Protein AF-0000000072137286 (afdb_homodimer)

Organism: Lupinus angustifolius (NCBI:txid3871)

Structure (mmCIF, N/CA/C/O backbone):
data_AF-0000000072137286-model_v1
#
loop_
_entity.id
_entity.type
_entity.pdbx_description
1 polymer 'F-box domain-containing protein'
#
loop_
_atom_site.group_PDB
_atom_site.id
_atom_site.type_symbol
_atom_site.label_atom_id
_atom_site.label_alt_id
_atom_site.label_comp_id
_atom_site.label_asym_id
_atom_site.label_entity_id
_atom_site.label_seq_id
_atom_site.pdbx_PDB_ins_code
_atom_site.Cartn_x
_atom_site.Cartn_y
_atom_site.Cartn_z
_atom_site.occupancy
_atom_site.B_iso_or_equiv
_atom_site.auth_seq_id
_atom_site.auth_comp_id
_atom_site.auth_asym_id
_atom_site.auth_atom_id
_atom_site.pdbx_PDB_model_num
ATOM 1 N N . MET A 1 1 ? 8.883 4.301 69.375 1 26.55 1 MET A N 1
ATOM 2 C CA . MET A 1 1 ? 9.047 4.941 68.062 1 26.55 1 MET A CA 1
ATOM 3 C C . MET A 1 1 ? 8.148 4.285 67.062 1 26.55 1 MET A C 1
ATOM 5 O O . MET A 1 1 ? 8.234 3.078 66.812 1 26.55 1 MET A O 1
ATOM 9 N N . PRO A 1 2 ? 6.996 4.793 66.75 1 30.3 2 PRO A N 1
ATOM 10 C CA . PRO A 1 2 ? 5.883 4.062 66.125 1 30.3 2 PRO A CA 1
ATOM 11 C C . PRO A 1 2 ? 6.098 3.785 64.625 1 30.3 2 PRO A C 1
ATOM 13 O O . PRO A 1 2 ? 6.68 4.609 63.938 1 30.3 2 PRO A O 1
ATOM 16 N N . LEU A 1 3 ? 6.375 2.529 64.25 1 24.47 3 LEU A N 1
ATOM 17 C CA . LEU A 1 3 ? 6.703 1.99 62.938 1 24.47 3 LEU A CA 1
ATOM 18 C C . LEU A 1 3 ? 5.594 2.291 61.938 1 24.47 3 LEU A C 1
ATOM 20 O O . LEU A 1 3 ? 4.449 1.872 62.125 1 24.47 3 LEU A O 1
ATOM 24 N N . LYS A 1 4 ? 5.559 3.447 61.406 1 25.66 4 LYS A N 1
ATOM 25 C CA . LYS A 1 4 ? 4.508 3.865 60.469 1 25.66 4 LYS A CA 1
ATOM 26 C C . LYS A 1 4 ? 4.348 2.865 59.344 1 25.66 4 LYS A C 1
ATOM 28 O O . LYS A 1 4 ? 5.324 2.521 58.656 1 25.66 4 LYS A O 1
ATOM 33 N N . LYS A 1 5 ? 3.27 2.131 59.312 1 28.02 5 LYS A N 1
ATOM 34 C CA . LYS A 1 5 ? 2.775 1.08 58.406 1 28.02 5 LYS A CA 1
ATOM 35 C C . LYS A 1 5 ? 2.781 1.539 56.969 1 28.02 5 LYS A C 1
ATOM 37 O O . LYS A 1 5 ? 2.18 2.561 56.625 1 28.02 5 LYS A O 1
ATOM 42 N N . LYS A 1 6 ? 3.842 1.215 56.219 1 29.08 6 LYS A N 1
ATOM 43 C CA . LYS A 1 6 ? 4.113 1.429 54.781 1 29.08 6 LYS A CA 1
ATOM 44 C C . LYS A 1 6 ? 2.895 1.081 53.938 1 29.08 6 LYS A C 1
ATOM 46 O O . LYS A 1 6 ? 2.414 -0.054 53.969 1 29.08 6 LYS A O 1
ATOM 51 N N . SER A 1 7 ? 1.899 1.863 53.875 1 26.3 7 SER A N 1
ATOM 52 C CA . SER A 1 7 ? 0.672 1.566 53.125 1 26.3 7 SER A CA 1
ATOM 53 C C . SER A 1 7 ? 0.974 1.094 51.719 1 26.3 7 SER A C 1
ATOM 55 O O . SER A 1 7 ? 1.687 1.769 50.969 1 26.3 7 SER A O 1
ATOM 57 N N . LEU A 1 8 ? 1.025 -0.226 51.406 1 26.02 8 LEU A N 1
ATOM 58 C CA . LEU A 1 8 ? 1.13 -1.042 50.188 1 26.02 8 LEU A CA 1
ATOM 59 C C . LEU A 1 8 ? 0.159 -0.558 49.125 1 26.02 8 LEU A C 1
ATOM 61 O O . LEU A 1 8 ? -1.058 -0.692 49.281 1 26.02 8 LEU A O 1
ATOM 65 N N . VAL A 1 9 ? 0.322 0.598 48.625 1 27.72 9 VAL A N 1
ATOM 66 C CA . VAL A 1 9 ? -0.508 1.07 47.531 1 27.72 9 VAL A CA 1
ATOM 67 C C . VAL A 1 9 ? -0.682 -0.043 46.5 1 27.72 9 VAL A C 1
ATOM 69 O O . VAL A 1 9 ? 0.3 -0.631 46.031 1 27.72 9 VAL A O 1
ATOM 72 N N . SER A 1 10 ? -1.752 -0.844 46.562 1 29.12 10 SER A N 1
ATOM 73 C CA . SER A 1 10 ? -2.283 -1.944 45.781 1 29.12 10 SER A CA 1
ATOM 74 C C . SER A 1 10 ? -2.164 -1.653 44.281 1 29.12 10 SER A C 1
ATOM 76 O O . SER A 1 10 ? -2.654 -0.628 43.812 1 29.12 10 SER A O 1
ATOM 78 N N . TYR A 1 11 ? -1.092 -2.072 43.594 1 29.11 11 TYR A N 1
ATOM 79 C CA . TYR A 1 11 ? -0.792 -2.254 42.188 1 29.11 11 TYR A CA 1
ATOM 80 C C . TYR A 1 11 ? -1.996 -2.818 41.438 1 29.11 11 TYR A C 1
ATOM 82 O O . TYR A 1 11 ? -2.416 -3.949 41.688 1 29.11 11 TYR A O 1
ATOM 90 N N . ASN A 1 12 ? -3.135 -2.098 41.25 1 30.77 12 ASN A N 1
ATOM 91 C CA . ASN A 1 12 ? -4.41 -2.58 40.75 1 30.77 12 ASN A CA 1
ATOM 92 C C . ASN A 1 12 ? -4.211 -3.486 39.531 1 30.77 12 ASN A C 1
ATOM 94 O O . ASN A 1 12 ? -3.574 -3.092 38.531 1 30.77 12 ASN A O 1
ATOM 98 N N . GLU A 1 13 ? -4.27 -4.84 39.531 1 32.5 13 GLU A N 1
ATOM 99 C CA . GLU A 1 13 ? -4.367 -6.074 38.75 1 32.5 13 GLU A CA 1
ATOM 100 C C . GLU A 1 13 ? -5.246 -5.883 37.531 1 32.5 13 GLU A C 1
ATOM 102 O O . GLU A 1 13 ? -5.281 -6.742 36.656 1 32.5 13 GLU A O 1
ATOM 107 N N . GLU A 1 14 ? -6.273 -5.031 37.625 1 31.75 14 GLU A N 1
ATOM 108 C CA . GLU A 1 14 ? -7.27 -4.926 36.562 1 31.75 14 GLU A CA 1
ATOM 109 C C . GLU A 1 14 ? -6.637 -4.477 35.25 1 31.75 14 GLU A C 1
ATOM 111 O O . GLU A 1 14 ? -7.219 -4.656 34.188 1 31.75 14 GLU A O 1
ATOM 116 N N . ASP A 1 15 ? -5.645 -3.695 35.25 1 32.34 15 ASP A N 1
ATOM 117 C CA . ASP A 1 15 ? -4.984 -3.154 34.062 1 32.34 15 ASP A CA 1
ATOM 118 C C . ASP A 1 15 ? -4.309 -4.262 33.25 1 32.34 15 ASP A C 1
ATOM 120 O O . ASP A 1 15 ? -3.748 -4.004 32.188 1 32.34 15 ASP A O 1
ATOM 124 N N . GLU A 1 16 ? -3.963 -5.414 33.812 1 31.31 16 GLU A N 1
ATOM 125 C CA . GLU A 1 16 ? -3.273 -6.543 33.188 1 31.31 16 GLU A CA 1
ATOM 126 C C . GLU A 1 16 ? -4.195 -7.297 32.219 1 31.31 16 GLU A C 1
ATOM 128 O O . GLU A 1 16 ? -3.729 -8.055 31.375 1 31.31 16 GLU A O 1
ATOM 133 N N . ARG A 1 17 ? -5.441 -7.523 32.656 1 30.47 17 ARG A N 1
ATOM 134 C CA . ARG A 1 17 ? -6.289 -8.469 31.953 1 30.47 17 ARG A CA 1
ATOM 135 C C . ARG A 1 17 ? -6.512 -8.023 30.5 1 30.47 17 ARG A C 1
ATOM 137 O O . ARG A 1 17 ? -6.836 -8.836 29.641 1 30.47 17 ARG A O 1
ATOM 144 N N . ASN A 1 18 ? -6.961 -6.824 30.438 1 29.41 18 ASN A N 1
ATOM 145 C CA . ASN A 1 18 ? -7.434 -6.41 29.125 1 29.41 18 ASN A CA 1
ATOM 146 C C . ASN A 1 18 ? -6.289 -6.32 28.109 1 29.41 18 ASN A C 1
ATOM 148 O O . ASN A 1 18 ? -6.289 -5.449 27.25 1 29.41 18 ASN A O 1
ATOM 152 N N . LYS A 1 19 ? -5.184 -6.812 28.484 1 32.12 19 LYS A N 1
ATOM 153 C CA . LYS A 1 19 ? -4.156 -6.84 27.453 1 32.12 19 LYS A CA 1
ATOM 154 C C . LYS A 1 19 ? -4.605 -7.664 26.25 1 32.12 19 LYS A C 1
ATOM 156 O O . LYS A 1 19 ? -4.582 -8.898 26.297 1 32.12 19 LYS A O 1
ATOM 161 N N . PHE A 1 20 ? -5.609 -7.277 25.594 1 33 20 PHE A N 1
ATOM 162 C CA . PHE A 1 20 ? -5.945 -7.844 24.297 1 33 20 PHE A CA 1
ATOM 163 C C . PHE A 1 20 ? -4.688 -8.32 23.578 1 33 20 PHE A C 1
ATOM 165 O O . PHE A 1 20 ? -3.709 -7.586 23.469 1 33 20 PHE A O 1
ATOM 172 N N . PHE A 1 21 ? -4.262 -9.461 23.844 1 35.56 21 PHE A N 1
ATOM 173 C CA . PHE A 1 21 ? -3.221 -10.039 23 1 35.56 21 PHE A CA 1
ATOM 174 C C . PHE A 1 21 ? -3.32 -9.492 21.578 1 35.56 21 PHE A C 1
ATOM 176 O O . PHE A 1 21 ? -4.281 -9.789 20.859 1 35.56 21 PHE A O 1
ATOM 183 N N . CYS A 1 22 ? -2.982 -8.25 21.406 1 40.97 22 CYS A N 1
ATOM 184 C CA . CYS A 1 22 ? -2.887 -7.648 20.078 1 40.97 22 CYS A CA 1
ATOM 185 C C . CYS A 1 22 ? -2.209 -8.594 19.094 1 40.97 22 CYS A C 1
ATOM 187 O O . CYS A 1 22 ? -1.18 -9.195 19.406 1 40.97 22 CYS A O 1
ATOM 189 N N . LEU A 1 23 ? -2.914 -9.289 18.297 1 48.47 23 LEU A N 1
ATOM 190 C CA . LEU A 1 23 ? -2.322 -10.039 17.203 1 48.47 23 LEU A CA 1
ATOM 191 C C . LEU A 1 23 ? -0.909 -9.555 16.906 1 48.47 23 LEU A C 1
ATOM 193 O O . LEU A 1 23 ? -0.042 -10.336 16.516 1 48.47 23 LEU A O 1
ATOM 197 N N . LEU A 1 24 ? -0.725 -8.234 17.344 1 48.03 24 LEU A N 1
ATOM 198 C CA . LEU A 1 24 ? 0.549 -7.582 17.062 1 48.03 24 LEU A CA 1
ATOM 199 C C . LEU A 1 24 ? 1.639 -8.086 18 1 48.03 24 LEU A C 1
ATOM 201 O O . LEU A 1 24 ? 2.828 -7.906 17.734 1 48.03 24 LEU A O 1
ATOM 205 N N . ASP A 1 25 ? 1.156 -8.656 19.094 1 51.25 25 ASP A N 1
ATOM 206 C CA . ASP A 1 25 ? 2.137 -9.117 20.062 1 51.25 25 ASP A CA 1
ATOM 207 C C . ASP A 1 25 ? 2.539 -10.57 19.812 1 51.25 25 ASP A C 1
ATOM 209 O O . ASP A 1 25 ? 3.352 -11.133 20.531 1 51.25 25 ASP A O 1
ATOM 213 N N . LEU A 1 26 ? 1.871 -11.125 18.844 1 55.28 26 LEU A N 1
ATOM 214 C CA . LEU A 1 26 ? 2.254 -12.516 18.594 1 55.28 26 LEU A CA 1
ATOM 215 C C . LEU A 1 26 ? 3.615 -12.586 17.906 1 55.28 26 LEU A C 1
ATOM 217 O O . LEU A 1 26 ? 3.902 -11.797 17 1 55.28 26 LEU A O 1
ATOM 221 N N . PRO A 1 27 ? 4.461 -13.477 18.422 1 62.34 27 PRO A N 1
ATOM 222 C CA . PRO A 1 27 ? 5.73 -13.688 17.734 1 62.34 27 PRO A CA 1
ATOM 223 C C . PRO A 1 27 ? 5.543 -13.984 16.25 1 62.34 27 PRO A C 1
ATOM 225 O O . PRO A 1 27 ? 4.512 -14.531 15.844 1 62.34 27 PRO A O 1
ATOM 228 N N . ASP A 1 28 ? 6.449 -13.406 15.492 1 66.88 28 ASP A N 1
ATOM 229 C CA . ASP A 1 28 ? 6.445 -13.57 14.047 1 66.88 28 ASP A CA 1
ATOM 230 C C . ASP A 1 28 ? 6.219 -15.031 13.656 1 66.88 28 ASP A C 1
ATOM 232 O O . ASP A 1 28 ? 5.461 -15.328 12.734 1 66.88 28 ASP A O 1
ATOM 236 N N . LEU A 1 29 ? 6.711 -15.82 14.477 1 70 29 LEU A N 1
ATOM 237 C CA . LEU A 1 29 ? 6.621 -17.234 14.141 1 70 29 LEU A CA 1
ATOM 238 C C . LEU A 1 29 ? 5.195 -17.75 14.32 1 70 29 LEU A C 1
ATOM 240 O O . LEU A 1 29 ? 4.715 -18.547 13.523 1 70 29 LEU A O 1
ATOM 244 N N . ALA A 1 30 ? 4.594 -17.234 15.391 1 71.06 30 ALA A N 1
ATOM 245 C CA . ALA A 1 30 ? 3.217 -17.656 15.633 1 71.06 30 ALA A CA 1
ATOM 246 C C . ALA A 1 30 ? 2.281 -17.156 14.547 1 71.06 30 ALA A C 1
ATOM 248 O O . ALA A 1 30 ? 1.389 -17.875 14.094 1 71.06 30 ALA A O 1
ATOM 249 N N . LEU A 1 31 ? 2.555 -15.992 14.117 1 78.75 31 LEU A N 1
ATOM 250 C CA . LEU A 1 31 ? 1.74 -15.414 13.055 1 78.75 31 LEU A CA 1
ATOM 251 C C . LEU A 1 31 ? 1.907 -16.203 11.758 1 78.75 31 LEU A C 1
ATOM 253 O O . LEU A 1 31 ? 0.924 -16.5 11.07 1 78.75 31 LEU A O 1
ATOM 257 N N . ASP A 1 32 ? 3.123 -16.594 11.57 1 79.81 32 ASP A N 1
ATOM 258 C CA . ASP A 1 32 ? 3.385 -17.375 10.359 1 79.81 32 ASP A CA 1
ATOM 259 C C . ASP A 1 32 ? 2.664 -18.719 10.406 1 79.81 32 ASP A C 1
ATOM 261 O O . ASP A 1 32 ? 2.137 -19.172 9.398 1 79.81 32 ASP A O 1
ATOM 265 N N . CYS A 1 33 ? 2.623 -19.281 11.555 1 80.94 33 CYS A N 1
ATOM 266 C CA . CYS A 1 33 ? 1.951 -20.562 11.711 1 80.94 33 CYS A CA 1
ATOM 267 C C . CYS A 1 33 ? 0.455 -20.438 11.453 1 80.94 33 CYS A C 1
ATOM 269 O O . CYS A 1 33 ? -0.146 -21.297 10.812 1 80.94 33 CYS A O 1
ATOM 271 N N . ILE A 1 34 ? -0.094 -19.406 11.945 1 84.94 34 ILE A N 1
ATOM 272 C CA . ILE A 1 34 ? -1.518 -19.156 11.734 1 84.94 34 ILE A CA 1
ATOM 273 C C . ILE A 1 34 ? -1.791 -18.938 10.25 1 84.94 34 ILE A C 1
ATOM 275 O O . ILE A 1 34 ? -2.717 -19.531 9.688 1 84.94 34 ILE A O 1
ATOM 279 N N . LEU A 1 35 ? -1.021 -18.172 9.656 1 88.56 35 LEU A N 1
ATOM 280 C CA . LEU A 1 35 ? -1.229 -17.828 8.258 1 88.56 35 LEU A CA 1
ATOM 281 C C . LEU A 1 35 ? -1.028 -19.047 7.363 1 88.56 35 LEU A C 1
ATOM 283 O O . LEU A 1 35 ? -1.711 -19.203 6.348 1 88.56 35 LEU A O 1
ATOM 287 N N . GLU A 1 36 ? -0.136 -19.922 7.73 1 88.62 36 GLU A N 1
ATOM 288 C CA . GLU A 1 36 ? 0.163 -21.109 6.949 1 88.62 36 GLU A CA 1
ATOM 289 C C . GLU A 1 36 ? -1.041 -22.047 6.895 1 88.62 36 GLU A C 1
ATOM 291 O O . GLU A 1 36 ? -1.147 -22.875 5.984 1 88.62 36 GLU A O 1
ATOM 296 N N . ASN A 1 37 ? -1.896 -21.922 7.852 1 90.88 37 ASN A N 1
ATOM 297 C CA . ASN A 1 37 ? -3.041 -22.828 7.922 1 90.88 37 ASN A CA 1
ATOM 298 C C . ASN A 1 37 ? -4.262 -22.234 7.223 1 90.88 37 ASN A C 1
ATOM 300 O O . ASN A 1 37 ? -5.305 -22.891 7.133 1 90.88 37 ASN A O 1
ATOM 304 N N . LEU A 1 38 ? -4.137 -21.094 6.746 1 91.38 38 LEU A N 1
ATOM 305 C CA . LEU A 1 38 ? -5.262 -20.453 6.074 1 91.38 38 LEU A CA 1
ATOM 306 C C . LEU A 1 38 ? -5.34 -20.891 4.613 1 91.38 38 LEU A C 1
ATOM 308 O O . LEU A 1 38 ? -4.316 -21.156 3.988 1 91.38 38 LEU A O 1
ATOM 312 N N . SER A 1 39 ? -6.547 -21.016 4.152 1 92.31 39 SER A N 1
ATOM 313 C CA . SER A 1 39 ? -6.762 -21.281 2.732 1 92.31 39 SER A CA 1
ATOM 314 C C . SER A 1 39 ? -6.383 -20.062 1.889 1 92.31 39 SER A C 1
ATOM 316 O O . SER A 1 39 ? -6.141 -18.984 2.424 1 92.31 39 SER A O 1
ATOM 318 N N . ALA A 1 40 ? -6.281 -20.172 0.641 1 90.06 40 ALA A N 1
ATOM 319 C CA . ALA A 1 40 ? -5.969 -19.078 -0.268 1 90.06 40 ALA A CA 1
ATOM 320 C C . ALA A 1 40 ? -6.992 -17.953 -0.138 1 90.06 40 ALA A C 1
ATOM 322 O O . ALA A 1 40 ? -6.629 -16.781 -0.103 1 90.06 40 ALA A O 1
ATOM 323 N N . SER A 1 41 ? -8.211 -18.359 -0.039 1 87.69 41 SER A N 1
ATOM 324 C CA . SER A 1 41 ? -9.273 -17.359 0.096 1 87.69 41 SER A CA 1
ATOM 325 C C . SER A 1 41 ? -9.156 -16.609 1.412 1 87.69 41 SER A C 1
ATOM 327 O O . SER A 1 41 ? -9.391 -15.391 1.457 1 87.69 41 SER A O 1
ATOM 329 N N . GLU A 1 42 ? -8.82 -17.391 2.373 1 87.31 42 GLU A N 1
ATOM 330 C CA . GLU A 1 42 ? -8.672 -16.766 3.682 1 87.31 42 GLU A CA 1
ATOM 331 C C . GLU A 1 42 ? -7.48 -15.805 3.703 1 87.31 42 GLU A C 1
ATOM 333 O O . GLU A 1 42 ? -7.535 -14.75 4.332 1 87.31 42 GLU A O 1
ATOM 338 N N . LEU A 1 43 ? -6.426 -16.156 3.076 1 89.69 43 LEU A N 1
ATOM 339 C CA . LEU A 1 43 ? -5.266 -15.281 2.973 1 89.69 43 LEU A CA 1
ATOM 340 C C . LEU A 1 43 ? -5.625 -13.984 2.252 1 89.69 43 LEU A C 1
ATOM 342 O O . LEU A 1 43 ? -5.203 -12.898 2.664 1 89.69 43 LEU A O 1
ATOM 346 N N . CYS A 1 44 ? -6.434 -14.117 1.281 1 86.44 44 CYS A N 1
ATOM 347 C CA . CYS A 1 44 ? -6.895 -12.938 0.555 1 86.44 44 CYS A CA 1
ATOM 348 C C . CYS A 1 44 ? -7.754 -12.055 1.446 1 86.44 44 CYS A C 1
ATOM 350 O O . CYS A 1 44 ? -7.645 -10.828 1.396 1 86.44 44 CYS A O 1
ATOM 352 N N . SER A 1 45 ? -8.523 -12.68 2.248 1 84.69 45 SER A N 1
ATOM 353 C CA . SER A 1 45 ? -9.367 -11.93 3.172 1 84.69 45 SER A CA 1
ATOM 354 C C . SER A 1 45 ? -8.531 -11.156 4.184 1 84.69 45 SER A C 1
ATOM 356 O O . SER A 1 45 ? -8.812 -9.984 4.465 1 84.69 45 SER A O 1
ATOM 358 N N . VAL A 1 46 ? -7.562 -11.836 4.676 1 87.12 46 VAL A N 1
ATOM 359 C CA . VAL A 1 46 ? -6.672 -11.18 5.633 1 87.12 46 VAL A CA 1
ATOM 360 C C . VAL A 1 46 ? -6.016 -9.969 4.977 1 87.12 46 VAL A C 1
ATOM 362 O O . VAL A 1 46 ? -5.98 -8.883 5.559 1 87.12 46 VAL A O 1
ATOM 365 N N . ALA A 1 47 ? -5.547 -10.133 3.797 1 84.31 47 ALA A N 1
ATOM 366 C CA . ALA A 1 47 ? -4.891 -9.039 3.08 1 84.31 47 ALA A CA 1
ATOM 367 C C . ALA A 1 47 ? -5.848 -7.871 2.861 1 84.31 47 ALA A C 1
ATOM 369 O O . ALA A 1 47 ? -5.477 -6.711 3.059 1 84.31 47 ALA A O 1
ATOM 370 N N . THR A 1 48 ? -7.047 -8.172 2.576 1 83.44 48 THR A N 1
ATOM 371 C CA . THR A 1 48 ? -8.047 -7.148 2.281 1 83.44 48 THR A CA 1
ATOM 372 C C . THR A 1 48 ? -8.445 -6.398 3.549 1 83.44 48 THR A C 1
ATOM 374 O O . THR A 1 48 ? -8.531 -5.172 3.547 1 83.44 48 THR A O 1
ATOM 377 N N . VAL A 1 49 ? -8.688 -7.145 4.539 1 82.31 49 VAL A N 1
ATOM 378 C CA . VAL A 1 49 ? -9.086 -6.543 5.809 1 82.31 49 VAL A CA 1
ATOM 379 C C . VAL A 1 49 ? -7.957 -5.664 6.34 1 82.31 49 VAL A C 1
ATOM 381 O O . VAL A 1 49 ? -8.203 -4.551 6.809 1 82.31 49 VAL A O 1
ATOM 384 N N . CYS A 1 50 ? -6.77 -6.211 6.246 1 84.44 50 CYS A N 1
ATOM 385 C CA . CYS A 1 50 ? -5.625 -5.438 6.711 1 84.44 50 CYS A CA 1
ATOM 386 C C . CYS A 1 50 ? -5.465 -4.16 5.898 1 84.44 50 CYS A C 1
ATOM 388 O O . CYS A 1 50 ? -5.148 -3.104 6.453 1 84.44 50 CYS A O 1
ATOM 390 N N . LYS A 1 51 ? -5.688 -4.219 4.676 1 83.25 51 LYS A N 1
ATOM 391 C CA . LYS A 1 51 ? -5.633 -3.02 3.844 1 83.25 51 LYS A CA 1
ATOM 392 C C . LYS A 1 51 ? -6.691 -2.006 4.27 1 83.25 51 LYS A C 1
ATOM 394 O O . LYS A 1 51 ? -6.395 -0.82 4.43 1 83.25 51 LYS A O 1
ATOM 399 N N . SER A 1 52 ? -7.824 -2.457 4.457 1 83 52 SER A N 1
ATOM 400 C CA . SER A 1 52 ? -8.938 -1.59 4.832 1 83 52 SER A CA 1
ATOM 401 C C . SER A 1 52 ? -8.688 -0.914 6.176 1 83 52 SER A C 1
ATOM 403 O O . SER A 1 52 ? -8.875 0.297 6.309 1 83 52 SER A O 1
ATOM 405 N N . LEU A 1 53 ? -8.305 -1.708 7.074 1 85.62 53 LEU A N 1
ATOM 406 C CA . LEU A 1 53 ? -8.047 -1.177 8.406 1 85.62 53 LEU A CA 1
ATOM 407 C C . LEU A 1 53 ? -6.902 -0.171 8.383 1 85.62 53 LEU A C 1
ATOM 409 O O . LEU A 1 53 ? -6.961 0.857 9.062 1 85.62 53 LEU A O 1
ATOM 413 N N . ARG A 1 54 ? -5.918 -0.506 7.699 1 86.25 54 ARG A N 1
ATOM 414 C CA . ARG A 1 54 ? -4.801 0.419 7.555 1 86.25 54 ARG A CA 1
ATOM 415 C C . ARG A 1 54 ? -5.258 1.744 6.957 1 86.25 54 ARG A C 1
ATOM 417 O O . ARG A 1 54 ? -4.922 2.812 7.469 1 86.25 54 ARG A O 1
ATOM 424 N N . ASP A 1 55 ? -5.988 1.657 5.926 1 85.62 55 ASP A N 1
ATOM 425 C CA . ASP A 1 55 ? -6.469 2.861 5.254 1 85.62 55 ASP A CA 1
ATOM 426 C C . ASP A 1 55 ? -7.34 3.701 6.184 1 85.62 55 ASP A C 1
ATOM 428 O O . ASP A 1 55 ? -7.234 4.93 6.199 1 85.62 55 ASP A O 1
ATOM 432 N N . ARG A 1 56 ? -8.156 3.066 6.91 1 87.38 56 ARG A N 1
ATOM 433 C CA . ARG A 1 56 ? -9.031 3.771 7.848 1 87.38 56 ARG A CA 1
ATOM 434 C C . ARG A 1 56 ? -8.219 4.438 8.953 1 87.38 56 ARG A C 1
ATOM 436 O O . ARG A 1 56 ? -8.516 5.566 9.352 1 87.38 56 ARG A O 1
ATOM 443 N N . SER A 1 57 ? -7.262 3.73 9.398 1 89.94 57 SER A N 1
ATOM 444 C CA . SER A 1 57 ? -6.449 4.258 10.492 1 89.94 57 SER A CA 1
ATOM 445 C C . SER A 1 57 ? -5.633 5.465 10.039 1 89.94 57 SER A C 1
ATOM 447 O O . SER A 1 57 ? -5.16 6.25 10.867 1 89.94 57 SER A O 1
ATOM 449 N N . ARG A 1 58 ? -5.469 5.586 8.773 1 90 58 ARG A N 1
ATOM 450 C CA . ARG A 1 58 ? -4.68 6.68 8.219 1 90 58 ARG A CA 1
ATOM 451 C C . ARG A 1 58 ? -5.586 7.77 7.645 1 90 58 ARG A C 1
ATOM 453 O O . ARG A 1 58 ? -5.105 8.719 7.02 1 90 58 ARG A O 1
ATOM 460 N N . SER A 1 59 ? -6.828 7.668 7.805 1 89.94 59 SER A N 1
ATOM 461 C CA . SER A 1 59 ? -7.793 8.562 7.168 1 89.94 59 SER A CA 1
ATOM 462 C C . SER A 1 59 ? -7.68 9.977 7.719 1 89.94 59 SER A C 1
ATOM 464 O O . SER A 1 59 ? -7.426 10.172 8.914 1 89.94 59 SER A O 1
ATOM 466 N N . ASP A 1 60 ? -7.926 10.953 6.855 1 91.5 60 ASP A N 1
ATOM 467 C CA . ASP A 1 60 ? -7.91 12.359 7.262 1 91.5 60 ASP A CA 1
ATOM 468 C C . ASP A 1 60 ? -8.969 12.633 8.32 1 91.5 60 ASP A C 1
ATOM 470 O O . ASP A 1 60 ? -8.773 13.477 9.203 1 91.5 60 ASP A O 1
ATOM 474 N N . TYR A 1 61 ? -10.023 11.93 8.227 1 90.94 61 TYR A N 1
ATOM 475 C CA . TYR A 1 61 ? -11.102 12.109 9.188 1 90.94 61 TYR A CA 1
ATOM 476 C C . TYR A 1 61 ? -10.602 11.906 10.609 1 90.94 61 TYR A C 1
ATOM 478 O O . TYR A 1 61 ? -10.867 12.727 11.492 1 90.94 61 TYR A O 1
ATOM 486 N N . LEU A 1 62 ? -9.883 10.867 10.867 1 91.62 62 LEU A N 1
ATOM 487 C CA . LEU A 1 62 ? -9.391 10.547 12.203 1 91.62 62 LEU A CA 1
ATOM 488 C C . LEU A 1 62 ? -8.273 11.5 12.609 1 91.62 62 LEU A C 1
ATOM 490 O O . LEU A 1 62 ? -8.25 11.984 13.742 1 91.62 62 LEU A O 1
ATOM 494 N N . TRP A 1 63 ? -7.453 11.797 11.719 1 94.69 63 TRP A N 1
ATOM 495 C CA . TRP A 1 63 ? -6.246 12.547 12.062 1 94.69 63 TRP A CA 1
ATOM 496 C C . TRP A 1 63 ? -6.547 14.031 12.195 1 94.69 63 TRP A C 1
ATOM 498 O O . TRP A 1 63 ? -5.816 14.766 12.867 1 94.69 63 TRP A O 1
ATOM 508 N N . ARG A 1 64 ? -7.605 14.461 11.539 1 94.5 64 ARG A N 1
ATOM 509 C CA . ARG A 1 64 ? -8.031 15.844 11.727 1 94.5 64 ARG A CA 1
ATOM 510 C C . ARG A 1 64 ? -8.32 16.141 13.195 1 94.5 64 ARG A C 1
ATOM 512 O O . ARG A 1 64 ? -7.977 17.219 13.703 1 94.5 64 ARG A O 1
ATOM 519 N N . LYS A 1 65 ? -8.883 15.266 13.859 1 93.88 65 LYS A N 1
ATOM 520 C CA . LYS A 1 65 ? -9.195 15.43 15.281 1 93.88 65 LYS A CA 1
ATOM 521 C C . LYS A 1 65 ? -7.918 15.547 16.109 1 93.88 65 LYS A C 1
ATOM 523 O O . LYS A 1 65 ? -7.836 16.375 17.016 1 93.88 65 LYS A O 1
ATOM 528 N N . HIS A 1 66 ? -7.008 14.711 15.852 1 94.75 66 HIS A N 1
ATOM 529 C CA . HIS A 1 66 ? -5.734 14.758 16.562 1 94.75 66 HIS A CA 1
ATOM 530 C C . HIS A 1 66 ? -4.992 16.062 16.281 1 94.75 66 HIS A C 1
ATOM 532 O O . HIS A 1 66 ? -4.391 16.641 17.188 1 94.75 66 HIS A O 1
ATOM 538 N N . MET A 1 67 ? -5.078 16.469 15.016 1 95.69 67 MET A N 1
ATOM 539 C CA . MET A 1 67 ? -4.434 17.719 14.633 1 95.69 67 MET A CA 1
ATOM 540 C C . MET A 1 67 ? -5.051 18.906 15.375 1 95.69 67 MET A C 1
ATOM 542 O O . MET A 1 67 ? -4.332 19.766 15.883 1 95.69 67 MET A O 1
ATOM 546 N N . GLU A 1 68 ? -6.316 18.969 15.414 1 95.12 68 GLU A N 1
ATOM 547 C CA . GLU A 1 68 ? -7.027 20.047 16.078 1 95.12 68 GLU A CA 1
ATOM 548 C C . GLU A 1 68 ? -6.75 20.062 17.578 1 95.12 68 GLU A C 1
ATOM 550 O O . GLU A 1 68 ? -6.547 21.125 18.156 1 95.12 68 GLU A O 1
ATOM 555 N N . ARG A 1 69 ? -6.719 18.969 18.141 1 94.5 69 ARG A N 1
ATOM 556 C CA . ARG A 1 69 ? -6.535 18.859 19.594 1 94.5 69 ARG A CA 1
ATOM 557 C C . ARG A 1 69 ? -5.148 19.328 20 1 94.5 69 ARG A C 1
ATOM 559 O O . ARG A 1 69 ? -5.004 20.047 21 1 94.5 69 ARG A O 1
ATOM 566 N N . LYS A 1 70 ? -4.18 18.984 19.266 1 95.31 70 LYS A N 1
ATOM 567 C CA . LYS A 1 70 ? -2.816 19.25 19.719 1 95.31 70 LYS A CA 1
ATOM 568 C C . LYS A 1 70 ? -2.254 20.5 19.062 1 95.31 70 LYS A C 1
ATOM 570 O O . LYS A 1 70 ? -1.527 21.266 19.688 1 95.31 70 LYS A O 1
ATOM 575 N N . TRP A 1 71 ? -2.559 20.719 17.781 1 96.88 71 TRP A N 1
ATOM 576 C CA . TRP A 1 71 ? -1.751 21.656 17.016 1 96.88 71 TRP A CA 1
ATOM 577 C C . TRP A 1 71 ? -2.564 22.891 16.641 1 96.88 71 TRP A C 1
ATOM 579 O O . TRP A 1 71 ? -2.033 23.844 16.062 1 96.88 71 TRP A O 1
ATOM 589 N N . SER A 1 72 ? -3.844 23 16.969 1 94.25 72 SER A N 1
ATOM 590 C CA . SER A 1 72 ? -4.727 24.062 16.5 1 94.25 72 SER A CA 1
ATOM 591 C C . SER A 1 72 ? -4.262 25.438 16.984 1 94.25 72 SER A C 1
ATOM 593 O O . SER A 1 72 ? -4.496 26.438 16.328 1 94.25 72 SER A O 1
ATOM 595 N N . LYS A 1 73 ? -3.578 25.516 18.062 1 92.75 73 LYS A N 1
ATOM 596 C CA . LYS A 1 73 ? -3.164 26.781 18.641 1 92.75 73 LYS A CA 1
ATOM 597 C C . LYS A 1 73 ? -1.929 27.344 17.938 1 92.75 73 LYS A C 1
ATOM 599 O O . LYS A 1 73 ? -1.606 28.516 18.078 1 92.75 73 LYS A O 1
ATOM 604 N N . VAL A 1 74 ? -1.248 26.469 17.188 1 95.5 74 VAL A N 1
ATOM 605 C CA . VAL A 1 74 ? 0.052 26.891 16.672 1 95.5 74 VAL A CA 1
ATOM 606 C C . VAL A 1 74 ? 0.057 26.812 15.156 1 95.5 74 VAL A C 1
ATOM 608 O O . VAL A 1 74 ? 0.754 27.578 14.484 1 95.5 74 VAL A O 1
ATOM 611 N N . ILE A 1 75 ? -0.7 25.891 14.672 1 95.38 75 ILE A N 1
ATOM 612 C CA . ILE A 1 75 ? -0.707 25.703 13.227 1 95.38 75 ILE A CA 1
ATOM 613 C C . ILE A 1 75 ? -1.896 26.438 12.617 1 95.38 75 ILE A C 1
ATOM 615 O O . ILE A 1 75 ? -3.051 26.078 12.859 1 95.38 75 ILE A O 1
ATOM 619 N N . GLY A 1 76 ? -1.609 27.484 11.844 1 92.81 76 GLY A N 1
ATOM 620 C CA . GLY A 1 76 ? -2.625 28.234 11.125 1 92.81 76 GLY A CA 1
ATOM 621 C C . GLY A 1 76 ? -2.504 28.125 9.617 1 92.81 76 GLY A C 1
ATOM 622 O O . GLY A 1 76 ? -1.82 27.234 9.117 1 92.81 76 GLY A O 1
ATOM 623 N N . ASP A 1 77 ? -3.16 28.938 8.914 1 90.19 77 ASP A N 1
ATOM 624 C CA . ASP A 1 77 ? -3.229 28.906 7.457 1 90.19 77 ASP A CA 1
ATOM 625 C C . ASP A 1 77 ? -1.838 29.047 6.84 1 90.19 77 ASP A C 1
ATOM 627 O O . ASP A 1 77 ? -1.52 28.359 5.863 1 90.19 77 ASP A O 1
ATOM 631 N N . ALA A 1 78 ? -1.134 29.922 7.391 1 89.69 78 ALA A N 1
ATOM 632 C CA . ALA A 1 78 ? 0.211 30.141 6.859 1 89.69 78 ALA A CA 1
ATOM 633 C C . ALA A 1 78 ? 1.05 28.875 6.965 1 89.69 78 ALA A C 1
ATOM 635 O O . ALA A 1 78 ? 1.813 28.547 6.055 1 89.69 78 ALA A O 1
ATOM 636 N N . ALA A 1 79 ? 0.962 28.25 8.094 1 92.5 79 ALA A N 1
ATOM 637 C CA . ALA A 1 79 ? 1.696 27 8.281 1 92.5 79 ALA A CA 1
ATOM 638 C C . ALA A 1 79 ? 1.229 25.922 7.301 1 92.5 79 ALA A C 1
ATOM 640 O O . ALA A 1 79 ? 2.041 25.172 6.758 1 92.5 79 ALA A O 1
ATOM 641 N N . PHE A 1 80 ? -0.033 25.875 7.055 1 91.75 80 PHE A N 1
ATOM 642 C CA . PHE A 1 80 ? -0.578 24.906 6.109 1 91.75 80 PHE A CA 1
ATOM 643 C C . PHE A 1 80 ? -0.079 25.203 4.695 1 91.75 80 PHE A C 1
ATOM 645 O O . PHE A 1 80 ? 0.234 24.266 3.945 1 91.75 80 PHE A O 1
ATOM 652 N N . ARG A 1 81 ? -0.067 26.406 4.352 1 89.38 81 ARG A N 1
ATOM 653 C CA . ARG A 1 81 ? 0.451 26.781 3.035 1 89.38 81 ARG A CA 1
ATOM 654 C C . ARG A 1 81 ? 1.911 26.375 2.889 1 89.38 81 ARG A C 1
ATOM 656 O O . ARG A 1 81 ? 2.316 25.859 1.839 1 89.38 81 ARG A O 1
ATOM 663 N N . GLN A 1 82 ? 2.596 26.625 3.895 1 90.75 82 GLN A N 1
ATOM 664 C CA . GLN A 1 82 ? 3.998 26.234 3.865 1 90.75 82 GLN A CA 1
ATOM 665 C C . GLN A 1 82 ? 4.137 24.719 3.729 1 90.75 82 GLN A C 1
ATOM 667 O O . GLN A 1 82 ? 5.055 24.234 3.062 1 90.75 82 GLN A O 1
ATOM 672 N N . TRP A 1 83 ? 3.258 24.016 4.379 1 92 83 TRP A N 1
ATOM 673 C CA . TRP A 1 83 ? 3.26 22.562 4.273 1 92 83 TRP A CA 1
ATOM 674 C C . TRP A 1 83 ? 2.959 22.109 2.846 1 92 83 TRP A C 1
ATOM 676 O O . TRP A 1 83 ? 3.633 21.234 2.309 1 92 83 TRP A O 1
ATOM 686 N N . GLN A 1 84 ? 2.043 22.688 2.295 1 88.19 84 GLN A N 1
ATOM 687 C CA . GLN A 1 84 ? 1.692 22.359 0.918 1 88.19 84 GLN A CA 1
ATOM 688 C C . GLN A 1 84 ? 2.867 22.609 -0.024 1 88.19 84 GLN A C 1
ATOM 690 O O . GLN A 1 84 ? 3.125 21.812 -0.926 1 88.19 84 GLN A O 1
ATOM 695 N N . CYS A 1 85 ? 3.502 23.641 0.264 1 86.62 85 CYS A N 1
ATOM 696 C CA . CYS A 1 85 ? 4.684 23.938 -0.535 1 86.62 85 CYS A CA 1
ATOM 697 C C . CYS A 1 85 ? 5.777 22.906 -0.308 1 86.62 85 CYS A C 1
ATOM 699 O O . CYS A 1 85 ? 6.449 22.5 -1.252 1 86.62 85 CYS A O 1
ATOM 701 N N . HIS A 1 86 ? 5.922 22.594 0.867 1 84.56 86 HIS A N 1
ATOM 702 C CA . HIS A 1 86 ? 6.902 21.578 1.233 1 84.56 86 HIS A CA 1
ATOM 703 C C . HIS A 1 86 ? 6.621 20.266 0.521 1 84.56 86 HIS A C 1
ATOM 705 O O . HIS A 1 86 ? 7.539 19.625 -0.013 1 84.56 86 HIS A O 1
ATOM 711 N N . VAL A 1 87 ? 5.406 19.844 0.504 1 84.12 87 VAL A N 1
ATOM 712 C CA . VAL A 1 87 ? 4.977 18.594 -0.117 1 84.12 87 VAL A CA 1
ATOM 713 C C . VAL A 1 87 ? 5.195 18.672 -1.627 1 84.12 87 VAL A C 1
ATOM 715 O O . VAL A 1 87 ? 5.684 17.719 -2.236 1 84.12 87 VAL A O 1
ATOM 718 N N . ASP A 1 88 ? 4.883 19.75 -2.191 1 79.62 88 ASP A N 1
ATOM 719 C CA . ASP A 1 88 ? 5.055 19.953 -3.627 1 79.62 88 ASP A CA 1
ATOM 720 C C . ASP A 1 88 ? 6.527 19.875 -4.02 1 79.62 88 ASP A C 1
ATOM 722 O O . ASP A 1 88 ? 6.867 19.297 -5.055 1 79.62 88 ASP A O 1
ATOM 726 N N . SER A 1 89 ? 7.285 20.453 -3.219 1 78.81 89 SER A N 1
ATOM 727 C CA . SER A 1 89 ? 8.719 20.438 -3.496 1 78.81 89 SER A CA 1
ATOM 728 C C . SER A 1 89 ? 9.281 19.016 -3.402 1 78.81 89 SER A C 1
ATOM 730 O O . SER A 1 89 ? 10.109 18.625 -4.223 1 78.81 89 SER A O 1
ATOM 732 N N . ARG A 1 90 ? 8.828 18.359 -2.482 1 76.31 90 ARG A N 1
ATOM 733 C CA . ARG A 1 90 ? 9.289 16.984 -2.297 1 76.31 90 ARG A CA 1
ATOM 734 C C . ARG A 1 90 ? 8.82 16.094 -3.443 1 76.31 90 ARG A C 1
ATOM 736 O O . ARG A 1 90 ? 9.578 15.242 -3.916 1 76.31 90 ARG A O 1
ATOM 743 N N . ASN A 1 91 ? 7.648 16.266 -3.775 1 70.75 91 ASN A N 1
ATOM 744 C CA . ASN A 1 91 ? 7.105 15.508 -4.898 1 70.75 91 ASN A CA 1
ATOM 745 C C . ASN A 1 91 ? 7.863 15.797 -6.188 1 70.75 91 ASN A C 1
ATOM 747 O O . ASN A 1 91 ? 8.109 14.891 -6.984 1 70.75 91 ASN A O 1
ATOM 751 N N . ARG A 1 92 ? 8.172 16.969 -6.344 1 66.38 92 ARG A N 1
ATOM 752 C CA . ARG A 1 92 ? 8.945 17.344 -7.52 1 66.38 92 ARG A CA 1
ATOM 753 C C . ARG A 1 92 ? 10.336 16.719 -7.488 1 66.38 92 ARG A C 1
ATOM 755 O O . ARG A 1 92 ? 10.836 16.25 -8.516 1 66.38 92 ARG A O 1
ATOM 762 N N . GLU A 1 93 ? 10.828 16.703 -6.395 1 69.25 93 GLU A N 1
ATOM 763 C CA . GLU A 1 93 ? 12.141 16.094 -6.246 1 69.25 93 GLU A CA 1
ATOM 764 C C . GLU A 1 93 ? 12.078 14.586 -6.504 1 69.25 93 GLU A C 1
ATOM 766 O O . GLU A 1 93 ? 12.969 14.023 -7.152 1 69.25 93 GLU A O 1
ATOM 771 N N . ASN A 1 94 ? 11.062 14.023 -5.945 1 63.84 94 ASN A N 1
ATOM 772 C CA . ASN A 1 94 ? 10.875 12.594 -6.168 1 63.84 94 ASN A CA 1
ATOM 773 C C . ASN A 1 94 ? 10.641 12.281 -7.645 1 63.84 94 ASN A C 1
ATOM 775 O O . ASN A 1 94 ? 11.133 11.281 -8.156 1 63.84 94 ASN A O 1
ATOM 779 N N . MET A 1 95 ? 9.898 13.016 -8.219 1 55.25 95 MET A N 1
ATOM 780 C CA . MET A 1 95 ? 9.641 12.859 -9.648 1 55.25 95 MET A CA 1
ATOM 781 C C . MET A 1 95 ? 10.93 13.039 -10.453 1 55.25 95 MET A C 1
ATOM 783 O O . MET A 1 95 ? 11.188 12.289 -11.391 1 55.25 95 MET A O 1
ATOM 787 N N . LYS A 1 96 ? 11.656 13.953 -10.086 1 57.56 96 LYS A N 1
ATOM 788 C CA . LYS A 1 96 ? 12.945 14.156 -10.75 1 57.56 96 LYS A CA 1
ATOM 789 C C . LYS A 1 96 ? 13.859 12.953 -10.555 1 57.56 96 LYS A C 1
ATOM 791 O O . LYS A 1 96 ? 14.523 12.516 -11.5 1 57.56 96 LYS A O 1
ATOM 796 N N . LYS A 1 97 ? 13.766 12.5 -9.375 1 56.44 97 LYS A N 1
ATOM 797 C CA . LYS A 1 97 ? 14.578 11.32 -9.117 1 56.44 97 LYS A CA 1
ATOM 798 C C . LYS A 1 97 ? 14.094 10.125 -9.93 1 56.44 97 LYS A C 1
ATOM 800 O O . LYS A 1 97 ? 14.898 9.344 -10.438 1 56.44 97 LYS A O 1
ATOM 805 N N . PHE A 1 98 ? 12.852 10.016 -9.875 1 51.78 98 PHE A N 1
ATOM 806 C CA . PHE A 1 98 ? 12.25 8.953 -10.68 1 51.78 98 PHE A CA 1
ATOM 807 C C . PHE A 1 98 ? 12.633 9.109 -12.148 1 51.78 98 PHE A C 1
ATOM 809 O O . PHE A 1 98 ? 12.945 8.125 -12.82 1 51.78 98 PHE A O 1
ATOM 816 N N . PHE A 1 99 ? 12.617 10.266 -12.555 1 48.69 99 PHE A N 1
ATOM 817 C CA . PHE A 1 99 ? 12.992 10.523 -13.938 1 48.69 99 PHE A CA 1
ATOM 818 C C . PHE A 1 99 ? 14.492 10.367 -14.133 1 48.69 99 PHE A C 1
ATOM 820 O O . PHE A 1 99 ? 14.945 9.898 -15.18 1 48.69 99 PHE A O 1
ATOM 827 N N . ASN A 1 100 ? 15.141 10.781 -13.141 1 48.34 100 ASN A N 1
ATOM 828 C CA . ASN A 1 100 ? 16.578 10.648 -13.273 1 48.34 100 ASN A CA 1
ATOM 829 C C . ASN A 1 100 ? 17.047 9.234 -12.953 1 48.34 100 ASN A C 1
ATOM 831 O O . ASN A 1 100 ? 18.172 8.852 -13.281 1 48.34 100 ASN A O 1
ATOM 835 N N . GLN A 1 101 ? 16.469 8.633 -12.109 1 42.31 101 GLN A N 1
ATOM 836 C CA . GLN A 1 101 ? 16.875 7.27 -11.789 1 42.31 101 GLN A CA 1
ATOM 837 C C . GLN A 1 101 ? 16.672 6.34 -12.977 1 42.31 101 GLN A C 1
ATOM 839 O O . GLN A 1 101 ? 17.078 5.176 -12.938 1 42.31 101 GLN A O 1
ATOM 844 N N . ARG A 1 102 ? 15.969 6.504 -14.188 1 37.56 102 ARG A N 1
ATOM 845 C CA . ARG A 1 102 ? 16.281 5.656 -15.328 1 37.56 102 ARG A CA 1
ATOM 846 C C . ARG A 1 102 ? 17.781 5.547 -15.547 1 37.56 102 ARG A C 1
ATOM 848 O O . ARG A 1 102 ? 18.266 4.578 -16.141 1 37.56 102 ARG A O 1
ATOM 855 N N . ASN A 1 103 ? 18.688 6.445 -15.609 1 30.77 103 ASN A N 1
ATOM 856 C CA . ASN A 1 103 ? 20.125 6.191 -15.547 1 30.77 103 ASN A CA 1
ATOM 857 C C . ASN A 1 103 ? 20.578 5.82 -14.141 1 30.77 103 ASN A C 1
ATOM 859 O O . ASN A 1 103 ? 21.547 5.082 -13.961 1 30.77 103 ASN A O 1
ATOM 863 N N . LYS A 1 104 ? 20.812 6.754 -13.234 1 28.14 104 LYS A N 1
ATOM 864 C CA . LYS A 1 104 ? 21.484 6.445 -11.977 1 28.14 104 LYS A CA 1
ATOM 865 C C . LYS A 1 104 ? 20.531 5.773 -10.992 1 28.14 104 LYS A C 1
ATOM 867 O O . LYS A 1 104 ? 19.375 6.156 -10.883 1 28.14 104 LYS A O 1
ATOM 872 N N . LYS A 1 105 ? 21 4.633 -10.43 1 28.48 105 LYS A N 1
ATOM 873 C CA . LYS A 1 105 ? 20.5 3.658 -9.469 1 28.48 105 LYS A CA 1
ATOM 874 C C . LYS A 1 105 ? 19.859 4.352 -8.266 1 28.48 105 LYS A C 1
ATOM 876 O O . LYS A 1 105 ? 18.938 3.809 -7.652 1 28.48 105 LYS A O 1
ATOM 881 N N . GLY A 1 106 ? 20.469 5.359 -7.625 1 24.78 106 GLY A N 1
ATOM 882 C CA . GLY A 1 106 ? 20.609 5.348 -6.176 1 24.78 106 GLY A CA 1
ATOM 883 C C . GLY A 1 106 ? 19.438 6.008 -5.457 1 24.78 106 GLY A C 1
ATOM 884 O O . GLY A 1 106 ? 19.438 6.09 -4.227 1 24.78 106 GLY A O 1
ATOM 885 N N . VAL A 1 107 ? 18.75 6.949 -6.086 1 24.8 107 VAL A N 1
ATOM 886 C CA . VAL A 1 107 ? 18.469 8 -5.117 1 24.8 107 VAL A CA 1
ATOM 887 C C . VAL A 1 107 ? 17.484 7.488 -4.066 1 24.8 107 VAL A C 1
ATOM 889 O O . VAL A 1 107 ? 16.766 6.512 -4.305 1 24.8 107 VAL A O 1
ATOM 892 N N . PHE A 1 108 ? 17.312 8.414 -3.033 1 24.17 108 PHE A N 1
ATOM 893 C CA . PHE A 1 108 ? 16.828 8.531 -1.659 1 24.17 108 PHE A CA 1
ATOM 894 C C . PHE A 1 108 ? 15.32 8.367 -1.595 1 24.17 108 PHE A C 1
ATOM 896 O O . PHE A 1 108 ? 14.578 9.164 -2.174 1 24.17 108 PHE A O 1
ATOM 903 N N . ALA A 1 109 ? 14.719 7.23 -1.815 1 29.36 109 ALA A N 1
ATOM 904 C CA . ALA A 1 109 ? 13.477 6.801 -1.186 1 29.36 109 ALA A CA 1
ATOM 905 C C . ALA A 1 109 ? 13.289 7.465 0.175 1 29.36 109 ALA A C 1
ATOM 907 O O . ALA A 1 109 ? 14.023 7.176 1.121 1 29.36 109 ALA A O 1
ATOM 908 N N . PHE A 1 110 ? 12.906 8.695 0.256 1 24.05 110 PHE A N 1
ATOM 909 C CA . PHE A 1 110 ? 12.734 9.539 1.433 1 24.05 110 PHE A CA 1
ATOM 910 C C . PHE A 1 110 ? 12.109 8.75 2.578 1 24.05 110 PHE A C 1
ATOM 912 O O . PHE A 1 110 ? 11.547 7.672 2.361 1 24.05 110 PHE A O 1
ATOM 919 N N . LEU A 1 111 ? 11.648 9.461 3.816 1 27.3 111 LEU A N 1
ATOM 920 C CA . LEU A 1 111 ? 11.531 9.125 5.234 1 27.3 111 LEU A CA 1
ATOM 921 C C . LEU A 1 111 ? 10.359 8.188 5.477 1 27.3 111 LEU A C 1
ATOM 923 O O . LEU A 1 111 ? 10.453 7.266 6.293 1 27.3 111 LEU A O 1
ATOM 927 N N . TYR A 1 112 ? 8.945 8.094 5.543 1 26.61 112 TYR A N 1
ATOM 928 C CA . TYR A 1 112 ? 8.641 7.379 6.781 1 26.61 112 TYR A CA 1
ATOM 929 C C . TYR A 1 112 ? 9.055 5.918 6.684 1 26.61 112 TYR A C 1
ATOM 931 O O . TYR A 1 112 ? 8.242 5.059 6.324 1 26.61 112 TYR A O 1
ATOM 939 N N . GLY A 1 113 ? 9.57 5.43 6.043 1 29.47 113 GLY A N 1
ATOM 940 C CA . GLY A 1 113 ? 9.43 4.094 6.594 1 29.47 113 GLY A CA 1
ATOM 941 C C . GLY A 1 113 ? 9.523 4.062 8.109 1 29.47 113 GLY A C 1
ATOM 942 O O . GLY A 1 113 ? 9.07 3.107 8.742 1 29.47 113 GLY A O 1
ATOM 943 N N . PHE A 1 114 ? 10.508 4.828 9 1 30.81 114 PHE A N 1
ATOM 944 C CA . PHE A 1 114 ? 11.586 4.91 9.984 1 30.81 114 PHE A CA 1
ATOM 945 C C . PHE A 1 114 ? 11.195 5.82 11.141 1 30.81 114 PHE A C 1
ATOM 947 O O . PHE A 1 114 ? 11.828 5.793 12.195 1 30.81 114 PHE A O 1
ATOM 954 N N . ASP A 1 115 ? 10.734 6.875 11.477 1 29.03 115 ASP A N 1
ATOM 955 C CA . ASP A 1 115 ? 11.148 7.316 12.805 1 29.03 115 ASP A CA 1
ATOM 956 C C . ASP A 1 115 ? 10.812 6.27 13.859 1 29.03 115 ASP A C 1
ATOM 958 O O . ASP A 1 115 ? 9.82 5.547 13.734 1 29.03 115 ASP A O 1
ATOM 962 N N . PRO A 1 116 ? 11.328 6.422 15.375 1 32.22 116 PRO A N 1
ATOM 963 C CA . PRO A 1 116 ? 11.523 5.656 16.609 1 32.22 116 PRO A CA 1
ATOM 964 C C . PRO A 1 116 ? 10.227 5.07 17.156 1 32.22 116 PRO A C 1
ATOM 966 O O . PRO A 1 116 ? 10.25 4.074 17.891 1 32.22 116 PRO A O 1
ATOM 969 N N . PHE A 1 117 ? 9.25 5.461 17.812 1 30.56 117 PHE A N 1
ATOM 970 C CA . PHE A 1 117 ? 9.312 4.703 19.062 1 30.56 117 PHE A CA 1
ATOM 971 C C . PHE A 1 117 ? 9.766 3.271 18.812 1 30.56 117 PHE A C 1
ATOM 973 O O . PHE A 1 117 ? 9.641 2.77 17.688 1 30.56 117 PHE A O 1
ATOM 980 N N . ILE A 1 118 ? 10.711 2.438 19.844 1 29.83 118 ILE A N 1
ATOM 981 C CA . ILE A 1 118 ? 11.586 1.275 19.953 1 29.83 118 ILE A CA 1
ATOM 982 C C . ILE A 1 118 ? 11.039 0.135 19.094 1 29.83 118 ILE A C 1
ATOM 984 O O . ILE A 1 118 ? 11.781 -0.771 18.703 1 29.83 118 ILE A O 1
ATOM 988 N N . TRP A 1 119 ? 9.812 -0.169 19.109 1 30.16 119 TRP A N 1
ATOM 989 C CA . TRP A 1 119 ? 9.5 -1.593 19.125 1 30.16 119 TRP A CA 1
ATOM 990 C C . TRP A 1 119 ? 9.805 -2.232 17.781 1 30.16 119 TRP A C 1
ATOM 992 O O . TRP A 1 119 ? 10.32 -3.352 17.719 1 30.16 119 TRP A O 1
ATOM 1002 N N . MET A 1 120 ? 9.281 -1.835 16.609 1 27.89 120 MET A N 1
ATOM 1003 C CA . MET A 1 120 ? 9.25 -2.914 15.625 1 27.89 120 MET A CA 1
ATOM 1004 C C . MET A 1 120 ? 10.578 -3 14.875 1 27.89 120 MET A C 1
ATOM 1006 O O . MET A 1 120 ? 10.805 -2.26 13.922 1 27.89 120 MET A O 1
ATOM 1010 N N . LYS A 1 121 ? 11.82 -2.82 15.32 1 30.55 121 LYS A N 1
ATOM 1011 C CA . LYS A 1 121 ? 13.117 -3.191 14.773 1 30.55 121 LYS A CA 1
ATOM 1012 C C . LYS A 1 121 ? 13.102 -4.609 14.211 1 30.55 121 LYS A C 1
ATOM 1014 O O . LYS A 1 121 ? 14.148 -5.227 14.023 1 30.55 121 LYS A O 1
ATOM 1019 N N . SER A 1 122 ? 12.102 -5.418 14.25 1 27.84 122 SER A N 1
ATOM 1020 C CA . SER A 1 122 ? 12.523 -6.754 13.828 1 27.84 122 SER A CA 1
ATOM 1021 C C . SER A 1 122 ? 13.148 -6.719 12.438 1 27.84 122 SER A C 1
ATOM 1023 O O . SER A 1 122 ? 12.938 -5.77 11.68 1 27.84 122 SER A O 1
ATOM 1025 N N . LYS A 1 123 ? 13.656 -7.992 11.891 1 30.34 123 LYS A N 1
ATOM 1026 C CA . LYS A 1 123 ? 14.578 -8.516 10.883 1 30.34 123 LYS A CA 1
ATOM 1027 C C . LYS A 1 123 ? 14.281 -7.93 9.508 1 30.34 123 LYS A C 1
ATOM 1029 O O . LYS A 1 123 ? 13.117 -7.879 9.086 1 30.34 123 LYS A O 1
ATOM 1034 N N . SER A 1 124 ? 15.18 -7.156 8.836 1 29.89 124 SER A N 1
ATOM 1035 C CA . SER A 1 124 ? 15.586 -6.504 7.598 1 29.89 124 SER A CA 1
ATOM 1036 C C . SER A 1 124 ? 15.391 -7.43 6.398 1 29.89 124 SER A C 1
ATOM 1038 O O . SER A 1 124 ? 16.359 -7.844 5.766 1 29.89 124 SER A O 1
ATOM 1040 N N . GLN A 1 125 ? 14.672 -8.523 6.348 1 28.55 125 GLN A N 1
ATOM 1041 C CA . GLN A 1 125 ? 14.852 -9.133 5.031 1 28.55 125 GLN A CA 1
ATOM 1042 C C . GLN A 1 125 ? 14.438 -8.18 3.92 1 28.55 125 GLN A C 1
ATOM 1044 O O . GLN A 1 125 ? 13.5 -7.391 4.086 1 28.55 125 GLN A O 1
ATOM 1049 N N . LYS A 1 126 ? 15.281 -7.852 2.982 1 31.03 126 LYS A N 1
ATOM 1050 C CA . LYS A 1 126 ? 15.258 -7.098 1.732 1 31.03 126 LYS A CA 1
ATOM 1051 C C . LYS A 1 126 ? 13.898 -7.23 1.038 1 31.03 126 LYS A C 1
ATOM 1053 O O . LYS A 1 126 ? 13.727 -8.086 0.165 1 31.03 126 LYS A O 1
ATOM 1058 N N . VAL A 1 127 ? 12.812 -7.5 1.708 1 31.94 127 VAL A N 1
ATOM 1059 C CA . VAL A 1 127 ? 11.648 -7.586 0.829 1 31.94 127 VAL A CA 1
ATOM 1060 C C . VAL A 1 127 ? 11.469 -6.266 0.083 1 31.94 127 VAL A C 1
ATOM 1062 O O . VAL A 1 127 ? 11.578 -5.188 0.675 1 31.94 127 VAL A O 1
ATOM 1065 N 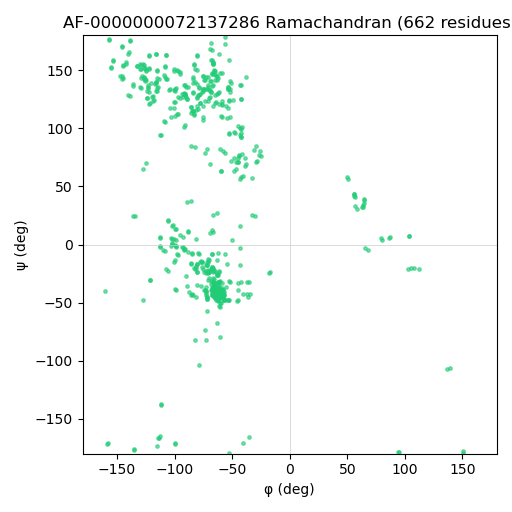N . ARG A 1 128 ? 11.688 -6.207 -1.107 1 32.75 128 ARG A N 1
ATOM 1066 C CA . ARG A 1 128 ? 11.312 -5.137 -2.023 1 32.75 128 ARG A CA 1
ATOM 1067 C C . ARG A 1 128 ? 10.086 -4.379 -1.507 1 32.75 128 ARG A C 1
ATOM 1069 O O . ARG A 1 128 ? 9.023 -4.969 -1.325 1 32.75 128 ARG A O 1
ATOM 1076 N N . GLU A 1 129 ? 10.133 -3.488 -0.621 1 34.34 129 GLU A N 1
ATOM 1077 C CA . GLU A 1 129 ? 9.242 -2.58 0.093 1 34.34 129 GLU A CA 1
ATOM 1078 C C . GLU A 1 129 ? 8.219 -1.953 -0.852 1 34.34 129 GLU A C 1
ATOM 1080 O O . GLU A 1 129 ? 8.57 -1.09 -1.662 1 34.34 129 GLU A O 1
ATOM 1085 N N . SER A 1 130 ? 7.43 -2.625 -1.523 1 36.88 130 SER A N 1
ATOM 1086 C CA . SER A 1 130 ? 6.328 -1.886 -2.125 1 36.88 130 SER A CA 1
ATOM 1087 C C . SER A 1 130 ? 5.695 -0.926 -1.123 1 36.88 130 SER A C 1
ATOM 1089 O O . SER A 1 130 ? 5.07 -1.357 -0.151 1 36.88 130 SER A O 1
ATOM 1091 N N . ARG A 1 131 ? 6.309 0.139 -0.81 1 40.34 131 ARG A N 1
ATOM 1092 C CA . ARG A 1 131 ? 6.02 1.231 0.115 1 40.34 131 ARG A CA 1
ATOM 1093 C C . ARG A 1 131 ? 4.613 1.781 -0.109 1 40.34 131 ARG A C 1
ATOM 1095 O O . ARG A 1 131 ? 4.312 2.316 -1.179 1 40.34 131 ARG A O 1
ATOM 1102 N N . SER A 1 132 ? 3.623 1.066 0.243 1 48.47 132 SER A N 1
ATOM 1103 C CA . SER A 1 132 ? 2.383 1.823 0.365 1 48.47 132 SER A CA 1
ATOM 1104 C C . SER A 1 132 ? 2.605 3.131 1.118 1 48.47 132 SER A C 1
ATOM 1106 O O . SER A 1 132 ? 2.719 3.135 2.346 1 48.47 132 SER A O 1
ATOM 1108 N N . SER A 1 133 ? 3.258 4.086 0.538 1 56.47 133 SER A N 1
ATOM 1109 C CA . SER A 1 133 ? 3.691 5.375 1.069 1 56.47 133 SER A CA 1
ATOM 1110 C C . SER A 1 133 ? 2.498 6.254 1.429 1 56.47 133 SER A C 1
ATOM 1112 O O . SER A 1 133 ? 1.423 6.121 0.84 1 56.47 133 SER A O 1
ATOM 1114 N N . ILE A 1 134 ? 2.443 6.645 2.709 1 65.62 134 ILE A N 1
ATOM 1115 C CA . ILE A 1 134 ? 1.502 7.684 3.115 1 65.62 134 ILE A CA 1
ATOM 1116 C C . ILE A 1 134 ? 1.501 8.812 2.082 1 65.62 134 ILE A C 1
ATOM 1118 O O . ILE A 1 134 ? 2.562 9.281 1.667 1 65.62 134 ILE A O 1
ATOM 1122 N N . PRO A 1 135 ? 0.239 9.047 1.633 1 69.88 135 PRO A N 1
ATOM 1123 C CA . PRO A 1 135 ? 0.231 10.219 0.755 1 69.88 135 PRO A CA 1
ATOM 1124 C C . PRO A 1 135 ? 0.847 11.445 1.412 1 69.88 135 PRO A C 1
ATOM 1126 O O . PRO A 1 135 ? 0.526 11.766 2.561 1 69.88 135 PRO A O 1
ATOM 1129 N N . ASP A 1 136 ? 1.631 12.07 0.739 1 69.44 136 ASP A N 1
ATOM 1130 C CA . ASP A 1 136 ? 2.377 13.211 1.258 1 69.44 136 ASP A CA 1
ATOM 1131 C C . ASP A 1 136 ? 1.435 14.328 1.69 1 69.44 136 ASP A C 1
ATOM 1133 O O . ASP A 1 136 ? 1.755 15.102 2.596 1 69.44 136 ASP A O 1
ATOM 1137 N N . ASP A 1 137 ? 0.295 14.328 1.168 1 74.38 137 ASP A N 1
ATOM 1138 C CA . ASP A 1 137 ? -0.59 15.453 1.442 1 74.38 137 ASP A CA 1
ATOM 1139 C C . ASP A 1 137 ? -1.651 15.086 2.475 1 74.38 137 ASP A C 1
ATOM 1141 O O . ASP A 1 137 ? -2.598 15.836 2.701 1 74.38 137 ASP A O 1
ATOM 1145 N N . SER A 1 138 ? -1.407 14.047 3.123 1 88.75 138 SER A N 1
ATOM 1146 C CA . SER A 1 138 ? -2.369 13.617 4.137 1 88.75 138 SER A CA 1
ATOM 1147 C C . SER A 1 138 ? -2.154 14.359 5.449 1 88.75 138 SER A C 1
ATOM 1149 O O . SER A 1 138 ? -1.069 14.891 5.703 1 88.75 138 SER A O 1
ATOM 1151 N N . ILE A 1 139 ? -3.207 14.477 6.254 1 93.69 139 ILE A N 1
ATOM 1152 C CA . ILE A 1 139 ? -3.123 15.109 7.562 1 93.69 139 ILE A CA 1
ATOM 1153 C C . ILE A 1 139 ? -2.203 14.297 8.469 1 93.69 139 ILE A C 1
ATOM 1155 O O . ILE A 1 139 ? -1.472 14.867 9.289 1 93.69 139 ILE A O 1
ATOM 1159 N N . MET A 1 140 ? -2.262 13 8.32 1 92.75 140 MET A N 1
ATOM 1160 C CA . MET A 1 140 ? -1.346 12.141 9.07 1 92.75 140 MET A CA 1
ATOM 1161 C C . MET A 1 140 ? 0.104 12.516 8.781 1 92.75 140 MET A C 1
ATOM 1163 O O . MET A 1 140 ? 0.92 12.602 9.703 1 92.75 140 MET A O 1
ATOM 1167 N N . ALA A 1 141 ? 0.397 12.742 7.574 1 89.62 141 ALA A N 1
ATOM 1168 C CA . ALA A 1 141 ? 1.76 13.102 7.188 1 89.62 141 ALA A CA 1
ATOM 1169 C C . ALA A 1 141 ? 2.195 14.398 7.859 1 89.62 141 ALA A C 1
ATOM 1171 O O . ALA A 1 141 ? 3.305 14.492 8.391 1 89.62 141 ALA A O 1
ATOM 1172 N N . LEU A 1 142 ? 1.317 15.336 7.805 1 93.12 142 LEU A N 1
ATOM 1173 C CA . LEU A 1 142 ? 1.607 16.609 8.453 1 93.12 142 LEU A CA 1
ATOM 1174 C C . LEU A 1 142 ? 1.837 16.422 9.945 1 93.12 142 LEU A C 1
ATOM 1176 O O . LEU A 1 142 ? 2.83 16.906 10.492 1 93.12 142 LEU A O 1
ATOM 1180 N N . TYR A 1 143 ? 0.925 15.727 10.617 1 94.5 143 TYR A N 1
ATOM 1181 C CA . TYR A 1 143 ? 1.018 15.469 12.047 1 94.5 143 TYR A CA 1
ATOM 1182 C C . TYR A 1 143 ? 2.352 14.828 12.406 1 94.5 143 TYR A C 1
ATOM 1184 O O . TYR A 1 143 ? 3.025 15.258 13.344 1 94.5 143 TYR A O 1
ATOM 1192 N N . LEU A 1 144 ? 2.699 13.828 11.648 1 91.81 144 LEU A N 1
ATOM 1193 C CA . LEU A 1 144 ? 3.926 13.094 11.93 1 91.81 144 LEU A CA 1
ATOM 1194 C C . LEU A 1 144 ? 5.152 13.961 11.672 1 91.81 144 LEU A C 1
ATOM 1196 O O . LEU A 1 144 ? 6.141 13.875 12.406 1 91.81 144 LEU A O 1
ATOM 1200 N N . CYS A 1 145 ? 5.094 14.734 10.648 1 91.62 145 CYS A N 1
ATOM 1201 C CA . CYS A 1 145 ? 6.203 15.633 10.352 1 91.62 145 CYS A CA 1
ATOM 1202 C C . CYS A 1 145 ? 6.375 16.672 11.445 1 91.62 145 CYS A C 1
ATOM 1204 O O . CYS A 1 145 ? 7.504 17.031 11.805 1 91.62 145 CYS A O 1
ATOM 1206 N N . LEU A 1 146 ? 5.277 17.141 11.93 1 94.75 146 LEU A N 1
ATOM 1207 C CA . LEU A 1 146 ? 5.324 18.078 13.047 1 94.75 146 LEU A CA 1
ATOM 1208 C C . LEU A 1 146 ? 5.926 17.422 14.289 1 94.75 146 LEU A C 1
ATOM 1210 O O . LEU A 1 146 ? 6.801 18 14.938 1 94.75 146 LEU A O 1
ATOM 1214 N N . GLU A 1 147 ? 5.5 16.203 14.547 1 93.94 147 GLU A N 1
ATOM 1215 C CA . GLU A 1 147 ? 5.945 15.469 15.727 1 93.94 147 GLU A CA 1
ATOM 1216 C C . GLU A 1 147 ? 7.434 15.156 15.656 1 93.94 147 GLU A C 1
ATOM 1218 O O . GLU A 1 147 ? 8.109 15.086 16.688 1 93.94 147 GLU A O 1
ATOM 1223 N N . SER A 1 148 ? 7.934 15.008 14.5 1 90.44 148 SER A N 1
ATOM 1224 C CA . SER A 1 148 ? 9.328 14.633 14.328 1 90.44 148 SER A CA 1
ATOM 1225 C C . SER A 1 148 ? 10.25 15.844 14.438 1 90.44 148 SER A C 1
ATOM 1227 O O . SER A 1 148 ? 11.469 15.695 14.594 1 90.44 148 SER A O 1
ATOM 1229 N N . GLY A 1 149 ? 9.711 17.016 14.242 1 93.75 149 GLY A N 1
ATOM 1230 C CA . GLY A 1 149 ? 10.516 18.234 14.312 1 93.75 149 GLY A CA 1
ATOM 1231 C C . GLY A 1 149 ? 11.18 18.578 12.992 1 93.75 149 GLY A C 1
ATOM 1232 O O . GLY A 1 149 ? 11.945 19.547 12.922 1 93.75 149 GLY A O 1
ATOM 1233 N N . LYS A 1 150 ? 10.828 17.812 11.992 1 86.62 150 LYS A N 1
ATOM 1234 C CA . LYS A 1 150 ? 11.469 18 10.703 1 86.62 150 LYS A CA 1
ATOM 1235 C C . LYS A 1 150 ? 10.82 19.156 9.938 1 86.62 150 LYS A C 1
ATOM 1237 O O . LYS A 1 150 ? 11.414 19.719 9.016 1 86.62 150 LYS A O 1
ATOM 1242 N N . PHE A 1 151 ? 9.711 19.484 10.328 1 91.5 151 PHE A N 1
ATOM 1243 C CA . PHE A 1 151 ? 8.977 20.547 9.648 1 91.5 151 PHE A CA 1
ATOM 1244 C C . PHE A 1 151 ? 9.016 21.844 10.445 1 91.5 151 PHE A C 1
ATOM 1246 O O . PHE A 1 151 ? 8.586 21.875 11.594 1 91.5 151 PHE A O 1
ATOM 1253 N N . TRP A 1 152 ? 9.633 22.844 9.805 1 94.06 152 TRP A N 1
ATOM 1254 C CA . TRP A 1 152 ? 9.609 24.203 10.344 1 94.06 152 TRP A CA 1
ATOM 1255 C C . TRP A 1 152 ? 8.422 24.984 9.805 1 94.06 152 TRP A C 1
ATOM 1257 O O . TRP A 1 152 ? 8.156 24.984 8.602 1 94.06 152 TRP A O 1
ATOM 1267 N N . PHE A 1 153 ? 7.707 25.562 10.664 1 95.19 153 PHE A N 1
ATOM 1268 C CA . PHE A 1 153 ? 6.5 26.266 10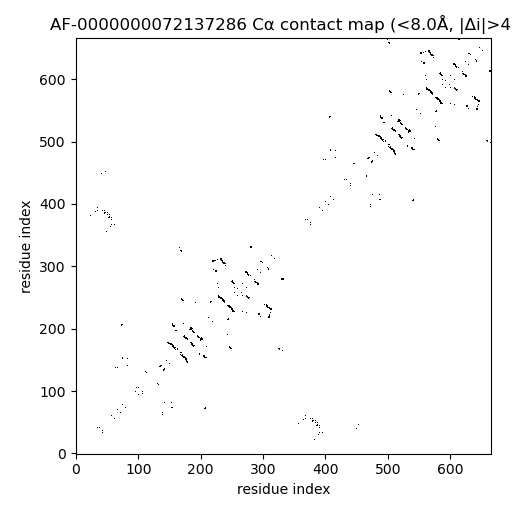.234 1 95.19 153 PHE A CA 1
ATOM 1269 C C . PHE A 1 153 ? 6.422 27.641 10.867 1 95.19 153 PHE A C 1
ATOM 1271 O O . PHE A 1 153 ? 7.016 27.891 11.922 1 95.19 153 PHE A O 1
ATOM 1278 N N . PRO A 1 154 ? 5.746 28.562 10.219 1 94.81 154 PRO A N 1
ATOM 1279 C CA . PRO A 1 154 ? 5.613 29.922 10.758 1 94.81 154 PRO A CA 1
ATOM 1280 C C . PRO A 1 154 ? 4.559 30.016 11.859 1 94.81 154 PRO A C 1
ATOM 1282 O O . PRO A 1 154 ? 3.49 29.406 11.75 1 94.81 154 PRO A O 1
ATOM 1285 N N . ALA A 1 155 ? 4.855 30.656 12.859 1 96.19 155 ALA A N 1
ATOM 1286 C CA . ALA A 1 155 ? 3.973 31.031 13.961 1 96.19 155 ALA A CA 1
ATOM 1287 C C . ALA A 1 155 ? 4.543 32.219 14.727 1 96.19 155 ALA A C 1
ATOM 1289 O O . ALA A 1 155 ? 5.402 32.938 14.219 1 96.19 155 ALA A O 1
ATOM 1290 N N . GLN A 1 156 ? 3.951 32.562 15.852 1 96.38 156 GLN A N 1
ATOM 1291 C CA . GLN A 1 156 ? 4.453 33.656 16.641 1 96.38 156 GLN A CA 1
ATOM 1292 C C . GLN A 1 156 ? 4.812 33.219 18.062 1 96.38 156 GLN A C 1
ATOM 1294 O O . GLN A 1 156 ? 4.262 32.25 18.562 1 96.38 156 GLN A O 1
ATOM 1299 N N . VAL A 1 157 ? 5.758 33.906 18.641 1 96.25 157 VAL A N 1
ATOM 1300 C CA . VAL A 1 157 ? 6.266 33.562 19.969 1 96.25 157 VAL A CA 1
ATOM 1301 C C . VAL A 1 157 ? 6.125 34.781 20.891 1 96.25 157 VAL A C 1
ATOM 1303 O O . VAL A 1 157 ? 6.594 35.875 20.578 1 96.25 157 VAL A O 1
ATOM 1306 N N . TYR A 1 158 ? 5.477 34.562 22.031 1 96.12 158 TYR A N 1
ATOM 1307 C CA . TYR A 1 158 ? 5.422 35.562 23.062 1 96.12 158 TYR A CA 1
ATOM 1308 C C . TYR A 1 158 ? 6.75 35.656 23.812 1 96.12 158 TYR A C 1
ATOM 1310 O O . TYR A 1 158 ? 7.438 34.656 23.984 1 96.12 158 TYR A O 1
ATOM 1318 N N . ASN A 1 159 ? 7.066 36.875 24.188 1 93.25 159 ASN A N 1
ATOM 1319 C CA . ASN A 1 159 ? 8.242 37.125 25.016 1 93.25 159 ASN A CA 1
ATOM 1320 C C . ASN A 1 159 ? 9.484 36.438 24.438 1 93.25 159 ASN A C 1
ATOM 1322 O O . ASN A 1 159 ? 10.141 35.656 25.109 1 93.25 159 ASN A O 1
ATOM 1326 N N . ARG A 1 160 ? 9.75 36.812 23.219 1 90.12 160 ARG A N 1
ATOM 1327 C CA . ARG A 1 160 ? 10.961 36.312 22.578 1 90.12 160 ARG A CA 1
ATOM 1328 C C . ARG A 1 160 ? 12.141 36.344 23.547 1 90.12 160 ARG A C 1
ATOM 1330 O O . ARG A 1 160 ? 12.289 37.281 24.312 1 90.12 160 ARG A O 1
ATOM 1337 N N . GLU A 1 161 ? 12.977 35.219 23.547 1 83.69 161 GLU A N 1
ATOM 1338 C CA . GLU A 1 161 ? 14.156 35.062 24.391 1 83.69 161 GLU A CA 1
ATOM 1339 C C . GLU A 1 161 ? 13.805 35.219 25.875 1 83.69 161 GLU A C 1
ATOM 1341 O O . GLU A 1 161 ? 14.562 35.812 26.656 1 83.69 161 GLU A O 1
ATOM 1346 N N . ASN A 1 162 ? 12.656 34.812 26.172 1 80.69 162 ASN A N 1
ATOM 1347 C CA . ASN A 1 162 ? 12.117 34.812 27.531 1 80.69 162 ASN A CA 1
ATOM 1348 C C . ASN A 1 162 ? 11.992 36.25 28.078 1 80.69 162 ASN A C 1
ATOM 1350 O O . ASN A 1 162 ? 12.195 36.469 29.266 1 80.69 162 ASN A O 1
ATOM 1354 N N . GLY A 1 163 ? 11.734 37.156 27.188 1 75.88 163 GLY A N 1
ATOM 1355 C CA . GLY A 1 163 ? 11.492 38.531 27.578 1 75.88 163 GLY A CA 1
ATOM 1356 C C . GLY A 1 163 ? 12.766 39.312 27.859 1 75.88 163 GLY A C 1
ATOM 1357 O O . GLY A 1 163 ? 12.719 40.438 28.312 1 75.88 163 GLY A O 1
ATOM 1358 N N . HIS A 1 164 ? 13.852 38.656 27.625 1 76 164 HIS A N 1
ATOM 1359 C CA . HIS A 1 164 ? 15.117 39.344 27.891 1 76 164 HIS A CA 1
ATOM 1360 C C . HIS A 1 164 ? 15.289 40.562 26.984 1 76 164 HIS A C 1
ATOM 1362 O O . HIS A 1 164 ? 14.773 40.594 25.875 1 76 164 HIS A O 1
ATOM 1368 N N . ALA A 1 165 ? 15.875 41.5 27.578 1 66.25 165 ALA A N 1
ATOM 1369 C CA . ALA A 1 165 ? 16.359 42.688 26.859 1 66.25 165 ALA A CA 1
ATOM 1370 C C . ALA A 1 165 ? 15.203 43.469 26.25 1 66.25 165 ALA A C 1
ATOM 1372 O O . ALA A 1 165 ? 15.289 43.938 25.109 1 66.25 165 ALA A O 1
ATOM 1373 N N . GLY A 1 166 ? 14.109 43.469 26.906 1 77.25 166 GLY A N 1
ATOM 1374 C CA . GLY A 1 166 ? 13.102 44.375 26.375 1 77.25 166 GLY A CA 1
ATOM 1375 C C . GLY A 1 166 ? 12 43.688 25.609 1 77.25 166 GLY A C 1
ATOM 1376 O O . GLY A 1 166 ? 11.133 44.344 25.016 1 77.25 166 GLY A O 1
ATOM 1377 N N . PHE A 1 167 ? 12 42.406 25.641 1 87.19 167 PHE A N 1
ATOM 1378 C CA . PHE A 1 167 ? 11.023 41.688 24.828 1 87.19 167 PHE A CA 1
ATOM 1379 C C . PHE A 1 167 ? 9.828 41.25 25.672 1 87.19 167 PHE A C 1
ATOM 1381 O O . PHE A 1 167 ? 9 40.438 25.219 1 87.19 167 PHE A O 1
ATOM 1388 N N . MET A 1 168 ? 9.797 41.812 26.797 1 89.38 168 MET A N 1
ATOM 1389 C CA . MET A 1 168 ? 8.672 41.469 27.672 1 89.38 168 MET A CA 1
ATOM 1390 C C . MET A 1 168 ? 7.363 42 27.078 1 89.38 168 MET A C 1
ATOM 1392 O O . MET A 1 168 ? 7.301 43.125 26.594 1 89.38 168 MET A O 1
ATOM 1396 N N . LEU A 1 169 ? 6.406 41.125 27.156 1 94.19 169 LEU A N 1
ATOM 1397 C CA . LEU A 1 169 ? 5.059 41.406 26.672 1 94.19 169 LEU A CA 1
ATOM 1398 C C . LEU A 1 169 ? 5.082 41.812 25.203 1 94.19 169 LEU A C 1
ATOM 1400 O O . LEU A 1 169 ? 4.473 42.812 24.828 1 94.19 169 LEU A O 1
ATOM 1404 N N . SER A 1 170 ? 5.855 41.156 24.469 1 94.19 170 SER A N 1
ATOM 1405 C CA . SER A 1 170 ? 5.945 41.281 23.016 1 94.19 170 SER A CA 1
ATOM 1406 C C . SER A 1 170 ? 5.672 39.938 22.328 1 94.19 170 SER A C 1
ATOM 1408 O O . SER A 1 170 ? 5.625 38.906 22.984 1 94.19 170 SER A O 1
ATOM 1410 N N . CYS A 1 171 ? 5.387 39.969 21.094 1 95.56 171 CYS A N 1
ATOM 1411 C CA . CYS A 1 171 ? 5.152 38.781 20.297 1 95.56 171 CYS A CA 1
ATOM 1412 C C . CYS A 1 171 ? 5.777 38.938 18.906 1 95.56 171 CYS A C 1
ATOM 1414 O O . CYS A 1 171 ? 5.566 39.938 18.234 1 95.56 171 CYS A O 1
ATOM 1416 N N . TYR A 1 172 ? 6.57 37.969 18.5 1 93.75 172 TYR A N 1
ATOM 1417 C CA . TYR A 1 172 ? 7.301 38.062 17.234 1 93.75 172 TYR A CA 1
ATOM 1418 C C . TYR A 1 172 ? 7.004 36.875 16.344 1 93.75 172 TYR A C 1
ATOM 1420 O O . TYR A 1 172 ? 6.773 35.75 16.828 1 93.75 172 TYR A O 1
ATOM 1428 N N . ASP A 1 173 ? 7.062 37.094 15.07 1 93.38 173 ASP A N 1
ATOM 1429 C CA . ASP A 1 173 ? 7.016 36.031 14.086 1 93.38 173 ASP A CA 1
ATOM 1430 C C . ASP A 1 173 ? 8.289 35.188 14.125 1 93.38 173 ASP A C 1
ATOM 1432 O O . ASP A 1 173 ? 9.391 35.719 14.297 1 93.38 173 ASP A O 1
ATOM 1436 N N . ALA A 1 174 ? 8.125 33.906 13.977 1 93.69 174 ALA A N 1
ATOM 1437 C CA . ALA A 1 174 ? 9.273 33 13.984 1 93.69 174 ALA A CA 1
ATOM 1438 C C . ALA A 1 174 ? 8.977 31.734 13.18 1 93.69 174 ALA A C 1
ATOM 1440 O O . ALA A 1 174 ? 7.82 31.438 12.883 1 93.69 174 ALA A O 1
ATOM 1441 N N . GLN A 1 175 ? 10.078 31.094 12.766 1 94.69 175 GLN A N 1
ATOM 1442 C CA . GLN A 1 175 ? 10.016 29.703 12.297 1 94.69 175 GLN A CA 1
ATOM 1443 C C . GLN A 1 175 ? 10.203 28.734 13.453 1 94.69 175 GLN A C 1
ATOM 1445 O O . GLN A 1 175 ? 11.219 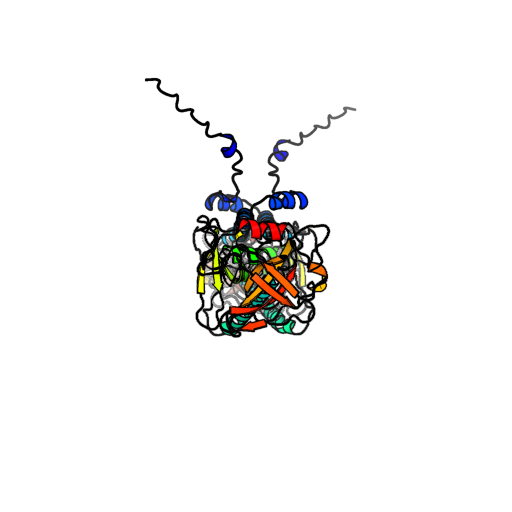28.781 14.148 1 94.69 175 GLN A O 1
ATOM 1450 N N . LEU A 1 176 ? 9.227 27.875 13.547 1 96.56 176 LEU A N 1
ATOM 1451 C CA . LEU A 1 176 ? 9.234 27 14.719 1 96.56 176 LEU A CA 1
ATOM 1452 C C . LEU A 1 176 ? 9.422 25.547 14.312 1 96.56 176 LEU A C 1
ATOM 1454 O O . LEU A 1 176 ? 9 25.141 13.227 1 96.56 176 LEU A O 1
ATOM 1458 N N . SER A 1 177 ? 10.031 24.797 15.172 1 96.75 177 SER A N 1
ATOM 1459 C CA . SER A 1 177 ? 10.148 23.344 15.086 1 96.75 177 SER A CA 1
ATOM 1460 C C . SER A 1 177 ? 9.883 22.688 16.438 1 96.75 177 SER A C 1
ATOM 1462 O O . SER A 1 177 ? 10.336 23.172 17.469 1 96.75 177 SER A O 1
ATOM 1464 N N . TYR A 1 178 ? 9.18 21.641 16.406 1 97.5 178 TYR A N 1
ATOM 1465 C CA . TYR A 1 178 ? 8.773 20.953 17.625 1 97.5 178 TYR A CA 1
ATOM 1466 C C . TYR A 1 178 ? 9.805 19.891 18.031 1 97.5 178 TYR A C 1
ATOM 1468 O O . TYR A 1 178 ? 10.344 19.188 17.172 1 97.5 178 TYR A O 1
ATOM 1476 N N . ASP A 1 179 ? 10.094 19.891 19.281 1 95.44 179 ASP A N 1
ATOM 1477 C CA . ASP A 1 179 ? 10.891 18.828 19.891 1 95.44 179 ASP A CA 1
ATOM 1478 C C . ASP A 1 179 ? 10.023 17.922 2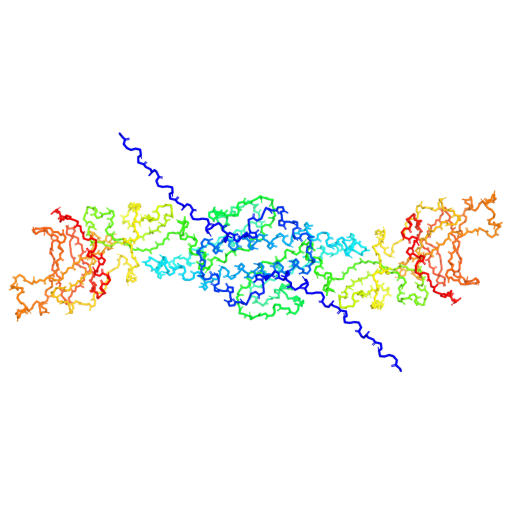0.781 1 95.44 179 ASP A C 1
ATOM 1480 O O . ASP A 1 179 ? 9.68 18.312 21.891 1 95.44 179 ASP A O 1
ATOM 1484 N N . SER A 1 180 ? 9.75 16.797 20.312 1 92.31 180 SER A N 1
ATOM 1485 C CA . SER A 1 180 ? 8.844 15.891 21.016 1 92.31 180 SER A CA 1
ATOM 1486 C C . SER A 1 180 ? 9.484 15.352 22.281 1 92.31 180 SER A C 1
ATOM 1488 O O . SER A 1 180 ? 8.773 14.938 23.203 1 92.31 180 SER A O 1
ATOM 1490 N N . ARG A 1 181 ? 10.781 15.305 22.453 1 89.69 181 ARG A N 1
ATOM 1491 C CA . ARG A 1 181 ? 11.469 14.797 23.641 1 89.69 181 ARG A CA 1
ATOM 1492 C C . ARG A 1 181 ? 11.227 15.695 24.844 1 89.69 181 ARG A C 1
ATOM 1494 O O . ARG A 1 181 ? 11.016 15.203 25.953 1 89.69 181 ARG A O 1
ATOM 1501 N N . THR A 1 182 ? 11.203 16.938 24.609 1 95.06 182 THR A N 1
ATOM 1502 C CA . THR A 1 182 ? 11.047 17.906 25.688 1 95.06 182 THR A CA 1
ATOM 1503 C C . THR A 1 182 ? 9.664 18.547 25.656 1 95.06 182 THR A C 1
ATOM 1505 O O . THR A 1 182 ? 9.289 19.281 26.562 1 95.06 182 THR A O 1
ATOM 1508 N N . ASP A 1 183 ? 8.922 18.234 24.641 1 96.62 183 ASP A N 1
ATOM 1509 C CA . ASP A 1 183 ? 7.617 18.844 24.422 1 96.62 183 ASP A CA 1
ATOM 1510 C C . ASP A 1 183 ? 7.727 20.375 24.375 1 96.62 183 ASP A C 1
ATOM 1512 O O . ASP A 1 183 ? 6.965 21.078 25.047 1 96.62 183 ASP A O 1
ATOM 1516 N N . THR A 1 184 ? 8.742 20.844 23.672 1 97.81 184 THR A N 1
ATOM 1517 C CA . THR A 1 184 ? 8.977 22.281 23.5 1 97.81 184 THR A CA 1
ATOM 1518 C C . THR A 1 184 ? 9.32 22.594 22.047 1 97.81 184 THR A C 1
ATOM 1520 O O . THR A 1 184 ? 9.344 21.703 21.203 1 97.81 184 THR A O 1
ATOM 1523 N N . PHE A 1 185 ? 9.609 23.875 21.875 1 97.69 185 PHE A N 1
ATOM 1524 C CA . PHE A 1 185 ? 9.867 24.312 20.516 1 97.69 185 PHE A CA 1
ATOM 1525 C C . PHE A 1 185 ? 11.195 25.031 20.406 1 97.69 185 PHE A C 1
ATOM 1527 O O . PHE A 1 185 ? 11.719 25.531 21.422 1 97.69 185 PHE A O 1
ATOM 1534 N N . GLN A 1 186 ? 11.711 24.984 19.219 1 96.62 186 GLN A N 1
ATOM 1535 C CA . GLN A 1 186 ? 12.797 25.859 18.812 1 96.62 186 GLN A CA 1
ATOM 1536 C C . GLN A 1 186 ? 12.297 26.938 17.844 1 96.62 186 GLN A C 1
ATOM 1538 O O . GLN A 1 186 ? 11.422 26.672 17.016 1 96.62 186 GLN A O 1
ATOM 1543 N N . ALA A 1 187 ? 12.852 28.094 18.016 1 95.38 187 ALA A N 1
ATOM 1544 C CA . ALA A 1 187 ? 12.438 29.203 17.156 1 95.38 187 ALA A CA 1
ATOM 1545 C C . ALA A 1 187 ? 13.641 29.859 16.484 1 95.38 187 ALA A C 1
ATOM 1547 O O . ALA A 1 187 ? 14.727 29.922 17.062 1 95.38 187 ALA A O 1
ATOM 1548 N N . ARG A 1 188 ? 13.391 30.266 15.266 1 92.56 188 ARG A N 1
ATOM 1549 C CA . ARG A 1 188 ? 14.328 31.109 14.523 1 92.56 188 ARG A CA 1
ATOM 1550 C C . ARG A 1 188 ? 13.672 32.406 14.102 1 92.56 188 ARG A C 1
ATOM 1552 O O . ARG A 1 188 ? 12.625 32.406 13.445 1 92.56 188 ARG A O 1
ATOM 1559 N N . TYR A 1 189 ? 14.281 33.469 14.562 1 89.44 189 TYR A N 1
ATOM 1560 C CA . TYR A 1 189 ? 13.734 34.781 14.258 1 89.44 189 TYR A CA 1
ATOM 1561 C C . TYR A 1 189 ? 14.5 35.438 13.117 1 89.44 189 TYR A C 1
ATOM 1563 O O . TYR A 1 189 ? 15.711 35.281 12.992 1 89.44 189 TYR A O 1
ATOM 1571 N N . SER A 1 190 ? 13.914 35.844 11.977 1 73.5 190 SER A N 1
ATOM 1572 C CA . SER A 1 190 ? 14.594 36.469 10.828 1 73.5 190 SER A CA 1
ATOM 1573 C C . SER A 1 190 ? 15.031 37.875 11.141 1 73.5 190 SER A C 1
ATOM 1575 O O . SER A 1 190 ? 14.195 38.781 11.234 1 73.5 190 SER A O 1
ATOM 1577 N N . PRO A 1 191 ? 16.25 38.062 11.844 1 59.66 191 PRO A N 1
ATOM 1578 C CA . PRO A 1 191 ? 16.641 39.469 11.883 1 59.66 191 PRO A CA 1
ATOM 1579 C C . PRO A 1 191 ? 17.141 40 10.531 1 59.66 191 PRO A C 1
ATOM 1581 O O . PRO A 1 191 ? 17.438 39.188 9.641 1 59.66 191 PRO A O 1
ATOM 1584 N N . HIS A 1 192 ? 16.891 41.281 10.086 1 53.53 192 HIS A N 1
ATOM 1585 C CA . HIS A 1 192 ? 17.859 41.844 9.164 1 53.53 192 HIS A CA 1
ATOM 1586 C C . HIS A 1 192 ? 19.281 41.5 9.578 1 53.53 192 HIS A C 1
ATOM 1588 O O . HIS A 1 192 ? 19.844 42.094 10.477 1 53.53 192 HIS A O 1
ATOM 1594 N N . GLY A 1 193 ? 19.797 40.188 9.305 1 53 193 GLY A N 1
ATOM 1595 C CA . GLY A 1 193 ? 21.172 39.75 9.484 1 53 193 GLY A CA 1
ATOM 1596 C C . GLY A 1 193 ? 21.281 38.375 10.125 1 53 193 GLY A C 1
ATOM 1597 O O . GLY A 1 193 ? 20.875 37.375 9.539 1 53 193 GLY A O 1
ATOM 1598 N N . ARG A 1 194 ? 21.703 38.406 11.422 1 58.5 194 ARG A N 1
ATOM 1599 C CA . ARG A 1 194 ? 22.016 37.156 12.117 1 58.5 194 ARG A CA 1
ATOM 1600 C C . ARG A 1 194 ? 20.766 36.531 12.727 1 58.5 194 ARG A C 1
ATOM 1602 O O . ARG A 1 194 ? 20.016 37.219 13.422 1 58.5 194 ARG A O 1
ATOM 1609 N N . TRP A 1 195 ? 20.422 35.406 12.328 1 67.12 195 TRP A N 1
ATOM 1610 C CA . TRP A 1 195 ? 19.312 34.656 12.906 1 67.12 195 TRP A CA 1
ATOM 1611 C C . TRP A 1 195 ? 19.531 34.406 14.391 1 67.12 195 TRP A C 1
ATOM 1613 O O . TRP A 1 195 ? 20.641 34.062 14.805 1 67.12 195 TRP A O 1
ATOM 1623 N N . THR A 1 196 ? 18.625 34.875 15.125 1 83.44 196 THR A N 1
ATOM 1624 C CA . THR A 1 196 ? 18.625 34.5 16.531 1 83.44 196 THR A CA 1
ATOM 1625 C C . THR A 1 196 ? 17.734 33.281 16.781 1 83.44 196 THR A C 1
ATOM 1627 O O . THR A 1 196 ? 16.656 33.156 16.203 1 83.44 196 THR A O 1
ATOM 1630 N N . SER A 1 197 ? 18.375 32.344 17.469 1 89.25 197 SER A N 1
ATOM 1631 C CA . SER A 1 197 ? 17.625 31.109 17.766 1 89.25 197 SER A CA 1
ATOM 1632 C C . SER A 1 197 ? 17.281 31.016 19.25 1 89.25 197 SER A C 1
ATOM 1634 O O . SER A 1 197 ? 17.969 31.578 20.094 1 89.25 197 SER A O 1
ATOM 1636 N N . GLU A 1 198 ? 16.203 30.484 19.547 1 93.44 198 GLU A N 1
ATOM 1637 C CA . GLU A 1 198 ? 15.703 30.219 20.891 1 93.44 198 GLU A CA 1
ATOM 1638 C C . GLU A 1 198 ? 15.227 28.781 21.016 1 93.44 198 GLU A C 1
ATOM 1640 O O . GLU A 1 198 ? 14.586 28.25 20.109 1 93.44 198 GLU A O 1
ATOM 1645 N N . GLU A 1 199 ? 15.617 28.156 22.125 1 94.25 199 GLU A N 1
ATOM 1646 C CA . GLU A 1 199 ? 15.219 26.766 22.359 1 94.25 199 GLU A CA 1
ATOM 1647 C C . GLU A 1 199 ? 14.328 26.656 23.594 1 94.25 199 GLU A C 1
ATOM 1649 O O . GLU A 1 199 ? 14.164 27.625 24.344 1 94.25 199 GLU A O 1
ATOM 1654 N N . ASN A 1 200 ? 13.672 25.562 23.719 1 95.94 200 ASN A N 1
ATOM 1655 C CA . ASN A 1 200 ? 12.891 25.188 24.891 1 95.94 200 ASN A CA 1
ATOM 1656 C C . ASN A 1 200 ? 11.711 26.125 25.094 1 95.94 200 ASN A C 1
ATOM 1658 O O . ASN A 1 200 ? 11.453 26.562 26.219 1 95.94 200 AS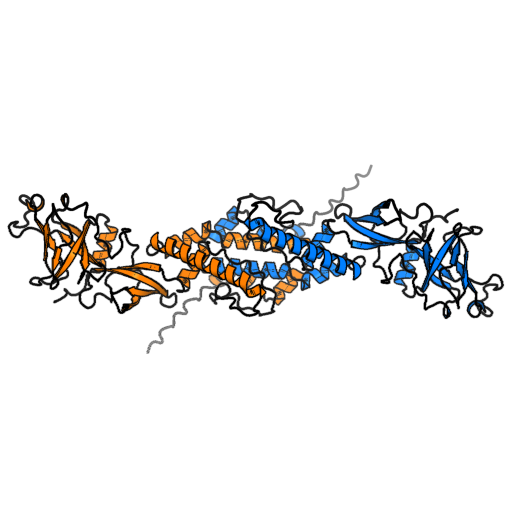N A O 1
ATOM 1662 N N . ILE A 1 201 ? 11.125 26.5 24.031 1 96.75 201 ILE A N 1
ATOM 1663 C CA . ILE A 1 201 ? 9.945 27.344 24.109 1 96.75 201 ILE A CA 1
ATOM 1664 C C . ILE A 1 201 ? 8.711 26.5 24.422 1 96.75 201 ILE A C 1
ATOM 1666 O O . ILE A 1 201 ? 8.43 25.531 23.719 1 96.75 201 ILE A O 1
ATOM 1670 N N . LYS A 1 202 ? 8.008 26.906 25.453 1 96.25 202 LYS A N 1
ATOM 1671 C CA . LYS A 1 202 ? 6.816 26.156 25.844 1 96.25 202 LYS A CA 1
ATOM 1672 C C . LYS A 1 202 ? 5.621 26.516 24.984 1 96.25 202 LYS A C 1
ATOM 1674 O O . LYS A 1 202 ? 5.605 27.578 24.344 1 96.25 202 LYS A O 1
ATOM 1679 N N . TRP A 1 203 ? 4.559 25.641 25 1 96.5 203 TRP A N 1
ATOM 1680 C CA . TRP A 1 203 ? 3.355 25.781 24.188 1 96.5 203 TRP A CA 1
ATOM 1681 C C . TRP A 1 203 ? 2.635 27.078 24.516 1 96.5 203 TRP A C 1
ATOM 1683 O O . TRP A 1 203 ? 2.057 27.719 23.625 1 96.5 203 TRP A O 1
ATOM 1693 N N . GLU A 1 204 ? 2.693 27.562 25.734 1 93.75 204 GLU A N 1
ATOM 1694 C CA . GLU A 1 204 ? 1.92 28.703 26.219 1 93.75 204 GLU A CA 1
ATOM 1695 C C . GLU A 1 204 ? 2.439 30.016 25.609 1 93.75 204 GLU A C 1
ATOM 1697 O O . GLU A 1 204 ? 1.743 31.031 25.625 1 93.75 204 GLU A O 1
ATOM 1702 N N . ARG A 1 205 ? 3.584 29.984 25.047 1 96.06 205 ARG A N 1
ATOM 1703 C CA . ARG A 1 205 ? 4.172 31.203 24.5 1 96.06 205 ARG A CA 1
ATOM 1704 C C . ARG A 1 205 ? 3.965 31.297 23 1 96.06 205 ARG A C 1
ATOM 1706 O O . ARG A 1 205 ? 4.496 32.188 22.344 1 96.06 205 ARG A O 1
ATOM 1713 N N . LEU A 1 206 ? 3.264 30.344 22.531 1 96.94 206 LEU A N 1
ATOM 1714 C CA . LEU A 1 206 ? 3.08 30.312 21.094 1 96.94 206 LEU A CA 1
ATOM 1715 C C . LEU A 1 206 ? 1.65 30.688 20.719 1 96.94 206 LEU A C 1
ATOM 1717 O O . LEU A 1 206 ? 0.723 30.484 21.5 1 96.94 206 LEU A O 1
ATOM 1721 N N . ARG A 1 207 ? 1.488 31.234 19.5 1 96.06 207 ARG A N 1
ATOM 1722 C CA . ARG A 1 207 ? 0.15 31.484 18.969 1 96.06 207 ARG A CA 1
ATOM 1723 C C . ARG A 1 207 ? 0.158 31.516 17.438 1 96.06 207 ARG A C 1
ATOM 1725 O O . ARG A 1 207 ? 1.197 31.766 16.828 1 96.06 207 ARG A O 1
ATOM 1732 N N . VAL A 1 208 ? -0.991 31.172 16.906 1 95.62 208 VAL A N 1
ATOM 1733 C CA . VAL A 1 208 ? -1.23 31.422 15.492 1 95.62 208 VAL A CA 1
ATOM 1734 C C . VAL A 1 208 ? -1.321 32.938 15.242 1 95.62 208 VAL A C 1
ATOM 1736 O O . VAL A 1 208 ? -1.987 33.656 15.992 1 95.62 208 VAL A O 1
ATOM 1739 N N . PRO A 1 209 ? -0.612 33.375 14.281 1 93.19 209 PRO A N 1
ATOM 1740 C CA . PRO A 1 209 ? -0.78 34.781 13.977 1 93.19 209 PRO A CA 1
ATOM 1741 C C . PRO A 1 209 ? -2.24 35.188 13.766 1 93.19 209 PRO A C 1
ATOM 1743 O O . PRO A 1 209 ? -2.926 34.594 12.93 1 93.19 209 PRO A O 1
ATOM 1746 N N . PRO A 1 210 ? -2.631 36.094 14.5 1 90.06 210 PRO A N 1
ATOM 1747 C CA . PRO A 1 210 ? -4.039 36.469 14.367 1 90.06 210 PRO A CA 1
ATOM 1748 C C . PRO A 1 210 ? -4.336 37.188 13.047 1 90.06 210 PRO A C 1
ATOM 1750 O O . PRO A 1 210 ? -5.484 37.219 12.602 1 90.06 210 PRO A O 1
ATOM 1753 N N . ILE A 1 211 ? -3.328 37.781 12.492 1 87.81 211 ILE A N 1
ATOM 1754 C CA . ILE A 1 211 ? -3.504 38.5 11.234 1 87.81 211 ILE A CA 1
ATOM 1755 C C . ILE A 1 211 ? -2.492 38 10.211 1 87.81 211 ILE A C 1
ATOM 1757 O O . ILE A 1 211 ? -1.391 37.594 10.57 1 87.81 211 ILE A O 1
ATOM 1761 N N . GLY A 1 212 ? -2.867 38.094 8.992 1 84.06 212 GLY A N 1
ATOM 1762 C CA . GLY A 1 212 ? -2.031 37.594 7.918 1 84.06 212 GLY A CA 1
ATOM 1763 C C . GLY A 1 212 ? -1.032 38.594 7.398 1 84.06 212 GLY A C 1
ATOM 1764 O O . GLY A 1 212 ? -0.369 38.375 6.387 1 84.06 212 GLY A O 1
ATOM 1765 N N . THR A 1 213 ? -0.862 39.688 8.086 1 82.94 213 THR A N 1
ATOM 1766 C CA . THR A 1 213 ? 0.049 40.719 7.625 1 82.94 213 THR A CA 1
ATOM 1767 C C . THR A 1 213 ? 1.5 40.312 7.863 1 82.94 213 THR A C 1
ATOM 1769 O O . THR A 1 213 ? 1.854 39.875 8.953 1 82.94 213 THR A O 1
ATOM 1772 N N . SER A 1 214 ? 2.295 40.5 6.875 1 87.5 214 SER A N 1
ATOM 1773 C CA . SER A 1 214 ? 3.725 40.25 6.992 1 87.5 214 SER A CA 1
ATOM 1774 C C . SER A 1 214 ? 4.367 41.094 8.078 1 87.5 214 SER A C 1
ATOM 1776 O O . SER A 1 214 ? 3.988 42.25 8.258 1 87.5 214 SER A O 1
ATOM 1778 N N . PRO A 1 215 ? 5.359 40.531 8.68 1 89.56 215 PRO A N 1
ATOM 1779 C CA . PRO A 1 215 ? 6.027 41.281 9.734 1 89.56 215 PRO A CA 1
ATOM 1780 C C . PRO A 1 215 ? 6.781 42.5 9.203 1 89.56 215 PRO A C 1
ATOM 1782 O O . PRO A 1 215 ? 7.207 43.344 9.984 1 89.56 215 PRO A O 1
ATOM 1785 N N . HIS A 1 216 ? 6.867 42.625 7.965 1 89.06 216 HIS A N 1
ATOM 1786 C CA . HIS A 1 216 ? 7.602 43.719 7.387 1 89.06 216 HIS A CA 1
ATOM 1787 C C . HIS A 1 216 ? 6.648 44.812 6.859 1 89.06 216 HIS A C 1
ATOM 1789 O O . HIS A 1 216 ? 7.09 45.844 6.359 1 89.06 216 HIS A O 1
ATOM 1795 N N . VAL A 1 217 ? 5.41 44.531 7.016 1 91 217 VAL A N 1
ATOM 1796 C CA . VAL A 1 217 ? 4.406 45.438 6.469 1 91 217 VAL A CA 1
ATOM 1797 C C . VAL A 1 217 ? 3.605 46.094 7.605 1 91 217 VAL A C 1
ATOM 1799 O O . VAL A 1 217 ? 3.279 45.406 8.586 1 91 217 VAL A O 1
ATOM 1802 N N . LEU A 1 218 ? 3.293 47.312 7.402 1 92.75 218 LEU A N 1
ATOM 1803 C CA . LEU A 1 218 ? 2.49 48.062 8.375 1 92.75 218 LEU A CA 1
ATOM 1804 C C . LEU A 1 218 ? 1.056 47.531 8.398 1 92.75 218 LEU A C 1
ATOM 1806 O O . LEU A 1 218 ? 0.424 47.406 7.348 1 92.75 218 LEU A O 1
ATOM 1810 N N . HIS A 1 219 ? 0.633 47.219 9.562 1 92.12 219 HIS A N 1
ATOM 1811 C CA . HIS A 1 219 ? -0.762 46.844 9.742 1 92.12 219 HIS A CA 1
ATOM 1812 C C . HIS A 1 219 ? -1.68 48.062 9.719 1 92.12 219 HIS A C 1
ATOM 1814 O O . HIS A 1 219 ? -1.436 49.031 10.422 1 92.12 219 HIS A O 1
ATOM 1820 N N . ILE A 1 220 ? -2.691 47.938 8.953 1 87.81 220 ILE A N 1
ATOM 1821 C CA . ILE A 1 220 ? -3.66 49.031 8.898 1 87.81 220 ILE A CA 1
ATOM 1822 C C . ILE A 1 220 ? -4.559 48.969 10.133 1 87.81 220 ILE A C 1
ATOM 1824 O O . ILE A 1 220 ? -5.281 48 10.344 1 87.81 220 ILE A O 1
ATOM 1828 N N . SER A 1 221 ? -4.523 50.062 10.859 1 88.38 221 SER A N 1
ATOM 1829 C CA . SER A 1 221 ? -5.289 50.156 12.102 1 88.38 221 SER A CA 1
ATOM 1830 C C . SER A 1 221 ? -6.73 50.562 11.836 1 88.38 221 SER A C 1
ATOM 1832 O O . SER A 1 221 ? -6.992 51.75 11.539 1 88.38 221 SER A O 1
ATOM 1834 N N . TYR A 1 222 ? -7.672 49.781 12.078 1 83.44 222 TYR A N 1
ATOM 1835 C CA . TYR A 1 222 ? -9.07 50.125 11.82 1 83.44 222 TYR A CA 1
ATOM 1836 C C . TYR A 1 222 ? -9.781 50.5 13.109 1 83.44 222 TYR A C 1
ATOM 1838 O O . TYR A 1 222 ? -10.914 51 13.07 1 83.44 222 TYR A O 1
ATOM 1846 N N . CYS A 1 223 ? -9.164 50.5 14.18 1 85.25 223 CYS A N 1
ATOM 1847 C CA . CYS A 1 223 ? -9.867 50.594 15.453 1 85.25 223 CYS A CA 1
ATOM 1848 C C . CYS A 1 223 ? -9.547 51.938 16.141 1 85.25 223 CYS A C 1
ATOM 1850 O O . CYS A 1 223 ? -9.961 52.156 17.266 1 85.25 223 CYS A O 1
ATOM 1852 N N . LEU A 1 224 ? -8.852 52.812 15.539 1 88.62 224 LEU A N 1
ATOM 1853 C CA . LEU A 1 224 ? -8.289 53.969 16.234 1 88.62 224 LEU A CA 1
ATOM 1854 C C . LEU A 1 224 ? -9.391 54.875 16.75 1 88.62 224 LEU A C 1
ATOM 1856 O O . LEU A 1 224 ? -9.289 55.438 17.844 1 88.62 224 LEU A O 1
ATOM 1860 N N . GLU A 1 225 ? -10.398 55 16.047 1 86.38 225 GLU A N 1
ATOM 1861 C CA . GLU A 1 225 ? -11.492 55.875 16.406 1 86.38 225 GLU A CA 1
ATOM 1862 C C . GLU A 1 225 ? -12.281 55.344 17.594 1 86.38 225 GLU A C 1
ATOM 1864 O O . GLU A 1 225 ? -12.859 56.094 18.359 1 86.38 225 GLU A O 1
ATOM 1869 N N . ASP A 1 226 ? -12.227 54.156 17.766 1 88.31 226 ASP A N 1
ATOM 1870 C CA . ASP A 1 226 ? -13.062 53.5 18.781 1 88.31 226 ASP A CA 1
ATOM 1871 C C . ASP A 1 226 ? -12.281 53.25 20.062 1 88.31 226 ASP A C 1
ATOM 1873 O O . ASP A 1 226 ? -12.828 52.75 21.031 1 88.31 226 ASP A O 1
ATOM 1877 N N . LEU A 1 227 ? -11.07 53.594 20.062 1 92.44 227 LEU A N 1
ATOM 1878 C CA . LEU A 1 227 ? -10.25 53.312 21.219 1 92.44 227 LEU A CA 1
ATOM 1879 C C . LEU A 1 227 ? -10.664 54.156 22.422 1 92.44 227 LEU A C 1
ATOM 1881 O O . LEU A 1 227 ? -10.891 55.375 22.266 1 92.44 227 LEU A O 1
ATOM 1885 N N . ARG A 1 228 ? -10.805 53.531 23.562 1 91.06 228 ARG A N 1
ATOM 1886 C CA . ARG A 1 228 ? -11.148 54.188 24.812 1 91.06 228 ARG A CA 1
ATOM 1887 C C . ARG A 1 228 ? -10.195 53.781 25.938 1 91.06 228 ARG A C 1
ATOM 1889 O O . ARG A 1 228 ? -9.633 52.688 25.891 1 91.06 228 ARG A O 1
ATOM 1896 N N . PRO A 1 229 ? -10.055 54.719 26.859 1 92.44 229 PRO A N 1
ATOM 1897 C CA . PRO A 1 229 ? -9.211 54.312 27.984 1 92.44 229 PRO A CA 1
ATOM 1898 C C . PRO A 1 229 ? -9.664 52.969 28.609 1 92.44 229 PRO A C 1
ATOM 1900 O O . PRO A 1 229 ? -10.859 52.781 28.828 1 92.44 229 PRO A O 1
ATOM 1903 N N . GLY A 1 230 ? -8.664 52.094 28.844 1 92.5 230 GLY A N 1
ATOM 1904 C CA . GLY A 1 230 ? -8.984 50.781 29.391 1 92.5 230 GLY A CA 1
ATOM 1905 C C . GLY A 1 230 ? -8.953 49.656 28.359 1 92.5 230 GLY A C 1
ATOM 1906 O O . GLY A 1 230 ? -8.852 48.5 28.703 1 92.5 230 GLY A O 1
ATOM 1907 N N . ASP A 1 231 ? -9.078 50.094 27.125 1 95.25 231 ASP A N 1
ATOM 1908 C CA . ASP A 1 231 ? -9.016 49.125 26.062 1 95.25 231 ASP A CA 1
ATOM 1909 C C . ASP A 1 231 ? -7.645 48.438 26 1 95.25 231 ASP A C 1
ATOM 1911 O O . ASP A 1 231 ? -6.621 49.125 26.188 1 95.25 231 ASP A O 1
ATOM 1915 N N . HIS A 1 232 ? -7.613 47.188 25.734 1 96.38 232 HIS A N 1
ATOM 1916 C CA . HIS A 1 232 ? -6.379 46.438 25.516 1 96.38 232 HIS A CA 1
ATOM 1917 C C . HIS A 1 232 ? -5.992 46.406 24.047 1 96.38 232 HIS A C 1
ATOM 1919 O O . HIS A 1 232 ? -6.855 46.281 23.172 1 96.38 232 HIS A O 1
ATOM 1925 N N . ILE A 1 233 ? -4.73 46.594 23.781 1 96.25 233 ILE A N 1
ATOM 1926 C CA . ILE A 1 233 ? -4.309 46.688 22.391 1 96.25 233 ILE A CA 1
ATOM 1927 C C . ILE A 1 233 ? -2.984 45.938 22.203 1 96.25 233 ILE A C 1
ATOM 1929 O O . ILE A 1 233 ? -2.332 45.594 23.188 1 96.25 233 ILE A O 1
ATOM 1933 N N . GLU A 1 234 ? -2.631 45.688 20.969 1 96.25 234 GLU A N 1
ATOM 1934 C CA . GLU A 1 234 ? -1.281 45.344 20.5 1 96.25 234 GLU A CA 1
ATOM 1935 C C . GLU A 1 234 ? -0.816 46.312 19.438 1 96.25 234 GLU A C 1
ATOM 1937 O O . GLU A 1 234 ? -1.603 46.75 18.578 1 96.25 234 GLU A O 1
ATOM 1942 N N . ILE A 1 235 ? 0.385 46.719 19.531 1 95.25 235 ILE A N 1
ATOM 1943 C CA . ILE A 1 235 ? 0.909 47.688 18.562 1 95.25 235 ILE A CA 1
ATOM 1944 C C . ILE A 1 235 ? 2.186 47.156 17.922 1 95.25 235 ILE A C 1
ATOM 1946 O O . ILE A 1 235 ? 2.992 46.5 18.609 1 95.25 235 ILE A O 1
ATOM 1950 N N . GLN A 1 236 ? 2.334 47.375 16.703 1 95.38 236 GLN A N 1
ATOM 1951 C CA . GLN A 1 236 ? 3.57 47.031 16.016 1 95.38 236 GLN A CA 1
ATOM 1952 C C . GLN A 1 236 ? 4.711 47.969 16.438 1 95.38 236 GLN A C 1
ATOM 1954 O O . GLN A 1 236 ? 4.516 49.156 16.609 1 95.38 236 GLN A O 1
ATOM 1959 N N . TRP A 1 237 ? 5.816 47.375 16.672 1 93.62 237 TRP A N 1
ATOM 1960 C CA . TRP A 1 237 ? 7.004 48.188 16.969 1 93.62 237 TRP A CA 1
ATOM 1961 C C . TRP A 1 237 ? 8.258 47.531 16.391 1 93.62 237 TRP A C 1
ATOM 1963 O O . TRP A 1 237 ? 8.375 46.312 16.375 1 93.62 237 TRP A O 1
ATOM 1973 N N . ARG A 1 238 ? 9.18 48.375 15.898 1 90.94 238 ARG A N 1
ATOM 1974 C CA . ARG A 1 238 ? 10.477 47.906 15.43 1 90.94 238 ARG A CA 1
ATOM 1975 C C . ARG A 1 238 ? 11.57 48.906 15.734 1 90.94 238 ARG A C 1
ATOM 1977 O O . ARG A 1 238 ? 11.305 50.125 15.828 1 90.94 238 ARG A O 1
ATOM 1984 N N . ARG A 1 239 ? 12.703 48.375 15.836 1 86.62 239 ARG A N 1
ATOM 1985 C CA . ARG A 1 239 ? 13.844 49.219 16.188 1 86.62 239 ARG A CA 1
ATOM 1986 C C . ARG A 1 239 ? 14.25 50.125 15.023 1 86.62 239 ARG A C 1
ATOM 1988 O O . ARG A 1 239 ? 14.562 51.312 15.211 1 86.62 239 ARG A O 1
ATOM 1995 N N . ASN A 1 240 ? 14.289 49.5 13.938 1 86.56 240 ASN A N 1
ATOM 1996 C CA . ASN A 1 240 ? 14.586 50.25 12.711 1 86.56 240 ASN A CA 1
ATOM 1997 C C . ASN A 1 240 ? 13.828 49.688 11.516 1 86.56 240 ASN A C 1
ATOM 1999 O O . ASN A 1 240 ? 13.227 48.594 11.609 1 86.56 240 ASN A O 1
ATOM 2003 N N . LYS A 1 241 ? 13.883 50.375 10.453 1 84.06 241 LYS A N 1
ATOM 2004 C CA . LYS A 1 241 ? 13.039 50.062 9.305 1 84.06 241 LYS A CA 1
ATOM 2005 C C . LYS A 1 241 ? 13.492 48.75 8.633 1 84.06 241 LYS A C 1
ATOM 2007 O O . LYS A 1 241 ? 12.742 48.156 7.863 1 84.06 241 LYS A O 1
ATOM 2012 N N . GLU A 1 242 ? 14.672 48.281 8.984 1 83.19 242 GLU A N 1
ATOM 2013 C CA . GLU A 1 242 ? 15.188 47.062 8.398 1 83.19 242 GLU A CA 1
ATOM 2014 C C . GLU A 1 242 ? 14.695 45.812 9.156 1 83.19 242 GLU A C 1
ATOM 2016 O O . GLU A 1 242 ? 14.719 44.719 8.625 1 83.19 242 GLU A O 1
ATOM 2021 N N . PHE A 1 243 ? 14.211 46.062 10.328 1 86.31 243 PHE A N 1
ATOM 2022 C CA . PHE A 1 243 ? 13.781 44.969 11.188 1 86.31 243 PHE A CA 1
ATOM 2023 C C . PHE A 1 243 ? 12.281 44.719 11.055 1 86.31 243 PHE A C 1
ATOM 2025 O O . PHE A 1 243 ? 11.523 45.656 10.75 1 86.31 243 PHE A O 1
ATOM 2032 N N . PRO A 1 244 ? 11.914 43.531 11.18 1 90.5 244 PRO A N 1
ATOM 2033 C CA . PRO A 1 244 ? 10.477 43.25 11.18 1 90.5 244 PRO A CA 1
ATOM 2034 C C . PRO A 1 244 ? 9.766 43.812 12.414 1 90.5 244 PRO A C 1
ATOM 2036 O O . PRO A 1 244 ? 10.406 44.062 13.438 1 90.5 244 PRO A O 1
ATOM 2039 N N . TYR A 1 245 ? 8.492 43.969 12.25 1 92.31 245 TYR A N 1
ATOM 2040 C CA . TYR A 1 245 ? 7.676 44.406 13.383 1 92.31 245 TYR A CA 1
ATOM 2041 C C . TYR A 1 245 ? 7.484 43.25 14.375 1 92.31 245 TYR A C 1
ATOM 2043 O O . TYR A 1 245 ? 7.332 42.094 13.969 1 92.31 245 TYR A O 1
ATOM 2051 N N . GLY A 1 246 ? 7.523 43.594 15.594 1 93.69 246 GLY A N 1
ATOM 2052 C CA . GLY A 1 246 ? 6.891 42.812 16.641 1 93.69 246 GLY A CA 1
ATOM 2053 C C . GLY A 1 246 ? 5.633 43.469 17.203 1 93.69 246 GLY A C 1
ATOM 2054 O O . GLY A 1 246 ? 5.34 44.625 16.906 1 93.69 246 GLY A O 1
ATOM 2055 N N . TRP A 1 247 ? 4.863 42.656 17.875 1 95.62 247 TRP A N 1
ATOM 2056 C CA . TRP A 1 247 ? 3.682 43.188 18.547 1 95.62 247 TRP A CA 1
ATOM 2057 C C . TRP A 1 247 ? 3.934 43.406 20.031 1 95.62 247 TRP A C 1
ATOM 2059 O O . TRP A 1 247 ? 4.492 42.531 20.688 1 95.62 247 TRP A O 1
ATOM 2069 N N . TRP A 1 248 ? 3.574 44.531 20.531 1 95.25 248 TRP A N 1
ATOM 2070 C CA . TRP A 1 248 ? 3.695 44.812 21.969 1 95.25 248 TRP A CA 1
ATOM 2071 C C . TRP A 1 248 ? 2.326 45.031 22.594 1 95.25 248 TRP A C 1
ATOM 2073 O O . TRP A 1 248 ? 1.471 45.719 22 1 95.25 248 TRP A O 1
ATOM 2083 N N . TYR A 1 249 ? 2.141 44.531 23.75 1 96.19 249 TYR A N 1
ATOM 2084 C CA . TYR A 1 249 ? 0.895 44.688 24.5 1 96.19 249 TYR A CA 1
ATOM 2085 C C . TYR A 1 249 ? 0.87 46 25.266 1 96.19 249 TYR A C 1
ATOM 2087 O O . TYR A 1 249 ? 1.884 46.406 25.828 1 96.19 249 TYR A O 1
ATOM 2095 N N . GLY A 1 250 ? -0.289 46.625 25.25 1 95.75 250 GLY A N 1
ATOM 2096 C CA . GLY A 1 250 ? -0.523 47.844 26 1 95.75 250 GLY A CA 1
ATOM 2097 C C . GLY A 1 250 ? -1.991 48.094 26.297 1 95.75 250 GLY A C 1
ATOM 2098 O O . GLY A 1 250 ? -2.844 47.25 25.953 1 95.75 250 GLY A O 1
ATOM 2099 N N . VAL A 1 251 ? -2.164 49.125 27.031 1 95.88 251 VAL A N 1
ATOM 2100 C CA . VAL A 1 251 ? -3.516 49.562 27.359 1 95.88 251 VAL A CA 1
ATOM 2101 C C . VAL A 1 251 ? -3.68 51.031 27.031 1 95.88 251 VAL A C 1
ATOM 2103 O O . VAL A 1 251 ? -2.732 51.812 27.172 1 95.88 251 VAL A O 1
ATOM 2106 N N . VAL A 1 252 ? -4.852 51.344 26.594 1 95 252 VAL A N 1
ATOM 2107 C CA . VAL A 1 252 ? -5.133 52.75 26.344 1 95 252 VAL A CA 1
ATOM 2108 C C . VAL A 1 252 ? -5.297 53.5 27.656 1 95 252 VAL A C 1
ATOM 2110 O O . VAL A 1 252 ? -6.078 53.094 28.531 1 95 252 VAL A O 1
ATOM 2113 N N . GLY A 1 253 ? -4.523 54.5 27.828 1 92.44 253 GLY A N 1
ATOM 2114 C CA . GLY A 1 253 ? -4.559 55.281 29.047 1 92.44 253 GLY A CA 1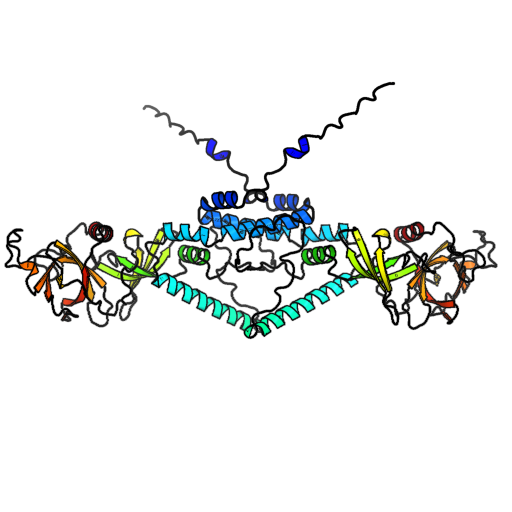
ATOM 2115 C C . GLY A 1 253 ? -5.344 56.562 28.906 1 92.44 253 GLY A C 1
ATOM 2116 O O . GLY A 1 253 ? -6.074 56.75 27.938 1 92.44 253 GLY A O 1
ATOM 2117 N N . HIS A 1 254 ? -5.23 57.375 29.953 1 90 254 HIS A N 1
ATOM 2118 C CA . HIS A 1 254 ? -5.887 58.656 29.984 1 90 254 HIS A CA 1
ATOM 2119 C C . HIS A 1 254 ? -4.906 59.781 29.656 1 90 254 HIS A C 1
ATOM 2121 O O . HIS A 1 254 ? -3.709 59.656 29.938 1 90 254 HIS A O 1
ATOM 2127 N N . LEU A 1 255 ? -5.5 60.812 29.078 1 86.75 255 LEU A N 1
ATOM 2128 C CA . LEU A 1 255 ? -4.691 62.031 28.859 1 86.75 255 LEU A CA 1
ATOM 2129 C C . LEU A 1 255 ? -4.289 62.656 30.188 1 86.75 255 LEU A C 1
ATOM 2131 O O . LEU A 1 255 ? -4.961 62.438 31.203 1 86.75 255 LEU A O 1
ATOM 2135 N N . GLU A 1 256 ? -3.131 63.312 30.188 1 78.19 256 GLU A N 1
ATOM 2136 C CA . GLU A 1 256 ? -2.631 63.938 31.406 1 78.19 256 GLU A CA 1
ATOM 2137 C C . GLU A 1 256 ? -3.684 64.875 32.031 1 78.19 256 GLU A C 1
ATOM 2139 O O . GLU A 1 256 ? -3.775 64.938 33.25 1 78.19 256 GLU A O 1
ATOM 2144 N N . SER A 1 257 ? -4.469 65.438 31.156 1 75.81 257 SER A N 1
ATOM 2145 C CA . SER A 1 257 ? -5.473 66.375 31.594 1 75.81 257 SER A CA 1
ATOM 2146 C C . SER A 1 257 ? -6.684 65.688 32.188 1 75.81 257 SER A C 1
ATOM 2148 O O . SER A 1 257 ? -7.48 66.312 32.906 1 75.81 257 SER A O 1
ATOM 2150 N N . CYS A 1 258 ? -6.723 64.438 31.906 1 80.25 258 CYS A N 1
ATOM 2151 C CA . CYS A 1 258 ? -7.895 63.656 32.344 1 80.25 258 CYS A CA 1
ATOM 2152 C C . CYS A 1 258 ? -7.664 63.062 33.719 1 80.25 258 CYS A C 1
ATOM 2154 O O . CYS A 1 258 ? -6.617 62.438 33.969 1 80.25 258 CYS A O 1
ATOM 2156 N N . GLN A 1 259 ? -8.188 63.531 34.844 1 68.69 259 GLN A N 1
ATOM 2157 C CA . GLN A 1 259 ? -8.039 63 36.188 1 68.69 259 GLN A CA 1
ATOM 2158 C C . GLN A 1 259 ? -8.727 61.625 36.312 1 68.69 259 GLN A C 1
ATOM 2160 O O . GLN A 1 259 ? -8.953 61.125 37.406 1 68.69 259 GLN A O 1
ATOM 2165 N N . GLY A 1 260 ? -8.883 60.875 35.25 1 63.06 260 GLY A N 1
ATOM 2166 C CA . GLY A 1 260 ? -9.305 59.469 35.25 1 63.06 260 GLY A CA 1
ATOM 2167 C C . GLY A 1 260 ? -10.734 59.281 35.688 1 63.06 260 GLY A C 1
ATOM 2168 O O . GLY A 1 260 ? -11.172 58.156 35.969 1 63.06 260 GLY A O 1
ATOM 2169 N N . HIS A 1 261 ? -11.469 60.344 36.125 1 61.16 261 HIS A N 1
ATOM 2170 C CA . HIS A 1 261 ? -12.773 60.156 36.719 1 61.16 261 HIS A CA 1
ATOM 2171 C C . HIS A 1 261 ? -13.836 59.844 35.656 1 61.16 261 HIS A C 1
ATOM 2173 O O . HIS A 1 261 ? -13.773 60.375 34.562 1 61.16 261 HIS A O 1
ATOM 2179 N N . GLY A 1 262 ? -14.438 58.75 35.719 1 58.31 262 GLY A N 1
ATOM 2180 C CA . GLY A 1 262 ? -15.43 58.125 34.844 1 58.31 262 GLY A CA 1
ATOM 2181 C C . GLY A 1 262 ? -16.406 59.125 34.25 1 58.31 262 GLY A C 1
ATOM 2182 O O . GLY A 1 262 ? -16.719 59.031 33.062 1 58.31 262 GLY A O 1
ATOM 2183 N N . ASN A 1 263 ? -16.891 60.062 35 1 60.47 263 ASN A N 1
ATOM 2184 C CA . ASN A 1 263 ? -18.016 60.906 34.562 1 60.47 263 ASN A CA 1
ATOM 2185 C C . ASN A 1 263 ? -17.531 62.094 33.719 1 60.47 263 ASN A C 1
ATOM 2187 O O . ASN A 1 263 ? -18.328 62.719 33.031 1 60.47 263 ASN A O 1
ATOM 2191 N N . HIS A 1 264 ? -16.234 62.281 33.625 1 67.62 264 HIS A N 1
ATOM 2192 C CA . HIS A 1 264 ? -15.781 63.438 32.906 1 67.62 264 HIS A CA 1
ATOM 2193 C C . HIS A 1 264 ? -14.617 63.094 31.969 1 67.62 264 HIS A C 1
ATOM 2195 O O . HIS A 1 264 ? -13.844 63.969 31.594 1 67.62 264 HIS A O 1
ATOM 2201 N N . CYS A 1 265 ? -14.516 61.875 31.578 1 77.81 265 CYS A N 1
ATOM 2202 C CA . CYS A 1 265 ? -13.414 61.5 30.703 1 77.81 265 CYS A CA 1
ATOM 2203 C C . CYS A 1 265 ? -13.727 61.812 29.25 1 77.81 265 CYS A C 1
ATOM 2205 O O . CYS A 1 265 ? -14.688 61.281 28.688 1 77.81 265 CYS A O 1
ATOM 2207 N N . HIS A 1 266 ? -13.008 62.812 28.641 1 80 266 HIS A N 1
ATOM 2208 C CA . HIS A 1 266 ? -13.164 63.156 27.234 1 80 266 HIS A CA 1
ATOM 2209 C C . HIS A 1 266 ? -11.992 62.656 26.406 1 80 266 HIS A C 1
ATOM 2211 O O . HIS A 1 266 ? -11.727 63.156 25.328 1 80 266 HIS A O 1
ATOM 2217 N N . CYS A 1 267 ? -11.32 61.656 26.984 1 86.31 267 CYS A N 1
ATOM 2218 C CA . CYS A 1 267 ? -10.141 61.156 26.297 1 86.31 267 CYS A CA 1
ATOM 2219 C C . CYS A 1 267 ? -10.516 60.562 24.938 1 86.31 267 CYS A C 1
ATOM 2221 O O . CYS A 1 267 ? -9.734 60.594 24 1 86.31 267 CYS A O 1
ATOM 2223 N N . HIS A 1 268 ? -11.797 60.094 24.844 1 83.31 268 HIS A N 1
ATOM 2224 C CA . HIS A 1 268 ? -12.219 59.406 23.609 1 83.31 268 HIS A CA 1
ATOM 2225 C C . HIS A 1 268 ? -12.469 60.438 22.5 1 83.31 268 HIS A C 1
ATOM 2227 O O . HIS A 1 268 ? -12.5 60.062 21.328 1 83.31 268 HIS A O 1
ATOM 2233 N N . ASN A 1 269 ? -12.555 61.625 22.953 1 83.12 269 ASN A N 1
ATOM 2234 C CA . ASN A 1 269 ? -12.859 62.656 21.953 1 83.12 269 ASN A CA 1
ATOM 2235 C C . ASN A 1 269 ? -11.594 63.375 21.469 1 83.12 269 ASN A C 1
ATOM 2237 O O . ASN A 1 269 ? -11.633 64.125 20.531 1 83.12 269 ASN A O 1
ATOM 2241 N N . ASP A 1 270 ? -10.539 63.094 22.094 1 86.44 270 ASP A N 1
ATOM 2242 C CA . ASP A 1 270 ? -9.281 63.719 21.734 1 86.44 270 ASP A CA 1
ATOM 2243 C C . ASP A 1 270 ? -8.641 63.062 20.531 1 86.44 270 ASP A C 1
ATOM 2245 O O . ASP A 1 270 ? -8.797 61.844 20.328 1 86.44 270 ASP A O 1
ATOM 2249 N N . ASP A 1 271 ? -7.906 63.812 19.781 1 88.44 271 ASP A N 1
ATOM 2250 C CA . ASP A 1 271 ? -7.211 63.281 18.609 1 88.44 271 ASP A CA 1
ATOM 2251 C C . ASP A 1 271 ? -6.008 62.438 19.031 1 88.44 271 ASP A C 1
ATOM 2253 O O . ASP A 1 271 ? -5.543 61.594 18.266 1 88.44 271 ASP A O 1
ATOM 2257 N N . MET A 1 272 ? -5.57 62.719 20.156 1 88.94 272 MET A N 1
ATOM 2258 C CA . MET A 1 272 ? -4.402 61.969 20.641 1 88.94 272 MET A CA 1
ATOM 2259 C C . MET A 1 272 ? -4.816 60.844 21.594 1 88.94 272 MET A C 1
ATOM 2261 O O . MET A 1 272 ? -5.691 61.062 22.438 1 88.94 272 MET A O 1
ATOM 2265 N N . VAL A 1 273 ? -4.238 59.75 21.344 1 91.25 273 VAL A N 1
ATOM 2266 C CA . VAL A 1 273 ? -4.484 58.625 22.219 1 91.25 273 VAL A CA 1
ATOM 2267 C C . VAL A 1 273 ? -3.207 58.25 22.953 1 91.25 273 VAL A C 1
ATOM 2269 O O . VAL A 1 273 ? -2.133 58.156 22.359 1 91.25 273 VAL A O 1
ATOM 2272 N N . ILE A 1 274 ? -3.365 58 24.266 1 92.25 274 ILE A N 1
ATOM 2273 C CA . ILE A 1 274 ? -2.219 57.594 25.062 1 92.25 274 ILE A CA 1
ATOM 2274 C C . ILE A 1 274 ? -2.193 56.094 25.203 1 92.25 274 ILE A C 1
ATOM 2276 O O . ILE A 1 274 ? -3.195 55.469 25.578 1 92.25 274 ILE A O 1
ATOM 2280 N N . LEU A 1 275 ? -1.097 55.562 24.859 1 94.31 275 LEU A N 1
ATOM 2281 C CA . LEU A 1 275 ? -0.868 54.125 25.062 1 94.31 275 LEU A CA 1
ATOM 2282 C C . LEU A 1 275 ? 0.055 53.906 26.266 1 94.31 275 LEU A C 1
ATOM 2284 O O . LEU A 1 275 ? 1.092 54.562 26.375 1 94.31 275 LEU A O 1
ATOM 2288 N N . GLU A 1 276 ? -0.361 52.969 27.078 1 94.38 276 GLU A N 1
ATOM 2289 C CA . GLU A 1 276 ? 0.413 52.688 28.281 1 94.38 276 GLU A CA 1
ATOM 2290 C C . GLU A 1 276 ? 0.979 51.281 28.266 1 94.38 276 GLU A C 1
ATOM 2292 O O . GLU A 1 276 ? 0.27 50.312 27.938 1 94.38 276 GLU A O 1
ATOM 2297 N N . PHE A 1 277 ? 2.232 51.25 28.578 1 93.12 277 PHE A N 1
ATOM 2298 C CA . PHE A 1 277 ? 2.938 49.969 28.734 1 93.12 277 PHE A CA 1
ATOM 2299 C C . PHE A 1 277 ? 3.336 49.75 30.188 1 93.12 277 PHE A C 1
ATOM 2301 O O . PHE A 1 277 ? 4.461 50.062 30.594 1 93.12 277 PHE A O 1
ATOM 2308 N N . ASN A 1 278 ? 2.492 49.062 30.875 1 88.38 278 ASN A N 1
ATOM 2309 C CA . ASN A 1 278 ? 2.551 49 32.312 1 88.38 278 ASN A CA 1
ATOM 2310 C C . ASN A 1 278 ? 3.637 48.031 32.812 1 88.38 278 ASN A C 1
ATOM 2312 O O . ASN A 1 278 ? 3.922 47.969 34 1 88.38 278 ASN A O 1
ATOM 2316 N N . GLN A 1 279 ? 4.184 47.344 31.922 1 86.38 279 GLN A N 1
ATOM 2317 C CA . GLN A 1 279 ? 5.297 46.469 32.281 1 86.38 279 GLN A CA 1
ATOM 2318 C C . GLN A 1 279 ? 6.551 47.281 32.594 1 86.38 279 GLN A C 1
ATOM 2320 O O . GLN A 1 279 ? 7.496 46.781 33.219 1 86.38 279 GLN A O 1
ATOM 2325 N N . TYR A 1 280 ? 6.555 48.469 32.188 1 87.62 280 TYR A N 1
ATOM 2326 C CA . TYR A 1 280 ? 7.695 49.344 32.438 1 87.62 280 TYR A CA 1
ATOM 2327 C C . TYR A 1 280 ? 7.438 50.219 33.656 1 87.62 280 TYR A C 1
ATOM 2329 O O . TYR A 1 280 ? 6.293 50.594 33.938 1 87.62 280 TYR A O 1
ATOM 2337 N N . THR A 1 281 ? 8.484 50.562 34.344 1 86.38 281 THR A N 1
ATOM 2338 C CA . THR A 1 281 ? 8.367 51.438 35.531 1 86.38 281 THR A CA 1
ATOM 2339 C C . THR A 1 281 ? 7.914 52.844 35.125 1 86.38 281 THR A C 1
ATOM 2341 O O . THR A 1 281 ? 8.195 53.281 34.031 1 86.38 281 THR A O 1
ATOM 2344 N N . PRO A 1 282 ? 7.301 53.406 36.25 1 83.62 282 PRO A N 1
ATOM 2345 C CA . PRO A 1 282 ? 6.953 54.812 36 1 83.62 282 PRO A CA 1
ATOM 2346 C C . PRO A 1 282 ? 8.18 55.688 35.75 1 83.62 282 PRO A C 1
ATOM 2348 O O . PRO A 1 282 ? 9.195 55.531 36.438 1 83.62 282 PRO A O 1
ATOM 2351 N N . GLY A 1 283 ? 8.289 56.438 34.812 1 83.06 283 GLY A N 1
ATOM 2352 C CA . GLY A 1 283 ? 9.438 57.281 34.469 1 83.06 283 GLY A CA 1
ATOM 2353 C C . GLY A 1 283 ? 10.195 56.781 33.25 1 83.06 283 GLY A C 1
ATOM 2354 O O . GLY A 1 283 ? 11 57.531 32.688 1 83.06 283 GLY A O 1
ATOM 2355 N N . SER A 1 284 ? 9.992 55.594 33 1 85.69 284 SER A N 1
ATOM 2356 C CA . SER A 1 284 ? 10.633 55.062 31.797 1 85.69 284 SER A CA 1
ATOM 2357 C C . SER A 1 284 ? 10.109 55.719 30.531 1 85.69 284 SER A C 1
ATOM 2359 O O . SER A 1 284 ? 8.93 56.062 30.438 1 85.69 284 SER A O 1
ATOM 2361 N N . ARG A 1 285 ? 10.969 55.875 29.641 1 84.75 285 ARG A N 1
ATOM 2362 C CA . ARG A 1 285 ? 10.57 56.469 28.375 1 84.75 285 ARG A CA 1
ATOM 2363 C C . ARG A 1 285 ? 9.625 55.562 27.594 1 84.75 285 ARG A C 1
ATOM 2365 O O . ARG A 1 285 ? 8.898 56 26.719 1 84.75 285 ARG A O 1
ATOM 2372 N N . TRP A 1 286 ? 9.641 54.281 27.922 1 87.25 286 TRP A N 1
ATOM 2373 C CA . TRP A 1 286 ? 8.859 53.312 27.188 1 87.25 286 TRP A CA 1
ATOM 2374 C C . TRP A 1 286 ? 7.484 53.125 27.828 1 87.25 286 TRP A C 1
ATOM 2376 O O . TRP A 1 286 ? 6.641 52.406 27.297 1 87.25 286 TRP A O 1
ATOM 2386 N N . ARG A 1 287 ? 7.199 53.719 28.891 1 90.31 287 ARG A N 1
ATOM 2387 C CA . ARG A 1 287 ? 5.992 53.5 29.672 1 90.31 287 ARG A CA 1
ATOM 2388 C C . ARG A 1 287 ? 4.762 54.031 28.953 1 90.31 287 ARG A C 1
ATOM 2390 O O . ARG A 1 287 ? 3.668 53.469 29.094 1 90.31 287 ARG A O 1
ATOM 2397 N N . GLN A 1 288 ? 5.035 55.062 28.156 1 91.69 288 GLN A N 1
ATOM 2398 C CA . GLN A 1 288 ? 3.887 55.688 27.5 1 91.69 288 GLN A CA 1
ATOM 2399 C C . GLN A 1 288 ? 4.262 56.219 26.125 1 91.69 288 GLN A C 1
ATOM 2401 O O . GLN A 1 288 ? 5.41 56.594 25.891 1 91.69 288 GLN A O 1
ATOM 2406 N N . THR A 1 289 ? 3.363 56.125 25.281 1 90.44 289 THR A N 1
ATOM 2407 C CA . THR A 1 289 ? 3.494 56.75 23.984 1 90.44 289 THR A CA 1
ATOM 2408 C C . THR A 1 289 ? 2.152 57.312 23.531 1 90.44 289 THR A C 1
ATOM 2410 O O . THR A 1 289 ? 1.108 57 24.094 1 90.44 289 THR A O 1
ATOM 2413 N N . MET A 1 290 ? 2.287 58.312 22.656 1 89.62 290 MET A N 1
ATOM 2414 C CA . MET A 1 290 ? 1.078 58.938 22.125 1 89.62 290 MET A CA 1
ATOM 2415 C C . MET A 1 290 ? 0.964 58.719 20.625 1 89.62 290 MET A C 1
ATOM 2417 O O . MET A 1 290 ? 1.96 58.812 19.891 1 89.62 290 MET A O 1
ATOM 2421 N N . ILE A 1 291 ? -0.266 58.438 20.234 1 88.75 291 ILE A N 1
ATOM 2422 C CA . ILE A 1 291 ? -0.506 58.25 18.797 1 88.75 291 ILE A CA 1
ATOM 2423 C C . ILE A 1 291 ? -1.7 59.125 18.375 1 88.75 291 ILE A C 1
ATOM 2425 O O . ILE A 1 291 ? -2.561 59.438 19.203 1 88.75 291 ILE A O 1
ATOM 2429 N N . ASN A 1 292 ? -1.639 59.438 17.078 1 88.12 292 ASN A N 1
ATOM 2430 C CA . ASN A 1 292 ? -2.742 60.219 16.531 1 88.12 292 ASN A CA 1
ATOM 2431 C C . ASN A 1 292 ? -3.834 59.312 15.961 1 88.12 292 ASN A C 1
ATOM 2433 O O . ASN A 1 292 ? -3.553 58.438 15.141 1 88.12 292 ASN A O 1
ATOM 2437 N N . ARG A 1 293 ? -5.117 59.531 16.328 1 84.69 293 ARG A N 1
ATOM 2438 C CA . ARG A 1 293 ? -6.262 58.719 15.922 1 84.69 293 ARG A CA 1
ATOM 2439 C C . ARG A 1 293 ? -6.523 58.875 14.43 1 84.69 293 ARG A C 1
ATOM 2441 O O . ARG A 1 293 ? -6.984 57.906 13.789 1 84.69 293 ARG A O 1
ATOM 2448 N N . LYS A 1 294 ? -6.359 59.969 13.891 1 76.81 294 LYS A N 1
ATOM 2449 C CA . LYS A 1 294 ? -6.766 60.25 12.516 1 76.81 294 LYS A CA 1
ATOM 2450 C C . LYS A 1 294 ? -5.68 59.812 11.523 1 76.81 294 LYS A C 1
ATOM 2452 O O . LYS A 1 294 ? -5.98 59.312 10.445 1 76.81 294 LYS A O 1
ATOM 2457 N N . HIS A 1 295 ? -4.523 60.094 11.867 1 73.81 295 HIS A N 1
ATOM 2458 C CA . HIS A 1 295 ? -3.432 59.875 10.922 1 73.81 295 HIS A CA 1
ATOM 2459 C C . HIS A 1 295 ? -2.35 59 11.516 1 73.81 295 HIS A C 1
ATOM 2461 O O . HIS A 1 295 ? -1.294 59.469 11.93 1 73.81 295 HIS A O 1
ATOM 2467 N N . HIS A 1 296 ? -2.816 57.719 11.641 1 75.75 296 HIS A N 1
ATOM 2468 C CA . HIS A 1 296 ? -1.731 56.938 12.219 1 75.75 296 HIS A CA 1
ATOM 2469 C C . HIS A 1 296 ? -1.049 56.094 11.164 1 75.75 296 HIS A C 1
ATOM 2471 O O . HIS A 1 296 ? -1.682 55.219 10.57 1 75.75 296 HIS A O 1
ATOM 2477 N N . ARG A 1 297 ? 0.123 56.469 10.852 1 82.31 297 ARG A N 1
ATOM 2478 C CA . ARG A 1 297 ? 1.093 55.688 10.086 1 82.31 297 ARG A CA 1
ATOM 2479 C C . ARG A 1 297 ? 2.303 55.344 10.938 1 82.31 297 ARG A C 1
ATOM 2481 O O . ARG A 1 297 ? 2.23 55.375 12.172 1 82.31 297 ARG A O 1
ATOM 2488 N N . GLU A 1 298 ? 3.25 54.781 10.344 1 87 298 GLU A N 1
ATOM 2489 C CA . GLU A 1 298 ? 4.449 54.469 11.117 1 87 298 GLU A CA 1
ATOM 2490 C C . GLU A 1 298 ? 5.094 55.75 11.664 1 87 298 GLU A C 1
ATOM 2492 O O . GLU A 1 298 ? 5.336 56.688 10.914 1 87 298 GLU A O 1
ATOM 2497 N N . GLN A 1 299 ? 5.184 55.781 12.977 1 83.56 299 GLN A N 1
ATOM 2498 C CA . GLN A 1 299 ? 5.789 56.969 13.617 1 83.56 299 GLN A CA 1
ATOM 2499 C C . GLN A 1 299 ? 6.938 56.531 14.539 1 83.56 299 GLN A C 1
ATOM 2501 O O . GLN A 1 299 ? 6.898 55.469 15.141 1 83.56 299 GLN A O 1
ATOM 2506 N N . GLY A 1 300 ? 7.961 57.375 14.523 1 84.12 300 GLY A N 1
ATOM 2507 C CA . GLY A 1 300 ? 9.078 57.094 15.406 1 84.12 300 GLY A CA 1
ATOM 2508 C C . GLY A 1 300 ? 10.406 57.594 14.875 1 84.12 300 GLY A C 1
ATOM 2509 O O . GLY A 1 300 ? 10.438 58.406 13.938 1 84.12 300 GLY A O 1
ATOM 2510 N N . ASN A 1 301 ? 11.328 57.312 15.656 1 84.56 301 ASN A N 1
ATOM 2511 C CA . ASN A 1 301 ? 12.688 57.688 15.273 1 84.56 301 ASN A CA 1
ATOM 2512 C C . ASN A 1 301 ? 13.688 56.594 15.602 1 84.56 301 ASN A C 1
ATOM 2514 O O . ASN A 1 301 ? 13.32 55.562 16.172 1 84.56 301 ASN A O 1
ATOM 2518 N N . GLN A 1 302 ? 14.883 56.781 15.234 1 83.56 302 GLN A N 1
ATOM 2519 C CA . GLN A 1 302 ? 15.922 55.781 15.359 1 83.56 302 GLN A CA 1
ATOM 2520 C C . GLN A 1 302 ? 16.266 55.5 16.828 1 83.56 302 GLN A C 1
ATOM 2522 O O . GLN A 1 302 ? 16.766 54.438 17.156 1 83.56 302 GLN A O 1
ATOM 2527 N N . ILE A 1 303 ? 15.961 56.438 17.656 1 80.88 303 ILE A N 1
ATOM 2528 C CA . ILE A 1 303 ? 16.312 56.281 19.062 1 80.88 303 ILE A CA 1
ATOM 2529 C C . ILE A 1 303 ? 15.219 55.5 19.797 1 80.88 303 ILE A C 1
ATOM 2531 O O . ILE A 1 303 ? 15.516 54.562 20.516 1 80.88 303 ILE A O 1
ATOM 2535 N N . ASP A 1 304 ? 14 55.781 19.562 1 82.5 304 ASP A N 1
ATOM 2536 C CA . ASP A 1 304 ? 12.883 55.188 20.312 1 82.5 304 ASP A CA 1
ATOM 2537 C C . ASP A 1 304 ? 12.25 54.031 19.531 1 82.5 304 ASP A C 1
ATOM 2539 O O . ASP A 1 304 ? 11.523 53.219 20.109 1 82.5 304 ASP A O 1
ATOM 2543 N N . GLY A 1 305 ? 12.609 53.969 18.266 1 90.19 305 GLY A N 1
ATOM 2544 C CA . GLY A 1 305 ? 11.992 52.938 17.438 1 90.19 305 GLY A CA 1
ATOM 2545 C C . GLY A 1 305 ? 10.766 53.438 16.688 1 90.19 305 GLY A C 1
ATOM 2546 O O . GLY A 1 305 ? 10.461 54.625 16.719 1 90.19 305 GLY A O 1
ATOM 2547 N N . PHE A 1 306 ? 10.188 52.562 15.984 1 92.5 306 PHE A N 1
ATOM 2548 C CA . PHE A 1 306 ? 9.07 52.938 15.133 1 92.5 306 PHE A CA 1
ATOM 2549 C C . PHE A 1 306 ? 7.797 52.219 15.547 1 92.5 306 PHE A C 1
ATOM 2551 O O . PHE A 1 306 ? 7.785 51 15.648 1 92.5 306 PHE A O 1
ATOM 2558 N N . TYR A 1 307 ? 6.773 53 15.828 1 92.75 307 TYR A N 1
ATOM 2559 C CA . TYR A 1 307 ? 5.457 52.469 16.156 1 92.75 307 TYR A CA 1
ATOM 2560 C C . TYR A 1 307 ? 4.594 52.312 14.914 1 92.75 307 TYR A C 1
ATOM 2562 O O . TYR A 1 307 ? 4.527 53.25 14.094 1 92.75 307 TYR A O 1
ATOM 2570 N N . GLY A 1 308 ? 4.055 51.094 14.797 1 93.38 308 GLY A N 1
ATOM 2571 C CA . GLY A 1 308 ? 3.26 50.844 13.609 1 93.38 308 GLY A CA 1
ATOM 2572 C C . GLY A 1 308 ? 1.784 50.656 13.906 1 93.38 308 GLY A C 1
ATOM 2573 O O . GLY A 1 308 ? 1.191 51.438 14.641 1 93.38 308 GLY A O 1
ATOM 2574 N N . GLY A 1 309 ? 1.203 49.688 13.227 1 93.06 309 GLY A N 1
ATOM 2575 C CA . GLY A 1 309 ? -0.231 49.469 13.328 1 93.06 309 GLY A CA 1
ATOM 2576 C C . GLY A 1 309 ? -0.668 49 14.711 1 93.06 309 GLY A C 1
ATOM 2577 O O . GLY A 1 309 ? 0.125 48.438 15.461 1 93.06 309 GLY A O 1
ATOM 2578 N N . ILE A 1 310 ? -1.954 49.25 14.984 1 94.38 310 ILE A N 1
ATOM 2579 C CA . ILE A 1 310 ? -2.541 48.938 16.281 1 94.38 310 ILE A CA 1
ATOM 2580 C C . ILE A 1 310 ? -3.748 48 16.062 1 94.38 310 ILE A C 1
ATOM 2582 O O . ILE A 1 310 ? -4.543 48.219 15.148 1 94.38 310 ILE A O 1
ATOM 2586 N N . ARG A 1 311 ? -3.809 47 16.859 1 94.44 311 ARG A N 1
ATOM 2587 C CA . ARG A 1 311 ? -4.957 46.094 16.891 1 94.44 311 ARG A CA 1
ATOM 2588 C C . ARG A 1 311 ? -5.625 46.125 18.266 1 94.44 311 ARG A C 1
ATOM 2590 O O . ARG A 1 311 ? -4.953 45.938 19.281 1 94.44 311 ARG A O 1
ATOM 2597 N N . LYS A 1 312 ? -6.887 46.344 18.234 1 95.38 312 LYS A N 1
ATOM 2598 C CA . LYS A 1 312 ? -7.648 46.25 19.469 1 95.38 312 LYS A CA 1
ATOM 2599 C C . LYS A 1 312 ? -7.949 44.812 19.844 1 95.38 312 LYS A C 1
ATOM 2601 O O . LYS A 1 312 ? -8.352 44 18.984 1 95.38 312 LYS A O 1
ATOM 2606 N N . LEU A 1 313 ? -7.633 44.469 21.062 1 95.81 313 LEU A N 1
ATOM 2607 C CA . LEU A 1 313 ? -7.895 43.125 21.531 1 95.81 313 LEU A CA 1
ATOM 2608 C C . LEU A 1 313 ? -9.32 42.969 22.047 1 95.81 313 LEU A C 1
ATOM 2610 O O . LEU A 1 313 ? -9.703 43.656 23.016 1 95.81 313 LEU A O 1
ATOM 2614 N N . GLU A 1 314 ? -10.094 42.188 21.406 1 90.19 314 GLU A N 1
ATOM 2615 C CA . GLU A 1 314 ? -11.492 42.031 21.781 1 90.19 314 GLU A CA 1
ATOM 2616 C C . GLU A 1 314 ? -11.734 40.688 22.469 1 90.19 314 GLU A C 1
ATOM 2618 O O . GLU A 1 314 ? -12.656 40.531 23.266 1 90.19 314 GLU A O 1
ATOM 2623 N N . SER A 1 315 ? -10.891 39.812 22.219 1 91.75 315 SER A N 1
ATOM 2624 C CA . SER A 1 315 ? -11.086 38.469 22.766 1 91.75 315 SER A CA 1
ATOM 2625 C C . SER A 1 315 ? -10.555 38.375 24.188 1 91.75 315 SER A C 1
ATOM 2627 O O . SER A 1 315 ? -9.414 38.75 24.453 1 91.75 315 SER A O 1
ATOM 2629 N N . LYS A 1 316 ? -11.336 37.844 25.078 1 93.25 316 LYS A N 1
ATOM 2630 C CA . LYS A 1 316 ? -10.922 37.625 26.453 1 93.25 316 LYS A CA 1
ATOM 2631 C C . LYS A 1 316 ? -9.75 36.656 26.547 1 93.25 316 LYS A C 1
ATOM 2633 O O . LYS A 1 316 ? -8.883 36.781 27.422 1 93.25 316 LYS A O 1
ATOM 2638 N N . GLU A 1 317 ? -9.797 35.781 25.641 1 91.81 317 GLU A N 1
ATOM 2639 C CA . GLU A 1 317 ? -8.734 34.781 25.625 1 91.81 317 GLU A CA 1
ATOM 2640 C C . GLU A 1 317 ? -7.383 35.438 25.312 1 91.81 317 GLU A C 1
ATOM 2642 O O . GLU A 1 317 ? -6.383 35.125 25.969 1 91.81 317 GLU A O 1
ATOM 2647 N N . GLU A 1 318 ? -7.387 36.281 24.359 1 93.69 318 GLU A N 1
ATOM 2648 C CA . GLU A 1 318 ? -6.141 36.938 24 1 93.69 318 GLU A CA 1
ATOM 2649 C C . GLU A 1 318 ? -5.652 37.844 25.125 1 93.69 318 GLU A C 1
ATOM 2651 O O . GLU A 1 318 ? -4.457 37.875 25.438 1 93.69 318 GLU A O 1
ATOM 2656 N N . ILE A 1 319 ? -6.559 38.531 25.703 1 95.44 319 ILE A N 1
ATOM 2657 C CA . ILE A 1 319 ? -6.207 39.406 26.797 1 95.44 319 ILE A CA 1
ATOM 2658 C C . ILE A 1 319 ? -5.66 38.594 27.969 1 95.44 319 ILE A C 1
ATOM 2660 O O . ILE A 1 319 ? -4.641 38.969 28.562 1 95.44 319 ILE A O 1
ATOM 2664 N N . SER A 1 320 ? -6.352 37.562 28.234 1 94.5 320 SER A N 1
ATOM 2665 C CA . SER A 1 320 ? -5.914 36.688 29.328 1 94.5 320 SER A CA 1
ATOM 2666 C C . SER A 1 320 ? -4.516 36.156 29.078 1 94.5 320 SER A C 1
ATOM 2668 O O . SER A 1 320 ? -3.723 36 30 1 94.5 320 SER A O 1
ATOM 2670 N N . MET A 1 321 ? -4.258 35.875 27.906 1 93.75 321 MET A N 1
ATOM 2671 C CA . MET A 1 321 ? -2.939 35.344 27.562 1 93.75 321 MET A CA 1
ATOM 2672 C C . MET A 1 321 ? -1.855 36.375 27.875 1 93.75 321 MET A C 1
ATOM 2674 O O . MET A 1 321 ? -0.823 36.031 28.453 1 93.75 321 MET A O 1
ATOM 2678 N N . TRP A 1 322 ? -2.07 37.562 27.484 1 94.62 322 TRP A N 1
ATOM 2679 C CA . TRP A 1 322 ? -1.113 38.625 27.766 1 94.62 322 TRP A CA 1
ATOM 2680 C C . TRP A 1 322 ? -0.939 38.844 29.266 1 94.62 322 TRP A C 1
ATOM 2682 O O . TRP A 1 322 ? 0.181 39.031 29.75 1 94.62 322 TRP A O 1
ATOM 2692 N N . LYS A 1 323 ? -1.995 38.75 29.953 1 91.25 323 LYS A N 1
ATOM 2693 C CA . LYS A 1 323 ? -1.949 38.969 31.391 1 91.25 323 LYS A CA 1
ATOM 2694 C C . LYS A 1 323 ? -1.166 37.844 32.062 1 91.25 323 LYS A C 1
ATOM 2696 O O . LYS A 1 323 ? -0.459 38.062 33.062 1 91.25 323 LYS A O 1
ATOM 2701 N N . ASN A 1 324 ? -1.265 36.688 31.547 1 91.81 324 ASN A N 1
ATOM 2702 C CA . ASN A 1 324 ? -0.57 35.562 32.125 1 91.81 324 ASN A CA 1
ATOM 2703 C C . ASN A 1 324 ? 0.936 35.625 31.875 1 91.81 324 ASN A C 1
ATOM 2705 O O . ASN A 1 324 ? 1.715 35 32.594 1 91.81 324 ASN A O 1
ATOM 2709 N N . LEU A 1 325 ? 1.322 36.438 30.906 1 90.81 325 LEU A N 1
ATOM 2710 C CA . LEU A 1 325 ? 2.734 36.531 30.562 1 90.81 325 LEU A CA 1
ATOM 2711 C C . LEU A 1 325 ? 3.379 37.719 31.297 1 90.81 325 LEU A C 1
ATOM 2713 O O . LEU A 1 325 ? 4.562 38 31.094 1 90.81 325 LEU A O 1
ATOM 2717 N N . TRP A 1 326 ? 2.602 38.25 32.156 1 85.56 326 TRP A N 1
ATOM 2718 C CA . TRP A 1 326 ? 3.086 39.406 32.906 1 85.56 326 TRP A CA 1
ATOM 2719 C C . TRP A 1 326 ? 4.297 39.031 33.75 1 85.56 326 TRP A C 1
ATOM 2721 O O . TRP A 1 326 ? 4.309 37.969 34.406 1 85.56 326 TRP A O 1
ATOM 2731 N N . PRO A 1 327 ? 5.324 39.875 33.594 1 77.81 327 PRO A N 1
ATOM 2732 C CA . PRO A 1 327 ? 6.52 39.562 34.375 1 77.81 327 PRO A CA 1
ATOM 2733 C C . PRO A 1 327 ? 6.293 39.688 35.875 1 77.81 327 PRO A C 1
ATOM 2735 O O . PRO A 1 327 ? 5.395 40.406 36.312 1 77.81 327 PRO A O 1
ATOM 2738 N N . THR A 1 328 ? 7.012 38.875 36.594 1 68.81 328 THR A N 1
ATOM 2739 C CA . THR A 1 328 ? 6.949 38.938 38.031 1 68.81 328 THR A CA 1
ATOM 2740 C C . THR A 1 328 ? 7.539 40.25 38.562 1 68.81 328 THR A C 1
ATOM 2742 O O . THR A 1 328 ? 7.109 40.781 39.562 1 68.81 328 THR A O 1
ATOM 2745 N N . LYS A 1 329 ? 8.516 40.719 37.812 1 66.38 329 LYS A N 1
ATOM 2746 C CA . LYS A 1 329 ? 9.109 42 38.219 1 66.38 329 LYS A CA 1
ATOM 2747 C C . LYS A 1 329 ? 9.039 43 37.094 1 66.38 329 LYS A C 1
ATOM 2749 O O . LYS A 1 329 ? 9.18 42.625 35.906 1 66.38 329 LYS A O 1
ATOM 2754 N N . VAL A 1 330 ? 8.57 44.188 37.531 1 63.81 330 VAL A N 1
ATOM 2755 C CA . VAL A 1 330 ? 8.523 45.312 36.594 1 63.81 330 VAL A CA 1
ATOM 2756 C C . VAL A 1 330 ? 9.906 45.5 35.969 1 63.81 330 VAL A C 1
ATOM 2758 O O . VAL A 1 330 ? 10.922 45.406 36.656 1 63.81 330 VAL A O 1
ATOM 2761 N N . VAL A 1 331 ? 9.953 45.719 34.625 1 66.69 331 VAL A N 1
ATOM 2762 C CA . VAL A 1 331 ? 11.211 45.812 33.906 1 66.69 331 VAL A CA 1
ATOM 2763 C C . VAL A 1 331 ? 11.781 47.219 34.062 1 66.69 331 VAL A C 1
ATOM 2765 O O . VAL A 1 331 ? 11.078 48.219 33.844 1 66.69 331 VAL A O 1
ATOM 2768 N N . GLU A 1 332 ? 12.945 47.344 34.719 1 61.12 332 GLU A N 1
ATOM 2769 C CA . GLU A 1 332 ? 13.633 48.594 34.906 1 61.12 332 GLU A CA 1
ATOM 2770 C C . GLU A 1 332 ? 14.477 48.969 33.688 1 61.12 332 GLU A C 1
ATOM 2772 O O . GLU A 1 332 ? 15.289 48.156 33.219 1 61.12 332 GLU A O 1
ATOM 2777 N N . TYR A 1 333 ? 13.914 49.562 32.719 1 57.69 333 TYR A N 1
ATOM 2778 C CA . TYR A 1 333 ? 14.867 50.062 31.719 1 57.69 333 TYR A CA 1
ATOM 2779 C C . TYR A 1 333 ? 15.141 51.531 31.906 1 57.69 333 TYR A C 1
ATOM 2781 O O . TYR A 1 333 ? 14.273 52.281 32.375 1 57.69 333 TYR A O 1
ATOM 2789 N N . MET B 1 1 ? -50.125 -46.781 10.438 1 25.73 1 MET B N 1
ATOM 2790 C CA . MET B 1 1 ? -49.219 -46.062 9.562 1 25.73 1 MET B CA 1
ATOM 2791 C C . MET B 1 1 ? -48.125 -45.344 10.383 1 25.73 1 MET B C 1
ATOM 2793 O O . MET B 1 1 ? -48.438 -44.469 11.188 1 25.73 1 MET B O 1
ATOM 2797 N N . PRO B 1 2 ? -47.062 -45.938 10.727 1 29.36 2 PRO B N 1
ATOM 2798 C CA . PRO B 1 2 ? -46.219 -45.562 11.852 1 29.36 2 PRO B CA 1
ATOM 2799 C C . PRO B 1 2 ? -45.375 -44.312 11.578 1 29.36 2 PRO B C 1
ATOM 2801 O O . PRO B 1 2 ? -44.969 -44.094 10.438 1 29.36 2 PRO B O 1
ATOM 2804 N N . LEU B 1 3 ? -45.719 -43.219 12.234 1 24.33 3 LEU B N 1
ATOM 2805 C CA . LEU B 1 3 ? -45.156 -41.875 12.133 1 24.33 3 LEU B CA 1
ATOM 2806 C C . LEU B 1 3 ? -43.656 -41.875 12.398 1 24.33 3 LEU B C 1
ATOM 2808 O O . LEU B 1 3 ? -43.219 -42.25 13.492 1 24.33 3 LEU B O 1
ATOM 2812 N N . LYS B 1 4 ? -42.875 -42.25 11.445 1 25.55 4 LYS B N 1
ATOM 2813 C CA . LYS B 1 4 ? -41.438 -42.375 11.617 1 25.55 4 LYS B CA 1
ATOM 2814 C C . LYS B 1 4 ? -40.844 -41.062 12.156 1 25.55 4 LYS B C 1
ATOM 2816 O O . LYS B 1 4 ? -41.062 -40 11.602 1 25.55 4 LYS B O 1
ATOM 2821 N N . LYS B 1 5 ? -40.438 -41.062 13.383 1 28.14 5 LYS B N 1
ATOM 2822 C CA . LYS B 1 5 ? -39.844 -40.062 14.234 1 28.14 5 LYS B CA 1
ATOM 2823 C C . LYS B 1 5 ? -38.625 -39.438 13.547 1 28.14 5 LYS B C 1
ATOM 2825 O O . LYS B 1 5 ? -37.688 -40.125 13.148 1 28.14 5 LYS B O 1
ATOM 2830 N N . LYS B 1 6 ? -38.844 -38.281 12.859 1 28.5 6 LYS B N 1
ATOM 2831 C CA . LYS B 1 6 ? -37.906 -37.375 12.164 1 28.5 6 LYS B CA 1
ATOM 2832 C C . LYS B 1 6 ? -36.656 -37.125 13.008 1 28.5 6 LYS B C 1
ATOM 2834 O O . LYS B 1 6 ? -36.75 -36.625 14.133 1 28.5 6 LYS B O 1
ATOM 2839 N N . SER B 1 7 ? -35.75 -38 13.078 1 25.83 7 SER B N 1
ATOM 2840 C CA . SER B 1 7 ? -34.531 -37.875 13.891 1 25.83 7 SER B CA 1
ATOM 2841 C C . SER B 1 7 ? -33.875 -36.531 13.688 1 25.83 7 SER B C 1
ATOM 2843 O O . SER B 1 7 ? -33.594 -36.125 12.555 1 25.83 7 SER B O 1
ATOM 2845 N N . LEU B 1 8 ? -34.094 -35.469 14.547 1 25.39 8 LEU B N 1
ATOM 2846 C CA . LEU B 1 8 ? -33.594 -34.125 14.766 1 25.39 8 LEU B CA 1
ATOM 2847 C C . LEU B 1 8 ? -32.062 -34.125 14.781 1 25.39 8 LEU B C 1
ATOM 2849 O O . LEU B 1 8 ? -31.438 -34.656 15.711 1 25.39 8 LEU B O 1
ATOM 2853 N N . VAL B 1 9 ? -31.453 -34.469 13.695 1 27.83 9 VAL B N 1
ATOM 2854 C CA . VAL B 1 9 ? -30 -34.375 13.633 1 27.83 9 VAL B CA 1
ATOM 2855 C C . VAL B 1 9 ? -29.547 -33.062 14.281 1 27.83 9 VAL B C 1
ATOM 2857 O O . VAL B 1 9 ? -30.031 -32 13.938 1 27.83 9 VAL B O 1
ATOM 2860 N N . SER B 1 10 ? -29.172 -33.094 15.547 1 28.89 10 SER B N 1
ATOM 2861 C CA . SER B 1 10 ? -28.625 -32.094 16.469 1 28.89 10 SER B CA 1
ATOM 2862 C C . SER B 1 10 ? -27.578 -31.234 15.781 1 28.89 10 SER B C 1
ATOM 2864 O O . SER B 1 10 ? -26.594 -31.75 15.234 1 28.89 10 SER B O 1
ATOM 2866 N N . TYR B 1 11 ? -27.953 -30.062 15.188 1 28.95 11 TYR B N 1
ATOM 2867 C CA . TYR B 1 11 ? -27.219 -28.891 14.742 1 28.95 11 TYR B CA 1
ATOM 2868 C C . TYR B 1 11 ? -26.094 -28.547 15.711 1 28.95 11 TYR B C 1
ATOM 2870 O O . TYR B 1 11 ? -26.344 -28.156 16.859 1 28.95 11 TYR B O 1
ATOM 2878 N N . ASN B 1 12 ? -25.016 -29.359 15.812 1 30.28 12 ASN B N 1
ATOM 2879 C CA . ASN B 1 12 ? -23.953 -29.219 16.797 1 30.28 12 ASN B CA 1
ATOM 2880 C C . ASN B 1 12 ? -23.531 -27.766 16.969 1 30.28 12 ASN B C 1
ATOM 2882 O O . ASN B 1 12 ? -23.172 -27.094 15.992 1 30.28 12 ASN B O 1
ATOM 2886 N N . GLU B 1 13 ? -23.922 -26.953 17.984 1 31.95 13 GLU B N 1
ATOM 2887 C CA . GLU B 1 13 ? -23.734 -25.688 18.688 1 31.95 13 GLU B CA 1
ATOM 2888 C C . GLU B 1 13 ? -22.25 -25.312 18.75 1 31.95 13 GLU B C 1
ATOM 2890 O O . GLU B 1 13 ? -21.906 -24.188 19.109 1 31.95 13 GLU B O 1
ATOM 2895 N N . GLU B 1 14 ? -21.359 -26.312 18.828 1 31.38 14 GLU B N 1
ATOM 2896 C CA . GLU B 1 14 ? -19.953 -26.031 19.094 1 31.38 14 GLU B CA 1
ATOM 2897 C C . GLU B 1 14 ? -19.344 -25.172 17.984 1 31.38 14 GLU B C 1
ATOM 2899 O O . GLU B 1 14 ? -18.297 -24.547 18.172 1 31.38 14 GLU B O 1
ATOM 2904 N N . ASP B 1 15 ? -19.75 -25.297 16.797 1 31.89 15 ASP B N 1
ATOM 2905 C CA . ASP B 1 15 ? -19.203 -24.594 15.641 1 31.89 15 ASP B CA 1
ATOM 2906 C C . ASP B 1 15 ? -19.484 -23.094 15.734 1 31.89 15 ASP B C 1
ATOM 2908 O O . ASP B 1 15 ? -19.109 -22.328 14.844 1 31.89 15 ASP B O 1
ATOM 2912 N N . GLU B 1 16 ? -20.453 -22.625 16.5 1 31.05 16 GLU B N 1
ATOM 2913 C CA . GLU B 1 16 ? -20.891 -21.234 16.656 1 31.05 16 GLU B CA 1
ATOM 2914 C C . GLU B 1 16 ? -19.875 -20.422 17.469 1 31.05 16 GLU B C 1
ATOM 2916 O O . GLU B 1 16 ? -19.922 -19.188 17.484 1 31.05 16 GLU B O 1
ATOM 2921 N N . ARG B 1 17 ? -19.344 -21.047 18.547 1 30.17 17 ARG B N 1
ATOM 2922 C CA . ARG B 1 17 ? -18.609 -20.25 19.516 1 30.17 17 ARG B CA 1
ATOM 2923 C C . ARG B 1 17 ? -17.391 -19.594 18.875 1 30.17 17 ARG B C 1
ATOM 2925 O O . ARG B 1 17 ? -16.859 -18.609 19.406 1 30.17 17 ARG B O 1
ATOM 2932 N N . ASN B 1 18 ? -16.641 -20.453 18.266 1 29.14 18 ASN B N 1
ATOM 2933 C CA . ASN B 1 18 ? -15.336 -19.938 17.859 1 29.14 18 ASN B CA 1
ATOM 2934 C C . ASN B 1 18 ? -15.469 -18.875 16.766 1 29.14 18 ASN B C 1
ATOM 2936 O O . ASN B 1 18 ? -14.641 -18.812 15.859 1 29.14 18 ASN B O 1
ATOM 2940 N N . LYS B 1 19 ? -16.641 -18.438 16.562 1 31.58 19 LYS B N 1
ATOM 2941 C CA . LYS B 1 19 ? -16.734 -17.312 15.625 1 31.58 19 LYS B CA 1
ATOM 2942 C C . LYS B 1 19 ? -15.93 -16.125 16.125 1 31.58 19 LYS B C 1
ATOM 2944 O O . LYS B 1 19 ? -16.375 -15.391 17 1 31.58 19 LYS B O 1
ATOM 2949 N N . PHE B 1 20 ? -14.68 -16.25 16.25 1 32.56 20 PHE B N 1
ATOM 2950 C CA . PHE B 1 20 ? -13.812 -15.102 16.453 1 32.56 20 PHE B CA 1
ATOM 2951 C C . PHE B 1 20 ? -14.391 -13.867 15.758 1 32.56 20 PHE B C 1
ATOM 2953 O O . PHE B 1 20 ? -14.711 -13.922 14.57 1 32.56 20 PHE B O 1
ATOM 2960 N N . PHE B 1 21 ? -15.289 -13.227 16.344 1 34.91 21 PHE B N 1
ATOM 2961 C CA . PHE B 1 21 ? -15.68 -11.922 15.82 1 34.91 21 PHE B CA 1
ATOM 2962 C C . PHE B 1 21 ? -14.508 -11.258 15.102 1 34.91 21 PHE B C 1
ATOM 2964 O O . PHE B 1 21 ? -13.531 -10.867 15.734 1 34.91 21 PHE B O 1
ATOM 2971 N N . CYS B 1 22 ? -14.156 -11.773 13.938 1 40.09 22 CYS B N 1
ATOM 2972 C CA . CYS B 1 22 ? -13.164 -11.148 13.07 1 40.09 22 CYS B CA 1
ATOM 2973 C C . CYS B 1 22 ? -13.352 -9.641 13.023 1 40.09 22 CYS B C 1
ATOM 2975 O O . CYS B 1 22 ? -14.477 -9.148 12.898 1 40.09 22 CYS B O 1
ATOM 2977 N N . LEU B 1 23 ? -12.602 -8.883 13.719 1 47.78 23 LEU B N 1
ATOM 2978 C CA . LEU B 1 23 ? -12.586 -7.438 13.57 1 47.78 23 LEU B CA 1
ATOM 2979 C C . LEU B 1 23 ? -13.203 -7.023 12.234 1 47.78 23 LEU B C 1
ATOM 2981 O O . LEU B 1 23 ? -13.836 -5.969 12.141 1 47.78 23 LEU B O 1
ATOM 2985 N N . LEU B 1 24 ? -13.125 -8.039 11.289 1 46.75 24 LEU B N 1
ATOM 2986 C CA . LEU B 1 24 ? -13.609 -7.773 9.938 1 46.75 24 LEU B CA 1
ATOM 2987 C C . LEU B 1 24 ? -15.133 -7.773 9.898 1 46.75 24 LEU B C 1
ATOM 2989 O O . LEU B 1 24 ? -15.742 -7.277 8.945 1 46.75 24 LEU B O 1
ATOM 2993 N N . ASP B 1 25 ? -15.68 -8.43 10.914 1 50.31 25 ASP B N 1
ATOM 2994 C CA . ASP B 1 25 ? -17.141 -8.516 10.914 1 50.31 25 ASP B CA 1
ATOM 2995 C C . ASP B 1 25 ? -17.75 -7.309 11.617 1 50.31 25 ASP B C 1
ATOM 2997 O O . ASP B 1 25 ? -18.984 -7.199 11.711 1 50.31 25 ASP B O 1
ATOM 3001 N N . LEU B 1 26 ? -16.891 -6.516 12.18 1 53.81 26 LEU B N 1
ATOM 3002 C CA . LEU B 1 26 ? -17.484 -5.363 12.852 1 53.81 26 LEU B CA 1
ATOM 3003 C C . LEU B 1 26 ? -18.016 -4.352 11.836 1 53.81 26 LEU B C 1
ATOM 3005 O O . LEU B 1 26 ? -17.359 -4.078 10.828 1 53.81 26 LEU B O 1
ATOM 3009 N N . PRO B 1 27 ? -19.219 -3.891 12.07 1 60.94 27 PRO B N 1
ATOM 3010 C CA . PRO B 1 27 ? -19.719 -2.811 11.211 1 60.94 27 PRO B CA 1
ATOM 3011 C C . PRO B 1 27 ? -18.734 -1.642 11.117 1 60.94 27 PRO B C 1
ATOM 3013 O O . PRO B 1 27 ? -17.969 -1.401 12.047 1 60.94 27 PRO B O 1
ATOM 3016 N N . ASP B 1 28 ? -18.641 -1.164 9.898 1 65.88 28 ASP B N 1
ATOM 3017 C CA . ASP B 1 28 ? -17.766 -0.032 9.609 1 65.88 28 ASP B CA 1
ATOM 3018 C C . ASP B 1 28 ? -17.875 1.034 10.695 1 65.88 28 ASP B C 1
ATOM 3020 O O . ASP B 1 28 ? -16.859 1.592 11.125 1 65.88 28 ASP B O 1
ATOM 3024 N N . LEU B 1 29 ? -18.984 1.089 11.188 1 69.06 29 LEU B N 1
ATOM 3025 C CA . LEU B 1 29 ? -19.203 2.145 12.172 1 69.06 29 LEU B CA 1
ATOM 3026 C C . LEU B 1 29 ? -18.531 1.805 13.5 1 69.06 29 LEU B C 1
ATOM 3028 O O . LEU B 1 29 ? -17.953 2.682 14.148 1 69.06 29 LEU B O 1
ATOM 3032 N N . ALA B 1 30 ? -18.625 0.52 13.82 1 69.94 30 ALA B N 1
ATOM 3033 C CA . ALA B 1 30 ? -18 0.103 15.062 1 69.94 30 ALA B CA 1
ATOM 3034 C C . ALA B 1 30 ? -16.484 0.238 14.984 1 69.94 30 ALA B C 1
ATOM 3036 O O . ALA B 1 30 ? -15.836 0.673 15.945 1 69.94 30 ALA B O 1
ATOM 3037 N N . LEU B 1 31 ? -15.992 -0.055 13.844 1 78.5 31 LEU B N 1
ATOM 3038 C CA . LEU B 1 31 ? -14.547 0.064 13.648 1 78.5 31 LEU B CA 1
ATOM 3039 C C . LEU B 1 31 ? -14.109 1.521 13.734 1 78.5 31 LEU B C 1
ATOM 3041 O O . LEU B 1 31 ? -13.094 1.829 14.375 1 78.5 31 LEU B O 1
ATOM 3045 N N . ASP B 1 32 ? -14.945 2.318 13.188 1 79.19 32 ASP B N 1
ATOM 3046 C CA . ASP B 1 32 ? -14.617 3.74 13.234 1 79.19 32 ASP B CA 1
ATOM 3047 C C . ASP B 1 32 ? -14.633 4.254 14.672 1 79.19 32 ASP B C 1
ATOM 3049 O O . ASP B 1 32 ? -13.789 5.07 15.055 1 79.19 32 ASP B O 1
ATOM 3053 N N . CYS B 1 33 ? -15.531 3.756 15.445 1 80.44 33 CYS B N 1
ATOM 3054 C CA . CYS B 1 33 ? -15.625 4.176 16.844 1 80.44 33 CYS B CA 1
ATOM 3055 C C . CYS B 1 33 ? -14.383 3.744 17.609 1 80.44 33 CYS B C 1
ATOM 3057 O O . CYS B 1 33 ? -13.867 4.504 18.438 1 80.44 33 CYS B O 1
ATOM 3059 N N . ILE B 1 34 ? -13.969 2.574 17.359 1 84.69 34 ILE B N 1
ATOM 3060 C CA . ILE B 1 34 ? -12.773 2.068 18.031 1 84.69 34 ILE B CA 1
ATOM 3061 C C . ILE B 1 34 ? -11.562 2.898 17.625 1 84.69 34 ILE B C 1
ATOM 3063 O O . ILE B 1 34 ? -10.773 3.32 18.469 1 84.69 34 ILE B O 1
ATOM 3067 N N . LEU B 1 35 ? -11.445 3.137 16.406 1 88.56 35 LEU B N 1
ATOM 3068 C CA . LEU B 1 35 ? -10.289 3.859 15.891 1 88.56 35 LEU B CA 1
ATOM 3069 C C . LEU B 1 35 ? -10.289 5.301 16.375 1 88.56 35 LEU B C 1
ATOM 3071 O O . LEU B 1 35 ? -9.219 5.879 16.625 1 88.56 35 LEU B O 1
ATOM 3075 N N . GLU B 1 36 ? -11.438 5.871 16.562 1 88.62 36 GLU B N 1
ATOM 3076 C CA . GLU B 1 36 ? -11.562 7.254 17 1 88.62 36 GLU B CA 1
ATOM 3077 C C . GLU B 1 36 ? -11.031 7.43 18.422 1 88.62 36 GLU B C 1
ATOM 3079 O O . GLU B 1 36 ? -10.664 8.539 18.828 1 88.62 36 GLU B O 1
ATOM 3084 N N . ASN B 1 37 ? -11.016 6.363 19.156 1 90.62 37 ASN B N 1
ATOM 3085 C CA . ASN B 1 37 ? -10.594 6.449 20.547 1 90.62 37 ASN B CA 1
ATOM 3086 C C . ASN B 1 37 ? -9.102 6.164 20.703 1 90.62 37 ASN B C 1
ATOM 3088 O O . ASN B 1 37 ? -8.555 6.25 21.797 1 90.62 37 ASN B O 1
ATOM 3092 N N . LEU B 1 38 ? -8.477 5.863 19.656 1 90.75 38 LEU B N 1
ATOM 3093 C CA . LEU B 1 38 ? -7.051 5.562 19.703 1 90.75 38 LEU B CA 1
ATOM 3094 C C . LEU B 1 38 ? -6.223 6.84 19.641 1 90.75 38 LEU B C 1
ATOM 3096 O O . LEU B 1 38 ? -6.633 7.82 19.016 1 90.75 38 LEU B O 1
ATOM 3100 N N . SER B 1 39 ? -5.148 6.82 20.391 1 92 39 SER B N 1
ATOM 3101 C CA . SER B 1 39 ? -4.188 7.918 20.297 1 92 39 SER B CA 1
ATOM 3102 C C . SER B 1 39 ? -3.49 7.93 18.938 1 92 39 SER B C 1
ATOM 3104 O O . SER B 1 39 ? -3.615 6.984 18.156 1 92 39 SER B O 1
ATOM 3106 N N . ALA B 1 40 ? -2.807 8.93 18.594 1 89.75 40 ALA B N 1
ATOM 3107 C CA . ALA B 1 40 ? -2.059 9.039 17.344 1 89.75 40 ALA B CA 1
ATOM 3108 C C . ALA B 1 40 ? -1.039 7.906 17.219 1 89.75 40 ALA B C 1
ATOM 3110 O O . ALA B 1 40 ? -0.896 7.305 16.156 1 89.75 40 ALA B O 1
ATOM 3111 N N . SER B 1 41 ? -0.394 7.648 18.312 1 86.88 41 SER B N 1
ATOM 3112 C CA . SER B 1 41 ? 0.602 6.582 18.312 1 86.88 41 SER B CA 1
ATOM 3113 C C . SER B 1 41 ? -0.044 5.223 18.062 1 86.88 41 SER B C 1
ATOM 3115 O O . SER B 1 41 ? 0.513 4.383 17.359 1 86.88 41 SER B O 1
ATOM 3117 N N . GLU B 1 42 ? -1.159 5.113 18.703 1 86.81 42 GLU B N 1
ATOM 3118 C CA . GLU B 1 42 ? -1.87 3.85 18.516 1 86.81 42 GLU B CA 1
ATOM 3119 C C . GLU B 1 42 ? -2.369 3.691 17.094 1 86.81 42 GLU B C 1
ATOM 3121 O O . GLU B 1 42 ? -2.359 2.586 16.547 1 86.81 42 GLU B O 1
ATOM 3126 N N . LEU B 1 43 ? -2.83 4.719 16.484 1 89.25 43 LEU B N 1
ATOM 3127 C CA . LEU B 1 43 ? -3.256 4.676 15.094 1 89.25 43 LEU B CA 1
ATOM 3128 C C . LEU B 1 43 ? -2.096 4.293 14.18 1 89.25 43 LEU B C 1
ATOM 3130 O O . LEU B 1 43 ? -2.266 3.498 13.258 1 89.25 43 LEU B O 1
ATOM 3134 N N . CYS B 1 44 ? -0.963 4.797 14.516 1 85.94 44 CYS B N 1
ATOM 3135 C CA . CYS B 1 44 ? 0.231 4.449 13.75 1 85.94 44 CYS B CA 1
ATOM 3136 C C . CYS B 1 44 ? 0.571 2.973 13.914 1 85.94 44 CYS B C 1
ATOM 3138 O O . CYS B 1 44 ? 0.962 2.312 12.953 1 85.94 44 CYS B O 1
ATOM 3140 N N . SER B 1 45 ? 0.373 2.5 15.078 1 84.12 45 SER B N 1
ATOM 3141 C CA . SER B 1 45 ? 0.633 1.09 15.352 1 84.12 45 SER B CA 1
ATOM 3142 C C . SER B 1 45 ? -0.31 0.194 14.555 1 84.12 45 SER B C 1
ATOM 3144 O O . SER B 1 45 ? 0.118 -0.808 13.977 1 84.12 45 SER B O 1
ATOM 3146 N N . VAL B 1 46 ? -1.539 0.592 14.562 1 86.31 46 VAL B N 1
ATOM 3147 C CA . VAL B 1 46 ? -2.521 -0.174 13.797 1 86.31 46 VAL B CA 1
ATOM 3148 C C . VAL B 1 46 ? -2.129 -0.197 12.32 1 86.31 46 VAL B C 1
ATOM 3150 O O . VAL B 1 46 ? -2.139 -1.255 11.688 1 86.31 46 VAL B O 1
ATOM 3153 N N . ALA B 1 47 ? -1.767 0.901 11.797 1 84.38 47 ALA B N 1
ATOM 3154 C CA . ALA B 1 47 ? -1.384 0.995 10.391 1 84.38 47 ALA B CA 1
ATOM 3155 C C . ALA B 1 47 ? -0.172 0.117 10.094 1 84.38 47 ALA B C 1
ATOM 3157 O O . ALA B 1 47 ? -0.14 -0.586 9.086 1 84.38 47 ALA B O 1
ATOM 3158 N N . THR B 1 48 ? 0.734 0.083 10.992 1 83 48 THR B N 1
ATOM 3159 C CA . THR B 1 48 ? 1.97 -0.669 10.805 1 83 48 THR B CA 1
ATOM 3160 C C . THR B 1 48 ? 1.707 -2.17 10.883 1 83 48 THR B C 1
ATOM 3162 O O . THR B 1 48 ? 2.201 -2.936 10.055 1 83 48 THR B O 1
ATOM 3165 N N . VAL B 1 49 ? 0.988 -2.508 11.852 1 82.31 49 VAL B N 1
ATOM 3166 C CA . VAL B 1 49 ? 0.674 -3.92 12.039 1 82.31 49 VAL B CA 1
ATOM 3167 C C . VAL B 1 49 ? -0.134 -4.434 10.852 1 82.31 49 VAL B C 1
ATOM 3169 O O . VAL B 1 49 ? 0.13 -5.523 10.336 1 82.31 49 VAL B O 1
ATOM 3172 N N . CYS B 1 50 ? -1.087 -3.621 10.469 1 84.31 50 CYS B N 1
ATOM 3173 C CA . CYS B 1 50 ? -1.9 -4.016 9.328 1 84.31 50 CYS B CA 1
ATOM 3174 C C . CYS B 1 50 ? -1.047 -4.148 8.07 1 84.31 50 CYS B C 1
ATOM 3176 O O . CYS B 1 50 ? -1.241 -5.07 7.277 1 84.31 50 CYS B O 1
ATOM 3178 N N . LYS B 1 51 ? -0.135 -3.32 7.895 1 83.75 51 LYS B N 1
ATOM 3179 C CA . LYS B 1 51 ? 0.777 -3.426 6.762 1 83.75 51 LYS B CA 1
ATOM 3180 C C . LYS B 1 51 ? 1.592 -4.715 6.828 1 83.75 51 LYS B C 1
ATOM 3182 O O . LYS B 1 51 ? 1.704 -5.438 5.832 1 83.75 51 LYS B O 1
ATOM 3187 N N . SER B 1 52 ? 2.096 -4.977 7.926 1 83.06 52 SER B N 1
ATOM 3188 C CA . SER B 1 52 ? 2.932 -6.156 8.117 1 83.06 52 SER B CA 1
ATOM 3189 C C . SER B 1 52 ? 2.146 -7.438 7.855 1 83.06 52 SER B C 1
ATOM 3191 O O . SER B 1 52 ? 2.615 -8.328 7.141 1 83.06 52 SER B O 1
ATOM 3193 N N . LEU B 1 53 ? 1.034 -7.473 8.43 1 85.56 53 LEU B N 1
ATOM 3194 C CA . LEU B 1 53 ? 0.203 -8.656 8.281 1 85.56 53 LEU B CA 1
ATOM 3195 C C . LEU B 1 53 ? -0.22 -8.844 6.824 1 85.56 53 LEU B C 1
ATOM 3197 O O . LEU B 1 53 ? -0.245 -9.961 6.312 1 85.56 53 LEU B O 1
ATOM 3201 N N . ARG B 1 54 ? -0.591 -7.801 6.246 1 86.62 54 ARG B N 1
ATOM 3202 C CA . ARG B 1 54 ? -0.942 -7.855 4.832 1 86.62 54 ARG B CA 1
ATOM 3203 C C . ARG B 1 54 ? 0.222 -8.383 3.998 1 86.62 54 ARG B C 1
ATOM 3205 O O . ARG B 1 54 ? 0.044 -9.281 3.17 1 86.62 54 ARG B O 1
ATOM 3212 N N . ASP B 1 55 ? 1.351 -7.855 4.227 1 85.69 55 ASP B N 1
ATOM 3213 C CA . ASP B 1 55 ? 2.531 -8.266 3.471 1 85.69 55 ASP B CA 1
ATOM 3214 C C . ASP B 1 55 ? 2.84 -9.742 3.689 1 85.69 55 ASP B C 1
ATOM 3216 O O . ASP B 1 55 ? 3.193 -10.453 2.746 1 85.69 55 ASP B O 1
ATOM 3220 N N . ARG B 1 56 ? 2.721 -10.164 4.883 1 87.44 56 ARG B N 1
ATOM 3221 C CA . ARG B 1 56 ? 2.975 -11.562 5.199 1 87.44 56 ARG B CA 1
ATOM 3222 C C . ARG B 1 56 ? 1.954 -12.469 4.52 1 87.44 56 ARG B C 1
ATOM 3224 O O . ARG B 1 56 ? 2.305 -13.539 4.012 1 87.44 56 ARG B O 1
ATOM 3231 N N . SER B 1 57 ? 0.764 -12.031 4.547 1 90.06 57 SER B N 1
ATOM 3232 C CA . SER B 1 57 ? -0.299 -12.844 3.967 1 90.06 57 SER B CA 1
ATOM 3233 C C . SER B 1 57 ? -0.148 -12.953 2.453 1 90.06 57 SER B C 1
ATOM 3235 O O . SER B 1 57 ? -0.719 -13.852 1.83 1 90.06 57 SER B O 1
ATOM 3237 N N . ARG B 1 58 ? 0.569 -12.07 1.898 1 90.31 58 ARG B N 1
ATOM 3238 C CA . ARG B 1 58 ? 0.77 -12.047 0.453 1 90.31 58 ARG B CA 1
ATOM 3239 C C . ARG B 1 58 ? 2.137 -12.609 0.08 1 90.31 58 ARG B C 1
ATOM 3241 O O . ARG B 1 58 ? 2.539 -12.555 -1.084 1 90.31 58 ARG B O 1
ATOM 3248 N N . SER B 1 59 ? 2.873 -13.094 0.986 1 90.25 59 SER B N 1
ATOM 3249 C CA . SER B 1 59 ? 4.254 -13.516 0.769 1 90.25 59 SER B CA 1
ATOM 3250 C C . SER B 1 59 ? 4.32 -14.719 -0.162 1 90.25 59 SER B C 1
ATOM 3252 O O . SER B 1 59 ? 3.457 -15.602 -0.117 1 90.25 59 SER B O 1
ATOM 3254 N N . ASP B 1 60 ? 5.383 -14.773 -0.955 1 91.88 60 ASP B N 1
ATOM 3255 C CA . ASP B 1 60 ? 5.605 -15.898 -1.857 1 91.88 60 ASP B CA 1
ATOM 3256 C C . ASP B 1 60 ? 5.766 -17.203 -1.08 1 91.88 60 ASP B C 1
ATOM 3258 O O . ASP B 1 60 ? 5.367 -18.266 -1.555 1 91.88 60 ASP B O 1
ATOM 3262 N N . TYR B 1 61 ? 6.309 -17.078 0.062 1 91 61 TYR B N 1
ATOM 3263 C CA . TYR B 1 61 ? 6.512 -18.266 0.894 1 91 61 TYR B CA 1
ATOM 3264 C C . TYR B 1 61 ? 5.195 -18.984 1.143 1 91 61 TYR B C 1
ATOM 3266 O O . TYR B 1 61 ? 5.113 -20.203 0.978 1 91 61 TYR B O 1
ATOM 3274 N N . LEU B 1 62 ? 4.172 -18.281 1.503 1 91.81 62 LEU B N 1
ATOM 3275 C CA . LEU B 1 62 ? 2.873 -18.875 1.808 1 91.81 62 LEU B CA 1
ATOM 3276 C C . LEU B 1 62 ? 2.178 -19.344 0.534 1 91.81 62 LEU B C 1
ATOM 3278 O O . LEU B 1 62 ? 1.621 -20.453 0.495 1 91.81 62 LEU B O 1
ATOM 3282 N N . TRP B 1 63 ? 2.283 -18.609 -0.466 1 94.94 63 TRP B N 1
ATOM 3283 C CA . TRP B 1 63 ? 1.5 -18.875 -1.667 1 94.94 63 TRP B CA 1
ATOM 3284 C C . TRP B 1 63 ? 2.148 -19.969 -2.504 1 94.94 63 TRP B C 1
ATOM 3286 O O . TRP B 1 63 ? 1.478 -20.641 -3.297 1 94.94 63 TRP B O 1
ATOM 3296 N N . ARG B 1 64 ? 3.439 -20.141 -2.324 1 94.5 64 ARG B N 1
ATOM 3297 C CA . ARG B 1 64 ? 4.102 -21.25 -2.992 1 94.5 64 ARG B CA 1
ATOM 3298 C C . ARG B 1 64 ? 3.473 -22.578 -2.594 1 94.5 64 ARG B C 1
ATOM 3300 O O . ARG B 1 64 ? 3.297 -23.469 -3.434 1 94.5 64 ARG B O 1
ATOM 3307 N N . LYS B 1 65 ? 3.137 -22.719 -1.414 1 93.94 65 LYS B N 1
ATOM 3308 C CA . LYS B 1 65 ? 2.508 -23.953 -0.924 1 93.94 65 LYS B CA 1
ATOM 3309 C C . LYS B 1 65 ? 1.147 -24.172 -1.58 1 93.94 65 LYS B C 1
ATOM 3311 O O . LYS B 1 65 ? 0.811 -25.297 -1.965 1 93.94 65 LYS B O 1
ATOM 3316 N N . HIS B 1 66 ? 0.389 -23.172 -1.64 1 94.81 66 HIS B N 1
ATOM 3317 C CA . HIS B 1 66 ? -0.92 -23.25 -2.275 1 94.81 66 HIS B CA 1
ATOM 3318 C C . HIS B 1 66 ? -0.791 -23.578 -3.762 1 94.81 66 HIS B C 1
ATOM 3320 O O . HIS B 1 66 ? -1.572 -24.359 -4.301 1 94.81 66 HIS B O 1
ATOM 3326 N N . MET B 1 67 ? 0.21 -22.938 -4.363 1 95.75 67 MET B N 1
ATOM 3327 C CA . MET B 1 67 ? 0.458 -23.172 -5.781 1 95.75 67 MET B CA 1
ATOM 3328 C C . MET B 1 67 ? 0.827 -24.641 -6.02 1 95.75 67 MET B C 1
ATOM 3330 O O . MET B 1 67 ? 0.301 -25.266 -6.938 1 95.75 67 MET B O 1
ATOM 3334 N N . GLU B 1 68 ? 1.691 -25.141 -5.246 1 95.19 68 GLU B N 1
ATOM 3335 C CA . GLU B 1 68 ? 2.154 -26.516 -5.391 1 95.19 68 GLU B CA 1
ATOM 3336 C C . GLU B 1 68 ? 1.019 -27.516 -5.145 1 95.19 68 GLU B C 1
ATOM 3338 O O . GLU B 1 68 ? 0.875 -28.5 -5.875 1 95.19 68 GLU B O 1
ATOM 3343 N N . ARG B 1 69 ? 0.24 -27.25 -4.211 1 94.5 69 ARG B N 1
ATOM 3344 C CA . ARG B 1 69 ? -0.838 -28.156 -3.83 1 94.5 69 ARG B CA 1
ATOM 3345 C C . ARG B 1 69 ? -1.888 -28.266 -4.93 1 94.5 69 ARG B C 1
ATOM 3347 O O . ARG B 1 69 ? -2.357 -29.344 -5.258 1 94.5 69 ARG B O 1
ATOM 3354 N N . LYS B 1 70 ? -2.207 -27.172 -5.512 1 95.25 70 LYS B N 1
ATOM 3355 C CA . LYS B 1 70 ? -3.34 -27.172 -6.434 1 95.25 70 LYS B CA 1
ATOM 3356 C C . LYS B 1 70 ? -2.869 -27.266 -7.883 1 95.25 70 LYS B C 1
ATOM 3358 O O . LYS B 1 70 ? -3.504 -27.922 -8.711 1 95.25 70 LYS B O 1
ATOM 3363 N N . TRP B 1 71 ? -1.774 -26.578 -8.219 1 96.88 71 TRP B N 1
ATOM 3364 C CA . TRP B 1 71 ? -1.514 -26.312 -9.625 1 96.88 71 TRP B CA 1
ATOM 3365 C C . TRP B 1 71 ? -0.273 -27.062 -10.102 1 96.88 71 TRP B C 1
ATOM 3367 O O . TRP B 1 71 ? 0.06 -27.031 -11.289 1 96.88 71 TRP B O 1
ATOM 3377 N N . SER B 1 72 ? 0.439 -27.812 -9.266 1 94.25 72 SER B N 1
ATOM 3378 C CA . SER B 1 72 ? 1.727 -28.406 -9.609 1 94.25 72 SER B CA 1
ATOM 3379 C C . SER B 1 72 ? 1.585 -29.406 -10.75 1 94.25 72 SER B C 1
ATOM 3381 O O . SER B 1 72 ? 2.525 -29.625 -11.516 1 94.25 72 SER B O 1
ATOM 3383 N N . LYS B 1 73 ? 0.463 -30 -10.93 1 92.75 73 LYS B N 1
ATOM 3384 C CA . LYS B 1 73 ? 0.261 -31.031 -11.945 1 92.75 73 LYS B CA 1
ATOM 3385 C C . LYS B 1 73 ? 0.041 -30.422 -13.32 1 92.75 73 LYS B C 1
ATOM 3387 O O . LYS B 1 73 ? 0.141 -31.125 -14.336 1 92.75 73 LYS B O 1
ATOM 3392 N N . VAL B 1 74 ? -0.276 -29.125 -13.336 1 95.38 74 VAL B N 1
ATOM 3393 C CA . VAL B 1 74 ? -0.709 -28.547 -14.602 1 95.38 74 VAL B CA 1
ATOM 3394 C C . VAL B 1 74 ? 0.218 -27.406 -14.992 1 95.38 74 VAL B C 1
ATOM 3396 O O . VAL B 1 74 ? 0.417 -27.125 -16.188 1 95.38 74 VAL B O 1
ATOM 3399 N N . ILE B 1 75 ? 0.73 -26.781 -14.008 1 95.31 75 ILE B N 1
ATOM 3400 C CA . ILE B 1 75 ? 1.58 -25.625 -14.289 1 95.31 75 ILE B CA 1
ATOM 3401 C C . ILE B 1 75 ? 3.049 -26.047 -14.242 1 95.31 75 ILE B C 1
ATOM 3403 O O . ILE B 1 75 ? 3.564 -26.406 -13.188 1 95.31 75 ILE B O 1
ATOM 3407 N N . GLY B 1 76 ? 3.711 -26.016 -15.406 1 92.75 76 GLY B N 1
ATOM 3408 C CA . GLY B 1 76 ? 5.133 -26.297 -15.516 1 92.75 76 GLY B CA 1
ATOM 3409 C C . GLY B 1 76 ? 5.957 -25.109 -15.938 1 92.75 76 GLY B C 1
ATOM 3410 O O . GLY B 1 76 ? 5.484 -23.969 -15.875 1 92.75 76 GLY B O 1
ATOM 3411 N N . ASP B 1 77 ? 7.133 -25.312 -16.312 1 90.25 77 ASP B N 1
ATOM 3412 C CA . ASP B 1 77 ? 8.086 -24.266 -16.656 1 90.25 77 ASP B CA 1
ATOM 3413 C C . ASP B 1 77 ? 7.559 -23.406 -17.812 1 90.25 77 ASP B C 1
ATOM 3415 O O . ASP B 1 77 ? 7.707 -22.188 -17.797 1 90.25 77 ASP B O 1
ATOM 3419 N N . ALA B 1 78 ? 7.043 -24.078 -18.734 1 89.81 78 ALA B N 1
ATOM 3420 C CA . ALA B 1 78 ? 6.52 -23.359 -19.891 1 89.81 78 ALA B CA 1
ATOM 3421 C C . ALA B 1 78 ? 5.426 -22.375 -19.484 1 89.81 78 ALA B C 1
ATOM 3423 O O . ALA B 1 78 ? 5.363 -21.25 -19.984 1 89.81 78 ALA B O 1
ATOM 3424 N N . ALA B 1 79 ? 4.562 -22.859 -18.641 1 92.62 79 ALA B N 1
ATOM 3425 C CA . ALA B 1 79 ? 3.49 -22 -18.156 1 92.62 79 ALA B CA 1
ATOM 3426 C C . ALA B 1 79 ? 4.055 -20.812 -17.375 1 92.62 79 ALA B C 1
ATOM 3428 O O . ALA B 1 79 ? 3.566 -19.688 -17.5 1 92.62 79 ALA B O 1
ATOM 3429 N N . PHE B 1 80 ? 5.066 -21.047 -16.609 1 91.81 80 PHE B N 1
ATOM 3430 C CA . PHE B 1 80 ? 5.695 -19.984 -15.836 1 91.81 80 PHE B CA 1
ATOM 3431 C C . PHE B 1 80 ? 6.34 -18.953 -16.766 1 91.81 80 PHE B C 1
ATOM 3433 O O . PHE B 1 80 ? 6.262 -17.75 -16.516 1 91.81 80 PHE B O 1
ATOM 3440 N N . ARG B 1 81 ? 6.973 -19.422 -17.75 1 89.44 81 ARG B N 1
ATOM 3441 C CA . ARG B 1 81 ? 7.57 -18.5 -18.719 1 89.44 81 ARG B CA 1
ATOM 3442 C C . ARG B 1 81 ? 6.508 -17.641 -19.391 1 89.44 81 ARG B C 1
ATOM 3444 O O . ARG B 1 81 ? 6.703 -16.438 -19.578 1 89.44 81 ARG B O 1
ATOM 3451 N N . GLN B 1 82 ? 5.492 -18.297 -19.719 1 91.06 82 GLN B N 1
ATOM 3452 C CA . GLN B 1 82 ? 4.398 -17.547 -20.328 1 91.06 82 GLN B CA 1
ATOM 3453 C C . GLN B 1 82 ? 3.852 -16.5 -19.375 1 91.06 82 GLN B C 1
ATOM 3455 O O . GLN B 1 82 ? 3.467 -15.398 -19.797 1 91.06 82 GLN B O 1
ATOM 3460 N N . TRP B 1 83 ? 3.82 -16.859 -18.109 1 92.06 83 TRP B N 1
ATOM 3461 C CA . TRP B 1 83 ? 3.367 -15.914 -17.094 1 92.06 83 TRP B CA 1
ATOM 3462 C C . TRP B 1 83 ? 4.316 -14.727 -17 1 92.06 83 TRP B C 1
ATOM 3464 O O . TRP B 1 83 ? 3.877 -13.57 -16.969 1 92.06 83 TRP B O 1
ATOM 3474 N N . GLN B 1 84 ? 5.5 -14.984 -17 1 88.44 84 GLN B N 1
ATOM 3475 C CA . GLN B 1 84 ? 6.492 -13.914 -16.938 1 88.44 84 GLN B CA 1
ATOM 3476 C C . GLN B 1 84 ? 6.359 -12.977 -18.141 1 88.44 84 GLN B C 1
ATOM 3478 O O . GLN B 1 84 ? 6.465 -11.758 -17.984 1 88.44 84 GLN B O 1
ATOM 3483 N N . CYS B 1 85 ? 6.105 -13.602 -19.203 1 86.75 85 CYS B N 1
ATOM 3484 C CA . CYS B 1 85 ? 5.898 -12.797 -20.406 1 86.75 85 CYS B CA 1
ATOM 3485 C C . CYS B 1 85 ? 4.629 -11.961 -20.281 1 86.75 85 CYS B C 1
ATOM 3487 O O . CYS B 1 85 ? 4.609 -10.789 -20.688 1 86.75 85 CYS B O 1
ATOM 3489 N N . HIS B 1 86 ? 3.678 -12.57 -19.812 1 84.44 86 HIS B N 1
ATOM 3490 C CA . HIS B 1 86 ? 2.408 -11.891 -19.609 1 84.44 86 HIS B CA 1
ATOM 3491 C C . HIS B 1 86 ? 2.58 -10.68 -18.688 1 84.44 86 HIS B C 1
ATOM 3493 O O . HIS B 1 86 ? 2.064 -9.602 -18.984 1 84.44 86 HIS B O 1
ATOM 3499 N N . VAL B 1 87 ? 3.277 -10.836 -17.641 1 84.38 87 VAL B N 1
ATOM 3500 C CA . VAL B 1 87 ? 3.518 -9.781 -16.656 1 84.38 87 VAL B CA 1
ATOM 3501 C C . VAL B 1 87 ? 4.348 -8.664 -17.281 1 84.38 87 VAL B C 1
ATOM 3503 O O . VAL B 1 87 ? 4.051 -7.484 -17.094 1 84.38 87 VAL B O 1
ATOM 3506 N N . ASP B 1 88 ? 5.301 -9.031 -18.031 1 79.94 88 ASP B N 1
ATOM 3507 C CA . ASP B 1 88 ? 6.156 -8.055 -18.688 1 79.94 88 ASP B CA 1
ATOM 3508 C C . ASP B 1 88 ? 5.352 -7.207 -19.688 1 79.94 88 ASP B C 1
ATOM 3510 O O . ASP B 1 88 ? 5.559 -5.992 -19.781 1 79.94 88 ASP B O 1
ATOM 3514 N N . SER B 1 89 ? 4.52 -7.875 -20.344 1 78.94 89 SER B N 1
ATOM 3515 C CA . SER B 1 89 ? 3.695 -7.168 -21.312 1 78.94 89 SER B CA 1
ATOM 3516 C C . SER B 1 89 ? 2.744 -6.191 -20.625 1 78.94 89 SER B C 1
ATOM 3518 O O . SER B 1 89 ? 2.551 -5.07 -21.094 1 78.94 89 SER B O 1
ATOM 3520 N N . ARG B 1 90 ? 2.234 -6.621 -19.594 1 76.69 90 ARG B N 1
ATOM 3521 C CA . ARG B 1 90 ? 1.312 -5.77 -18.859 1 76.69 90 ARG B CA 1
ATOM 3522 C C . ARG B 1 90 ? 2.037 -4.57 -18.25 1 76.69 90 ARG B C 1
ATOM 3524 O O . ARG B 1 90 ? 1.51 -3.455 -18.25 1 76.69 90 ARG B O 1
ATOM 3531 N N . ASN B 1 91 ? 3.121 -4.844 -17.719 1 71.62 91 ASN B N 1
ATOM 3532 C CA . ASN B 1 91 ? 3.932 -3.77 -17.156 1 71.62 91 ASN B CA 1
ATOM 3533 C C . ASN B 1 91 ? 4.32 -2.746 -18.219 1 71.62 91 ASN B C 1
ATOM 3535 O O . ASN B 1 91 ? 4.32 -1.542 -17.953 1 71.62 91 ASN B O 1
ATOM 3539 N N . ARG B 1 92 ? 4.605 -3.215 -19.297 1 66.69 92 ARG B N 1
ATOM 3540 C CA . ARG B 1 92 ? 4.941 -2.326 -20.406 1 66.69 92 ARG B CA 1
ATOM 3541 C C . ARG B 1 92 ? 3.734 -1.492 -20.812 1 66.69 92 ARG B C 1
ATOM 3543 O O . ARG B 1 92 ? 3.863 -0.298 -21.094 1 66.69 92 ARG B O 1
ATOM 3550 N N . GLU B 1 93 ? 2.693 -2.109 -20.812 1 69.69 93 GLU B N 1
ATOM 3551 C CA . GLU B 1 93 ? 1.468 -1.395 -21.156 1 69.69 93 GLU B CA 1
ATOM 3552 C C . GLU B 1 93 ? 1.136 -0.333 -20.109 1 69.69 93 GLU B C 1
ATOM 3554 O O . GLU B 1 93 ? 0.722 0.776 -20.453 1 69.69 93 GLU B O 1
ATOM 3559 N N . ASN B 1 94 ? 1.283 -0.766 -18.906 1 63.88 94 ASN B N 1
ATOM 3560 C CA . ASN B 1 94 ? 1.037 0.184 -17.828 1 63.88 94 ASN B CA 1
ATOM 3561 C C . ASN B 1 94 ? 2.01 1.358 -17.875 1 63.88 94 ASN B C 1
ATOM 3563 O O . ASN B 1 94 ? 1.626 2.5 -17.625 1 63.88 94 ASN B O 1
ATOM 3567 N N . MET B 1 95 ? 3.119 1.075 -18.109 1 55.91 95 MET B N 1
ATOM 3568 C CA . MET B 1 95 ? 4.129 2.119 -18.266 1 55.91 95 MET B CA 1
ATOM 3569 C C . MET B 1 95 ? 3.795 3.035 -19.438 1 55.91 95 MET B C 1
ATOM 3571 O O . MET B 1 95 ? 3.932 4.254 -19.328 1 55.91 95 MET B O 1
ATOM 3575 N N . LYS B 1 96 ? 3.352 2.467 -20.453 1 58.34 96 LYS B N 1
ATOM 3576 C CA . LYS B 1 96 ? 2.938 3.266 -21.594 1 58.34 96 LYS B CA 1
ATOM 3577 C C . LYS B 1 96 ? 1.75 4.16 -21.25 1 58.34 96 LYS B C 1
ATOM 3579 O O . LYS B 1 96 ? 1.715 5.332 -21.625 1 58.34 96 LYS B O 1
ATOM 3584 N N . LYS B 1 97 ? 0.902 3.512 -20.531 1 56.25 97 LYS B N 1
ATOM 3585 C CA . LYS B 1 97 ? -0.256 4.297 -20.109 1 56.25 97 LYS B CA 1
ATOM 3586 C C . LYS B 1 97 ? 0.16 5.445 -19.203 1 56.25 97 LYS B C 1
ATOM 3588 O O . LYS B 1 97 ? -0.367 6.555 -19.297 1 56.25 97 LYS B O 1
ATOM 3593 N N . PHE B 1 98 ? 0.947 5.02 -18.312 1 51.75 98 PHE B N 1
ATOM 3594 C CA . PHE B 1 98 ? 1.479 6.043 -17.422 1 51.75 98 PHE B CA 1
ATOM 3595 C C . PHE B 1 98 ? 2.166 7.148 -18.219 1 51.75 98 PHE B C 1
ATOM 3597 O O . PHE B 1 98 ? 2 8.336 -17.906 1 51.75 98 PHE B O 1
ATOM 3604 N N . PHE B 1 99 ? 2.76 6.734 -19.203 1 49.72 99 PHE B N 1
ATOM 3605 C CA . PHE B 1 99 ? 3.436 7.711 -20.047 1 49.72 99 PHE B CA 1
ATOM 3606 C C . PHE B 1 99 ? 2.432 8.453 -20.922 1 49.72 99 PHE B C 1
ATOM 3608 O O . PHE B 1 99 ? 2.584 9.648 -21.172 1 49.72 99 PHE B O 1
ATOM 3615 N N . ASN B 1 100 ? 1.449 7.66 -21.312 1 49.09 100 ASN B N 1
ATOM 3616 C CA . ASN B 1 100 ? 0.458 8.305 -22.156 1 49.09 100 ASN B CA 1
ATOM 3617 C C . ASN B 1 100 ? -0.566 9.086 -21.344 1 49.09 100 ASN B C 1
ATOM 3619 O O . ASN B 1 100 ? -1.245 9.969 -21.875 1 49.09 100 ASN B O 1
ATOM 3623 N N . GLN B 1 101 ? -1.06 8.547 -20.328 1 43.91 101 GLN B N 1
ATOM 3624 C CA . GLN B 1 101 ? -2.041 9.25 -19.516 1 43.91 101 GLN B CA 1
ATOM 3625 C C . GLN B 1 101 ? -1.502 10.602 -19.062 1 43.91 101 GLN B C 1
ATOM 3627 O O . GLN B 1 101 ? -2.248 11.422 -18.516 1 43.91 101 GLN B O 1
ATOM 3632 N N . ARG B 1 102 ? -0.219 11.109 -19.031 1 39.81 102 ARG B N 1
ATOM 3633 C CA . ARG B 1 102 ? 0.061 12.539 -18.984 1 39.81 102 ARG B CA 1
ATOM 3634 C C . ARG B 1 102 ? -0.805 13.297 -19.984 1 39.81 102 ARG B C 1
ATOM 3636 O O . ARG B 1 102 ? -1.058 14.492 -19.812 1 39.81 102 ARG B O 1
ATOM 3643 N N . ASN B 1 103 ? -1.149 12.953 -21.188 1 33.5 103 ASN B N 1
ATOM 3644 C CA . ASN B 1 103 ? -2.17 13.656 -21.969 1 33.5 103 ASN B CA 1
ATOM 3645 C C . ASN B 1 103 ? -3.574 13.188 -21.594 1 33.5 103 ASN B C 1
ATOM 3647 O O . ASN B 1 103 ? -4.531 13.961 -21.672 1 33.5 103 ASN B O 1
ATOM 3651 N N . LYS B 1 104 ? -4.129 12.055 -22.109 1 30.25 104 LYS B N 1
ATOM 3652 C CA . LYS B 1 104 ? -5.551 11.742 -22 1 30.25 104 LYS B CA 1
ATOM 3653 C C . LYS B 1 104 ? -5.875 11.156 -20.625 1 30.25 104 LYS B C 1
ATOM 3655 O O . LYS B 1 104 ? -5.066 10.422 -20.047 1 30.25 104 LYS B O 1
ATOM 3660 N N . LYS B 1 105 ? -7.059 11.625 -20.031 1 30.22 105 LYS B N 1
ATOM 3661 C CA . LYS B 1 105 ? -7.73 11.414 -18.75 1 30.22 105 LYS B CA 1
ATOM 3662 C C . LYS B 1 105 ? -7.922 9.93 -18.469 1 30.22 105 LYS B C 1
ATOM 3664 O O . LYS B 1 105 ? -7.941 9.516 -17.312 1 30.22 105 LYS B O 1
ATOM 3669 N N . GLY B 1 106 ? -8.453 9.062 -19.453 1 26.16 106 GLY B N 1
ATOM 3670 C CA . GLY B 1 106 ? -9.547 8.148 -19.156 1 26.16 106 GLY B CA 1
ATOM 3671 C C . GLY B 1 106 ? -9.07 6.805 -18.641 1 26.16 106 GLY B C 1
ATOM 3672 O O . GLY B 1 106 ? -9.883 5.918 -18.359 1 26.16 106 GLY B O 1
ATOM 3673 N N . VAL B 1 107 ? -7.992 6.305 -19.109 1 25.61 107 VAL B N 1
ATOM 3674 C CA . VAL B 1 107 ? -8.039 4.871 -19.391 1 25.61 107 VAL B CA 1
ATOM 3675 C C . VAL B 1 107 ? -8.32 4.102 -18.109 1 25.61 107 VAL B C 1
ATOM 3677 O O . VAL B 1 107 ? -8.094 4.609 -17 1 25.61 107 VAL B O 1
ATOM 3680 N N . PHE B 1 108 ? -8.742 2.738 -18.359 1 24.94 108 PHE B N 1
ATOM 3681 C CA . PHE B 1 108 ? -9.297 1.512 -17.797 1 24.94 108 PHE B CA 1
ATOM 3682 C C . PHE B 1 108 ? -8.383 0.964 -16.703 1 24.94 108 PHE B C 1
ATOM 3684 O O . PHE B 1 108 ? -7.23 0.608 -16.969 1 24.94 108 PHE B O 1
ATOM 3691 N N . ALA B 1 109 ? -8.484 1.457 -15.562 1 29.98 109 ALA B N 1
ATOM 3692 C CA . ALA B 1 109 ? -8.102 0.846 -14.289 1 29.98 109 ALA B CA 1
ATOM 3693 C C . ALA B 1 109 ? -8.531 -0.617 -14.234 1 29.98 109 ALA B C 1
ATOM 3695 O O . ALA B 1 109 ? -9.711 -0.915 -14.023 1 29.98 109 ALA B O 1
ATOM 3696 N N . PHE B 1 110 ? -8.141 -1.533 -15.172 1 24.34 110 PHE B N 1
ATOM 3697 C CA . PHE B 1 110 ? -8.461 -2.945 -15.336 1 24.34 110 PHE B CA 1
ATOM 3698 C C . PHE B 1 110 ? -8.609 -3.629 -13.984 1 24.34 110 PHE B C 1
ATOM 3700 O O . PHE B 1 110 ? -8.219 -3.072 -12.953 1 24.34 110 PHE B O 1
ATOM 3707 N N . LEU B 1 111 ? -8.609 -5.094 -14.016 1 27.11 111 LEU B N 1
ATOM 3708 C CA . LEU B 1 111 ? -8.852 -6.266 -13.18 1 27.11 111 LEU B CA 1
ATOM 3709 C C . LEU B 1 111 ? -7.98 -6.238 -11.93 1 27.11 111 LEU B C 1
ATOM 3711 O O . LEU B 1 111 ? -7.906 -7.227 -11.203 1 27.11 111 LEU B O 1
ATOM 3715 N N . TYR B 1 112 ? -7.145 -5.508 -11.711 1 26.12 112 TYR B N 1
ATOM 3716 C CA . TYR B 1 112 ? -6.293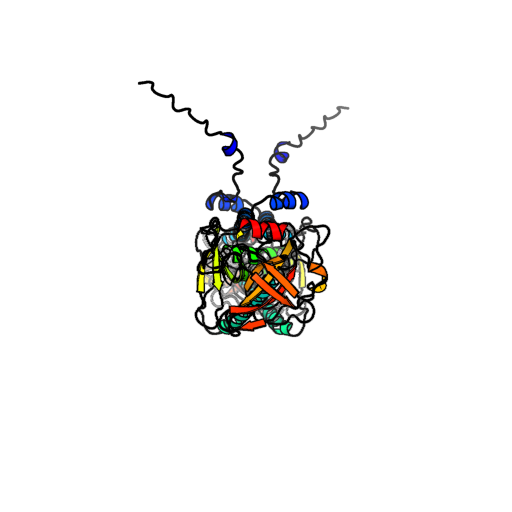 -5.973 -10.617 1 26.12 112 TYR B CA 1
ATOM 3717 C C . TYR B 1 112 ? -7.027 -5.898 -9.289 1 26.12 112 TYR B C 1
ATOM 3719 O O . TYR B 1 112 ? -6.523 -6.375 -8.266 1 26.12 112 TYR B O 1
ATOM 3727 N N . GLY B 1 113 ? -7.957 -5.078 -8.867 1 30.61 113 GLY B N 1
ATOM 3728 C CA . GLY B 1 113 ? -8.43 -5.012 -7.496 1 30.61 113 GLY B CA 1
ATOM 3729 C C . GLY B 1 113 ? -9.406 -6.113 -7.148 1 30.61 113 GLY B C 1
ATOM 3730 O O . GLY B 1 113 ? -9.031 -7.109 -6.52 1 30.61 113 GLY B O 1
ATOM 3731 N N . PHE B 1 114 ? -10.969 -5.801 -7.039 1 30.05 114 PHE B N 1
ATOM 3732 C CA . PHE B 1 114 ? -11.953 -6.438 -6.168 1 30.05 114 PHE B CA 1
ATOM 3733 C C . PHE B 1 114 ? -12.57 -7.648 -6.852 1 30.05 114 PHE B C 1
ATOM 3735 O O . PHE B 1 114 ? -13.695 -7.57 -7.359 1 30.05 114 PHE B O 1
ATOM 3742 N N . ASP B 1 115 ? -12.344 -8.477 -7.516 1 28.03 115 ASP B N 1
ATOM 3743 C CA . ASP B 1 115 ? -13.383 -9.461 -7.789 1 28.03 115 ASP B CA 1
ATOM 3744 C C . ASP B 1 115 ? -13.969 -10.008 -6.488 1 28.03 115 ASP B C 1
ATOM 3746 O O . ASP B 1 115 ? -13.242 -10.234 -5.523 1 28.03 115 ASP B O 1
ATOM 3750 N N . PRO B 1 116 ? -15.266 -10.688 -6.148 1 31.66 116 PRO B N 1
ATOM 3751 C CA . PRO B 1 116 ? -16.125 -11.062 -5.023 1 31.66 116 PRO B CA 1
ATOM 3752 C C . PRO B 1 116 ? -15.453 -12.047 -4.07 1 31.66 116 PRO B C 1
ATOM 3754 O O . PRO B 1 116 ? -15.945 -12.273 -2.965 1 31.66 116 PRO B O 1
ATOM 3757 N N . PHE B 1 117 ? -15.18 -13.234 -4.418 1 31.16 117 PHE B N 1
ATOM 3758 C CA . PHE B 1 117 ? -14.414 -13.82 -3.326 1 31.16 117 PHE B CA 1
ATOM 3759 C C . PHE B 1 117 ? -13.555 -12.758 -2.645 1 31.16 117 PHE B C 1
ATOM 3761 O O . PHE B 1 117 ? -12.516 -12.359 -3.174 1 31.16 117 PHE B O 1
ATOM 3768 N N . ILE B 1 118 ? -14.359 -11.789 -2.232 1 31.33 118 ILE B N 1
ATOM 3769 C CA . ILE B 1 118 ? -15.453 -10.82 -2.342 1 31.33 118 ILE B CA 1
ATOM 3770 C C . ILE B 1 118 ? -15.289 -9.734 -1.284 1 31.33 118 ILE B C 1
ATOM 3772 O O . ILE B 1 118 ? -16.078 -8.797 -1.219 1 31.33 118 ILE B O 1
ATOM 3776 N N . TRP B 1 119 ? -14.953 -10.008 -0.25 1 32.09 119 TRP B N 1
ATOM 3777 C CA . TRP B 1 119 ? -15.219 -9.148 0.898 1 32.09 119 TRP B CA 1
ATOM 3778 C C . TRP B 1 119 ? -14.961 -7.688 0.555 1 32.09 119 TRP B C 1
ATOM 3780 O O . TRP B 1 119 ? -15.305 -6.789 1.327 1 32.09 119 TRP B O 1
ATOM 3790 N N . MET B 1 120 ? -14.25 -7.277 -0.484 1 28.66 120 MET B N 1
ATOM 3791 C CA . MET B 1 120 ? -14.016 -5.836 -0.475 1 28.66 120 MET B CA 1
ATOM 3792 C C . MET B 1 120 ? -15.227 -5.086 -1.018 1 28.66 120 MET B C 1
ATOM 3794 O O . MET B 1 120 ? -15.086 -4.012 -1.601 1 28.66 120 MET B O 1
ATOM 3798 N N . LYS B 1 121 ? -16.328 -5.484 -1.357 1 29.61 121 LYS B N 1
ATOM 3799 C CA . LYS B 1 121 ? -17.203 -4.539 -2.049 1 29.61 121 LYS B CA 1
ATOM 3800 C C . LYS B 1 121 ? -17.531 -3.348 -1.153 1 29.61 121 LYS B C 1
ATOM 3802 O O . LYS B 1 121 ? -18.5 -2.617 -1.417 1 29.61 121 LYS B O 1
ATOM 3807 N N . SER B 1 122 ? -17.234 -3.26 0.001 1 26.94 122 SER B N 1
ATOM 3808 C CA . SER B 1 122 ? -17.906 -2.107 0.592 1 26.94 122 SER B CA 1
ATOM 3809 C C . SER B 1 122 ? -17.656 -0.843 -0.222 1 26.94 122 SER B C 1
ATOM 3811 O O . SER B 1 122 ? -16.719 -0.792 -1.023 1 26.94 122 SER B O 1
ATOM 3813 N N . LYS B 1 123 ? -18.281 0.496 0.252 1 29.36 123 LYS B N 1
ATOM 3814 C CA . LYS B 1 123 ? -18.625 1.848 -0.19 1 29.36 123 LYS B CA 1
ATOM 3815 C C . LYS B 1 123 ? -17.438 2.502 -0.893 1 29.36 123 LYS B C 1
ATOM 3817 O O . LYS B 1 123 ? -16.297 2.385 -0.44 1 29.36 123 LYS B O 1
ATOM 3822 N N . SER B 1 124 ? -17.562 3.023 -2.223 1 29.52 124 SER B N 1
ATOM 3823 C CA . SER B 1 124 ? -16.984 3.764 -3.346 1 29.52 124 SER B CA 1
ATOM 3824 C C . SER B 1 124 ? -16.406 5.102 -2.893 1 29.52 124 SER B C 1
ATOM 3826 O O . SER B 1 124 ? -16.25 6.02 -3.697 1 29.52 124 SER B O 1
ATOM 3828 N N . GLN B 1 125 ? -16.328 5.539 -1.719 1 27.7 125 GLN B N 1
ATOM 3829 C CA . GLN B 1 125 ? -15.852 6.914 -1.751 1 27.7 125 GLN B CA 1
ATOM 3830 C C . GLN B 1 125 ? -14.523 7.012 -2.494 1 27.7 125 GLN B C 1
ATOM 3832 O O . GLN B 1 125 ? -13.688 6.105 -2.41 1 27.7 125 GLN B O 1
ATOM 3837 N N . LYS B 1 126 ? -14.43 7.746 -3.564 1 30.7 126 LYS B N 1
ATOM 3838 C CA . LYS B 1 126 ? -13.344 8.164 -4.441 1 30.7 126 LYS B CA 1
ATOM 3839 C C . LYS B 1 126 ? -12.031 8.273 -3.672 1 30.7 126 LYS B C 1
ATOM 3841 O O . LYS B 1 126 ? -11.656 9.352 -3.219 1 30.7 126 LYS B O 1
ATOM 3846 N N . VAL B 1 127 ? -11.844 7.57 -2.566 1 31.45 127 VAL B N 1
ATOM 3847 C CA . VAL B 1 127 ? -10.523 7.859 -2.016 1 31.45 127 VAL B CA 1
ATOM 3848 C C . VAL B 1 127 ? -9.453 7.504 -3.039 1 31.45 127 VAL B C 1
ATOM 3850 O O . VAL B 1 127 ? -9.516 6.449 -3.674 1 31.45 127 VAL B O 1
ATOM 3853 N N . ARG B 1 128 ? -8.836 8.352 -3.564 1 32.31 128 ARG B N 1
ATOM 3854 C CA . ARG B 1 128 ? -7.609 8.203 -4.336 1 32.31 128 ARG B CA 1
ATOM 3855 C C . ARG B 1 128 ? -6.852 6.949 -3.924 1 32.31 128 ARG B C 1
ATOM 3857 O O . ARG B 1 128 ? -6.43 6.82 -2.771 1 32.31 128 ARG B O 1
ATOM 3864 N N . GLU B 1 129 ? -7.203 5.766 -4.277 1 34.53 129 GLU B N 1
ATOM 3865 C CA . GLU B 1 129 ? -6.75 4.387 -4.121 1 34.53 129 GLU B CA 1
ATOM 3866 C C . GLU B 1 129 ? -5.234 4.285 -4.242 1 34.53 129 GLU B C 1
ATOM 3868 O O . GLU B 1 129 ? -4.68 4.441 -5.332 1 34.53 129 GLU B O 1
ATOM 3873 N N . SER B 1 130 ? -4.469 4.887 -3.502 1 36.59 130 SER B N 1
ATOM 3874 C CA . SER B 1 130 ? -3.078 4.449 -3.543 1 36.59 130 SER B CA 1
ATOM 3875 C C . SER B 1 130 ? -2.975 2.928 -3.479 1 36.59 130 SER B C 1
ATOM 3877 O O . SER B 1 130 ? -3.291 2.32 -2.451 1 36.59 130 SER B O 1
ATOM 3879 N N . ARG B 1 131 ? -3.328 2.23 -4.473 1 40.28 131 ARG B N 1
ATOM 3880 C CA . ARG B 1 131 ? -3.369 0.794 -4.727 1 40.28 131 ARG B CA 1
ATOM 3881 C C . ARG B 1 131 ? -2.053 0.131 -4.332 1 40.28 131 ARG B C 1
ATOM 3883 O O . ARG B 1 131 ? -1 0.448 -4.891 1 40.28 131 ARG B O 1
ATOM 3890 N N . SER B 1 132 ? -1.788 -0.044 -3.09 1 48 132 SER B N 1
ATOM 3891 C CA . SER B 1 132 ? -0.746 -1.029 -2.824 1 48 132 SER B CA 1
ATOM 3892 C C . SER B 1 132 ? -0.945 -2.285 -3.664 1 48 132 SER B C 1
ATOM 3894 O O . SER B 1 132 ? -1.773 -3.137 -3.334 1 48 132 SER B O 1
ATOM 3896 N N . SER B 1 133 ? -0.736 -2.221 -4.918 1 57.5 133 SER B N 1
ATOM 3897 C CA . SER B 1 133 ? -0.95 -3.23 -5.949 1 57.5 133 SER B CA 1
ATOM 3898 C C . SER B 1 133 ? -0.041 -4.438 -5.738 1 57.5 133 SER B C 1
ATOM 3900 O O . SER B 1 133 ? 1.039 -4.312 -5.156 1 57.5 133 SER B O 1
ATOM 3902 N N . ILE B 1 134 ? -0.654 -5.59 -5.613 1 66.56 134 ILE B N 1
ATOM 3903 C CA . ILE B 1 134 ? 0.1 -6.836 -5.656 1 66.56 134 ILE B CA 1
ATOM 3904 C C . ILE B 1 134 ? 1.143 -6.77 -6.77 1 66.56 134 ILE B C 1
ATOM 3906 O O . ILE B 1 134 ? 0.832 -6.379 -7.898 1 66.56 134 ILE B O 1
ATOM 3910 N N . PRO B 1 135 ? 2.391 -7.027 -6.27 1 70.19 135 PRO B N 1
ATOM 3911 C CA . PRO B 1 135 ? 3.361 -7.102 -7.367 1 70.19 135 PRO B CA 1
ATOM 3912 C C . PRO B 1 135 ? 2.951 -8.094 -8.445 1 70.19 135 PRO B C 1
ATOM 3914 O O . PRO B 1 135 ? 2.559 -9.227 -8.141 1 70.19 135 PRO B O 1
ATOM 3917 N N . ASP B 1 136 ? 3.049 -7.703 -9.586 1 69.88 136 ASP B N 1
ATOM 3918 C CA . ASP B 1 136 ? 2.609 -8.5 -10.727 1 69.88 136 ASP B CA 1
ATOM 3919 C C . ASP B 1 136 ? 3.385 -9.82 -10.805 1 69.88 136 ASP B C 1
ATOM 3921 O O . ASP B 1 136 ? 2.865 -10.82 -11.305 1 69.88 136 ASP B O 1
ATOM 3925 N N . ASP B 1 137 ? 4.512 -9.828 -10.242 1 74.75 137 ASP B N 1
ATOM 3926 C CA . ASP B 1 137 ? 5.348 -11.016 -10.406 1 74.75 137 ASP B CA 1
ATOM 3927 C C . ASP B 1 137 ? 5.289 -11.906 -9.164 1 74.75 137 ASP B C 1
ATOM 3929 O O . ASP B 1 137 ? 6.062 -12.859 -9.047 1 74.75 137 ASP B O 1
ATOM 3933 N N . SER B 1 138 ? 4.34 -11.664 -8.398 1 89.06 138 SER B N 1
ATOM 3934 C CA . SER B 1 138 ? 4.207 -12.477 -7.188 1 89.06 138 SER B CA 1
ATOM 3935 C C . SER B 1 138 ? 3.49 -13.789 -7.477 1 89.06 138 SER B C 1
ATOM 3937 O O . SER B 1 138 ? 2.766 -13.898 -8.469 1 89.06 138 SER B O 1
ATOM 3939 N N . ILE B 1 139 ? 3.738 -14.797 -6.652 1 93.88 139 ILE B N 1
ATOM 3940 C CA . ILE B 1 139 ? 3.076 -16.094 -6.785 1 93.88 139 ILE B CA 1
ATOM 3941 C C . ILE B 1 139 ? 1.58 -15.93 -6.52 1 93.88 139 ILE B C 1
ATOM 3943 O O . ILE B 1 139 ? 0.757 -16.609 -7.148 1 93.88 139 ILE B O 1
ATOM 3947 N N . MET B 1 140 ? 1.271 -15.062 -5.59 1 93.06 140 MET B N 1
ATOM 3948 C CA . MET B 1 140 ? -0.137 -14.773 -5.336 1 93.06 140 MET B CA 1
ATOM 3949 C C . MET B 1 140 ? -0.828 -14.281 -6.605 1 93.06 140 MET B C 1
ATOM 3951 O O . MET B 1 140 ? -1.938 -14.711 -6.918 1 93.06 140 MET B O 1
ATOM 3955 N N . ALA B 1 141 ? -0.183 -13.43 -7.297 1 90.19 141 ALA B N 1
ATOM 3956 C CA . ALA B 1 141 ? -0.757 -12.891 -8.523 1 90.19 141 ALA B CA 1
ATOM 3957 C C . ALA B 1 141 ? -1.02 -13.992 -9.547 1 90.19 141 ALA B C 1
ATOM 3959 O O . ALA B 1 141 ? -2.088 -14.039 -10.156 1 90.19 141 ALA B O 1
ATOM 3960 N N . LEU B 1 142 ? -0.049 -14.836 -9.68 1 93.44 142 LEU B N 1
ATOM 3961 C CA . LEU B 1 142 ? -0.206 -15.961 -10.594 1 93.44 142 LEU B CA 1
ATOM 3962 C C . LEU B 1 142 ? -1.377 -16.844 -10.172 1 93.44 142 LEU B C 1
ATOM 3964 O O . LEU B 1 142 ? -2.236 -17.172 -10.992 1 93.44 142 LEU B O 1
ATOM 3968 N N . TYR B 1 143 ? -1.407 -17.234 -8.898 1 94.69 143 TYR B N 1
ATOM 3969 C CA . TYR B 1 143 ? -2.465 -18.078 -8.359 1 94.69 143 TYR B CA 1
ATOM 3970 C C . TYR B 1 143 ? -3.84 -17.484 -8.641 1 94.69 143 TYR B C 1
ATOM 3972 O O . TYR B 1 143 ? -4.742 -18.172 -9.109 1 94.69 143 TYR B O 1
ATOM 3980 N N . LEU B 1 144 ? -3.951 -16.219 -8.352 1 92.19 144 LEU B N 1
ATOM 3981 C CA . LEU B 1 144 ? -5.238 -15.547 -8.516 1 92.19 144 LEU B CA 1
ATOM 3982 C C . LEU B 1 144 ? -5.621 -15.445 -9.984 1 92.19 144 LEU B C 1
ATOM 3984 O O . LEU B 1 144 ? -6.793 -15.578 -10.344 1 92.19 144 LEU B O 1
ATOM 3988 N N . CYS B 1 145 ? -4.656 -15.188 -10.805 1 91.88 145 CYS B N 1
ATOM 3989 C CA . CYS B 1 145 ? -4.918 -15.117 -12.234 1 91.88 145 CYS B CA 1
ATOM 3990 C C . CYS B 1 145 ? -5.363 -16.469 -12.781 1 91.88 145 CYS B C 1
ATOM 3992 O O . CYS B 1 145 ? -6.238 -16.547 -13.641 1 91.88 145 CYS B O 1
ATOM 3994 N N . LEU B 1 146 ? -4.754 -17.484 -12.281 1 94.81 146 LEU B N 1
ATOM 3995 C CA . LEU B 1 146 ? -5.156 -18.828 -12.664 1 94.81 146 LEU B CA 1
ATOM 3996 C C . LEU B 1 146 ? -6.582 -19.125 -12.219 1 94.81 146 LEU B C 1
ATOM 3998 O O . LEU B 1 146 ? -7.395 -19.625 -12.992 1 94.81 146 LEU B O 1
ATOM 4002 N N . GLU B 1 147 ? -6.887 -18.719 -10.992 1 94.19 147 GLU B N 1
ATOM 4003 C CA . GLU B 1 147 ? -8.195 -18.984 -10.406 1 94.19 147 GLU B CA 1
ATOM 4004 C C . GLU B 1 147 ? -9.297 -18.219 -11.141 1 94.19 147 GLU B C 1
ATOM 4006 O O . GLU B 1 147 ? -10.438 -18.688 -11.219 1 94.19 147 GLU B O 1
ATOM 4011 N N . SER B 1 148 ? -8.953 -17.125 -11.68 1 90.56 148 SER B N 1
ATOM 4012 C CA . SER B 1 148 ? -9.953 -16.281 -12.344 1 90.56 148 SER B CA 1
ATOM 4013 C C . SER B 1 148 ? -10.219 -16.75 -13.766 1 90.56 148 SER B C 1
ATOM 4015 O O . SER B 1 148 ? -11.203 -16.344 -14.383 1 90.56 148 SER B O 1
ATOM 4017 N N . GLY B 1 149 ? -9.305 -17.5 -14.32 1 93.81 149 GLY B N 1
ATOM 4018 C CA . GLY B 1 149 ? -9.469 -18 -15.68 1 93.81 149 GLY B CA 1
ATOM 4019 C C . GLY B 1 149 ? -8.977 -17.031 -16.734 1 93.81 149 GLY B C 1
ATOM 4020 O O . GLY B 1 149 ? -9.109 -17.281 -17.938 1 93.81 149 GLY B O 1
ATOM 4021 N N . LYS B 1 150 ? -8.383 -15.977 -16.266 1 86.75 150 LYS B N 1
ATOM 4022 C CA . LYS B 1 150 ? -7.938 -14.945 -17.188 1 86.75 150 LYS B CA 1
ATOM 4023 C C . LYS B 1 150 ? -6.602 -15.32 -17.828 1 86.75 150 LYS B C 1
ATOM 4025 O O . LYS B 1 150 ? -6.246 -14.797 -18.891 1 86.75 150 LYS B O 1
ATOM 4030 N N . PHE B 1 151 ? -5.953 -16.156 -17.219 1 91.56 151 PHE B N 1
ATOM 4031 C CA . PHE B 1 151 ? -4.645 -16.562 -17.719 1 91.56 151 PHE B CA 1
ATOM 4032 C C . PHE B 1 151 ? -4.73 -17.906 -18.453 1 91.56 151 PHE B C 1
ATOM 4034 O O . PHE B 1 151 ? -5.141 -18.906 -17.859 1 91.56 151 PHE B O 1
ATOM 4041 N N . TRP B 1 152 ? -4.398 -17.828 -19.75 1 94.12 152 TRP B N 1
ATOM 4042 C CA . TRP B 1 152 ? -4.25 -19.047 -20.547 1 94.12 152 TRP B CA 1
ATOM 4043 C C . TRP B 1 152 ? -2.811 -19.547 -20.516 1 94.12 152 TRP B C 1
ATOM 4045 O O . TRP B 1 152 ? -1.872 -18.766 -20.703 1 94.12 152 TRP B O 1
ATOM 4055 N N . PHE B 1 153 ? -2.658 -20.75 -20.234 1 95.25 153 PHE B N 1
ATOM 4056 C CA . PHE B 1 153 ? -1.31 -21.297 -20.109 1 95.25 153 PHE B CA 1
ATOM 4057 C C . PHE B 1 153 ? -1.167 -22.594 -20.875 1 95.25 153 PHE B C 1
ATOM 4059 O O . PHE B 1 153 ? -2.156 -23.297 -21.109 1 95.25 153 PHE B O 1
ATOM 4066 N N . PRO B 1 154 ? 0.047 -22.906 -21.297 1 94.69 154 PRO B N 1
ATOM 4067 C CA . PRO B 1 154 ? 0.274 -24.156 -22.031 1 94.69 154 PRO B CA 1
ATOM 4068 C C . PRO B 1 154 ? 0.342 -25.375 -21.125 1 94.69 154 PRO B C 1
ATOM 4070 O O . PRO B 1 154 ? 0.932 -25.312 -20.031 1 94.69 154 PRO B O 1
ATOM 4073 N N . ALA B 1 155 ? -0.28 -26.375 -21.469 1 96.19 155 ALA B N 1
ATOM 4074 C CA . ALA B 1 155 ? -0.228 -27.703 -20.875 1 96.19 155 ALA B CA 1
ATOM 4075 C C . ALA B 1 155 ? -0.69 -28.766 -21.859 1 96.19 155 ALA B C 1
ATOM 4077 O O . ALA B 1 155 ? -0.718 -28.531 -23.078 1 96.19 155 ALA B O 1
ATOM 4078 N N . GLN B 1 156 ? -0.868 -29.969 -21.391 1 96.38 156 GLN B N 1
ATOM 4079 C CA . GLN B 1 156 ? -1.319 -31.031 -22.281 1 96.38 156 GLN B CA 1
ATOM 4080 C C . GLN B 1 156 ? -2.619 -31.656 -21.781 1 96.38 156 GLN B C 1
ATOM 4082 O O . GLN B 1 156 ? -2.904 -31.625 -20.594 1 96.38 156 GLN B O 1
ATOM 4087 N N . VAL B 1 157 ? -3.414 -32.156 -22.719 1 96.25 157 VAL B N 1
ATOM 4088 C CA . VAL B 1 157 ? -4.723 -32.719 -22.406 1 96.25 157 VAL B CA 1
ATOM 4089 C C . VAL B 1 157 ? -4.785 -34.156 -22.922 1 96.25 157 VAL B C 1
ATOM 4091 O O . VAL B 1 157 ? -4.52 -34.438 -24.094 1 96.25 157 VAL B O 1
ATOM 4094 N N . TYR B 1 158 ? -5.125 -35.062 -22 1 96.12 158 TYR B N 1
ATOM 4095 C CA . TYR B 1 158 ? -5.387 -36.438 -22.391 1 96.12 158 TYR B CA 1
ATOM 4096 C C . TYR B 1 158 ? -6.742 -36.562 -23.078 1 96.12 158 TYR B C 1
ATOM 4098 O O . TYR B 1 158 ? -7.688 -35.844 -22.734 1 96.12 158 TYR B O 1
ATOM 4106 N N . ASN B 1 159 ? -6.758 -37.469 -24.062 1 93.25 159 ASN B N 1
ATOM 4107 C CA . ASN B 1 159 ? -8.008 -37.781 -24.734 1 93.25 159 ASN B CA 1
ATOM 4108 C C . ASN B 1 159 ? -8.734 -36.531 -25.203 1 93.25 159 ASN B C 1
ATOM 4110 O O . ASN B 1 159 ? -9.898 -36.312 -24.859 1 93.25 159 ASN B O 1
ATOM 4114 N N . ARG B 1 160 ? -8.023 -35.75 -26 1 90 160 ARG B N 1
ATOM 4115 C CA . ARG B 1 160 ? -8.633 -34.562 -26.578 1 90 160 ARG B CA 1
ATOM 4116 C C . ARG B 1 160 ? -10.039 -34.875 -27.078 1 90 160 ARG B C 1
ATOM 4118 O O . ARG B 1 160 ? -10.297 -35.938 -27.641 1 90 160 ARG B O 1
ATOM 4125 N N . GLU B 1 161 ? -11.031 -33.906 -26.797 1 83.38 161 GLU B N 1
ATOM 4126 C CA . GLU B 1 161 ? -12.43 -34.031 -27.203 1 83.38 161 GLU B CA 1
ATOM 4127 C C . GLU B 1 161 ? -13.07 -35.281 -26.641 1 83.38 161 GLU B C 1
ATOM 4129 O O . GLU B 1 161 ? -13.875 -35.938 -27.328 1 83.38 161 GLU B O 1
ATOM 4134 N N . ASN B 1 162 ? -12.625 -35.656 -25.547 1 80.31 162 ASN B N 1
ATOM 4135 C CA . ASN B 1 162 ? -13.109 -36.844 -24.812 1 80.31 162 ASN B CA 1
ATOM 4136 C C . ASN B 1 162 ? -12.859 -38.125 -25.594 1 80.31 162 ASN B C 1
ATOM 4138 O O . ASN B 1 162 ? -13.68 -39.031 -25.562 1 80.31 162 ASN B O 1
ATOM 4142 N N . GLY B 1 163 ? -11.797 -38.125 -26.344 1 75.69 163 GLY B N 1
ATOM 4143 C CA . GLY B 1 163 ? -11.391 -39.312 -27.078 1 75.69 163 GLY B CA 1
ATOM 4144 C C . GLY B 1 163 ? -12.188 -39.531 -28.344 1 75.69 163 GLY B C 1
ATOM 4145 O O . GLY B 1 163 ? -12.062 -40.594 -28.984 1 75.69 163 GLY B O 1
ATOM 4146 N N . HIS B 1 164 ? -13.016 -38.562 -28.625 1 75.62 164 HIS B N 1
ATOM 4147 C CA . HIS B 1 164 ? -13.812 -38.719 -29.844 1 75.62 164 HIS B CA 1
ATOM 4148 C C . HIS B 1 164 ? -12.938 -38.781 -31.078 1 75.62 164 HIS B C 1
ATOM 4150 O O . HIS B 1 164 ? -11.875 -38.156 -31.125 1 75.62 164 HIS B O 1
ATOM 4156 N N . ALA B 1 165 ? -13.367 -39.594 -31.969 1 66.69 165 ALA B N 1
ATOM 4157 C CA . ALA B 1 165 ? -12.852 -39.625 -33.344 1 66.69 165 ALA B CA 1
ATOM 4158 C C . ALA B 1 165 ? -11.383 -40.031 -33.344 1 66.69 165 ALA B C 1
ATOM 4160 O O . ALA B 1 165 ? -10.562 -39.406 -34.031 1 66.69 165 ALA B O 1
ATOM 4161 N N . GLY B 1 166 ? -11 -40.906 -32.469 1 76.88 166 GLY B N 1
ATOM 4162 C CA . GLY B 1 166 ? -9.641 -41.406 -32.656 1 76.88 166 GLY B CA 1
ATOM 4163 C C . GLY B 1 166 ? -8.648 -40.812 -31.688 1 76.88 166 GLY B C 1
ATOM 4164 O O . GLY B 1 166 ? -7.449 -41.094 -31.766 1 76.88 166 GLY B O 1
ATOM 4165 N N . PHE B 1 167 ? -9.141 -40.062 -30.734 1 86.88 167 PHE B N 1
ATOM 4166 C CA . PHE B 1 167 ? -8.211 -39.406 -29.844 1 86.88 167 PHE B CA 1
ATOM 4167 C C . PHE B 1 167 ? -8.07 -40.156 -28.531 1 86.88 167 PHE B C 1
ATOM 4169 O O . PHE B 1 167 ? -7.488 -39.656 -27.562 1 86.88 167 PHE B O 1
ATOM 4176 N N . MET B 1 168 ? -8.57 -41.312 -28.578 1 89.38 168 MET B N 1
ATOM 4177 C CA . MET B 1 168 ? -8.453 -42.125 -27.359 1 89.38 168 MET B CA 1
ATOM 4178 C C . MET B 1 168 ? -6.992 -42.469 -27.094 1 89.38 168 MET B C 1
ATOM 4180 O O . MET B 1 168 ? -6.25 -42.844 -28 1 89.38 168 MET B O 1
ATOM 4184 N N . LEU B 1 169 ? -6.684 -42.344 -25.844 1 94.12 169 LEU B N 1
ATOM 4185 C CA . LEU B 1 169 ? -5.348 -42.625 -25.344 1 94.12 169 LEU B CA 1
ATOM 4186 C C . LEU B 1 169 ? -4.293 -41.812 -26.078 1 94.12 169 LEU B C 1
ATOM 4188 O O . LEU B 1 169 ? -3.279 -42.375 -26.516 1 94.12 169 LEU B O 1
ATOM 4192 N N . SER B 1 170 ? -4.609 -40.625 -26.297 1 94.19 170 SER B N 1
ATOM 4193 C CA . SER B 1 170 ? -3.709 -39.625 -26.859 1 94.19 170 SER B CA 1
ATOM 4194 C C . SER B 1 170 ? -3.559 -38.438 -25.922 1 94.19 170 SER B C 1
ATOM 4196 O O . SER B 1 170 ? -4.316 -38.281 -24.969 1 94.19 170 SER B O 1
ATOM 4198 N N . CYS B 1 171 ? -2.555 -37.688 -26.125 1 95.5 171 CYS B N 1
ATOM 4199 C CA . CYS B 1 171 ? -2.305 -36.469 -25.359 1 95.5 171 CYS B CA 1
ATOM 4200 C C . CYS B 1 171 ? -1.812 -35.344 -26.25 1 95.5 171 CYS B C 1
ATOM 4202 O O . CYS B 1 171 ? -0.882 -35.531 -27.047 1 95.5 171 CYS B O 1
ATOM 4204 N N . TYR B 1 172 ? -2.457 -34.188 -26.172 1 93.75 172 TYR B N 1
ATOM 4205 C CA . TYR B 1 172 ? -2.131 -33.062 -27.078 1 93.75 172 TYR B CA 1
ATOM 4206 C C . TYR B 1 172 ? -1.785 -31.812 -26.297 1 93.75 172 TYR B C 1
ATOM 4208 O O . TYR B 1 172 ? -2.324 -31.578 -25.203 1 93.75 172 TYR B O 1
ATOM 4216 N N . ASP B 1 173 ? -0.929 -31.031 -26.875 1 93.38 173 ASP B N 1
ATOM 4217 C CA . ASP B 1 173 ? -0.656 -29.703 -26.359 1 93.38 173 ASP B CA 1
ATOM 4218 C C . ASP B 1 173 ? -1.857 -28.781 -26.547 1 93.38 173 ASP B C 1
ATOM 4220 O O . ASP B 1 173 ? -2.533 -28.828 -27.578 1 93.38 173 ASP B O 1
ATOM 4224 N N . ALA B 1 174 ? -2.105 -27.953 -25.562 1 93.81 174 ALA B N 1
ATOM 4225 C CA . ALA B 1 174 ? -3.227 -27.016 -25.625 1 93.81 174 ALA B CA 1
ATOM 4226 C C . ALA B 1 174 ? -2.963 -25.797 -24.766 1 93.81 174 ALA B C 1
ATOM 4228 O O . ALA B 1 174 ? -2.08 -25.797 -23.906 1 93.81 174 ALA B O 1
ATOM 4229 N N . GLN B 1 175 ? -3.686 -24.719 -25.125 1 94.69 175 GLN B N 1
ATOM 4230 C CA . GLN B 1 175 ? -3.832 -23.578 -24.219 1 94.69 175 GLN B CA 1
ATOM 4231 C C . GLN B 1 175 ? -5.039 -23.75 -23.297 1 94.69 175 GLN B C 1
ATOM 4233 O O . GLN B 1 175 ? -6.164 -23.938 -23.766 1 94.69 175 GLN B O 1
ATOM 4238 N N . LEU B 1 176 ? -4.727 -23.656 -22.047 1 96.56 176 LEU B N 1
ATOM 4239 C CA . LEU B 1 176 ? -5.777 -23.984 -21.078 1 96.56 176 LEU B CA 1
ATOM 4240 C C . LEU B 1 176 ? -6.16 -22.75 -20.266 1 96.56 176 LEU B C 1
ATOM 4242 O O . LEU B 1 176 ? -5.328 -21.875 -20.016 1 96.56 176 LEU B O 1
ATOM 4246 N N . SER B 1 177 ? -7.391 -22.703 -19.859 1 96.81 177 SER B N 1
ATOM 4247 C CA . SER B 1 177 ? -7.934 -21.734 -18.922 1 96.81 177 SER B CA 1
ATOM 4248 C C . SER B 1 177 ? -8.836 -22.406 -17.891 1 96.81 177 SER B C 1
ATOM 4250 O O . SER B 1 177 ? -9.617 -23.297 -18.234 1 96.81 177 SER B O 1
ATOM 4252 N N . TYR B 1 178 ? -8.68 -22.016 -16.703 1 97.56 178 TYR B N 1
ATOM 4253 C CA . TYR B 1 178 ? -9.414 -22.609 -15.594 1 97.56 178 TYR B CA 1
ATOM 4254 C C . TYR B 1 178 ? -10.75 -21.922 -15.367 1 97.56 178 TYR B C 1
ATOM 4256 O O . TYR B 1 178 ? -10.836 -20.688 -15.445 1 97.56 178 TYR B O 1
ATOM 4264 N N . ASP B 1 179 ? -11.75 -22.719 -15.172 1 95.56 179 ASP B N 1
ATOM 4265 C CA . ASP B 1 179 ? -13.055 -22.234 -14.742 1 95.56 179 ASP B CA 1
ATOM 4266 C C . ASP B 1 179 ? -13.344 -22.641 -13.297 1 95.56 179 ASP B C 1
ATOM 4268 O O . ASP B 1 179 ? -13.656 -23.797 -13.023 1 95.56 179 ASP B O 1
ATOM 4272 N N . SER B 1 180 ? -13.266 -21.719 -12.461 1 92.56 180 SER B N 1
ATOM 4273 C CA . SER B 1 180 ? -13.406 -22 -11.031 1 92.56 180 SER B CA 1
ATOM 4274 C C . SER B 1 180 ? -14.844 -22.375 -10.68 1 92.56 180 SER B C 1
ATOM 4276 O O . SER B 1 180 ? -15.086 -23.047 -9.672 1 92.56 180 SER B O 1
ATOM 4278 N N . ARG B 1 181 ? -15.859 -22 -11.414 1 90.25 181 ARG B N 1
ATOM 4279 C CA . ARG B 1 181 ? -17.266 -22.312 -11.148 1 90.25 181 ARG B CA 1
ATOM 4280 C C . ARG B 1 181 ? -17.531 -23.797 -11.289 1 90.25 181 ARG B C 1
ATOM 4282 O O . ARG B 1 181 ? -18.266 -24.375 -10.477 1 90.25 181 ARG B O 1
ATOM 4289 N N . THR B 1 182 ? -16.906 -24.391 -12.234 1 95.06 182 THR B N 1
ATOM 4290 C CA . THR B 1 182 ? -17.156 -25.797 -12.508 1 95.06 182 THR B CA 1
ATOM 4291 C C . THR B 1 182 ? -15.938 -26.641 -12.109 1 95.06 182 THR B C 1
ATOM 4293 O O . THR B 1 182 ? -15.992 -27.875 -12.133 1 95.06 182 THR B O 1
ATOM 4296 N N . ASP B 1 183 ? -14.898 -25.984 -11.711 1 96.56 183 ASP B N 1
ATOM 4297 C CA . ASP B 1 183 ? -13.641 -26.641 -11.383 1 96.56 183 ASP B CA 1
ATOM 4298 C C . ASP B 1 183 ? -13.148 -27.484 -12.555 1 96.56 183 ASP B C 1
ATOM 4300 O O . ASP B 1 183 ? -12.797 -28.656 -12.383 1 96.56 183 ASP B O 1
ATOM 4304 N N . THR B 1 184 ? -13.242 -26.922 -13.758 1 97.81 184 THR B N 1
ATOM 4305 C CA . THR B 1 184 ? -12.781 -27.578 -14.984 1 97.81 184 THR B CA 1
ATOM 4306 C C . THR B 1 184 ? -11.992 -26.594 -15.844 1 97.81 184 THR B C 1
ATOM 4308 O O . THR B 1 184 ? -11.781 -25.438 -15.461 1 97.81 184 THR B O 1
ATOM 4311 N N . PHE B 1 185 ? -11.633 -27.125 -17 1 97.69 185 PHE B N 1
ATOM 4312 C CA . PHE B 1 185 ? -10.797 -26.297 -17.875 1 97.69 185 PHE B CA 1
ATOM 4313 C C . PHE B 1 185 ? -11.398 -26.203 -19.266 1 97.69 185 PHE B C 1
ATOM 4315 O O . PHE B 1 185 ? -12.219 -27.031 -19.656 1 97.69 185 PHE B O 1
ATOM 4322 N N . GLN B 1 186 ? -11.023 -25.125 -19.891 1 96.62 186 GLN B N 1
ATOM 4323 C CA . GLN B 1 186 ? -11.211 -24.984 -21.328 1 96.62 186 GLN B CA 1
ATOM 4324 C C . GLN B 1 186 ? -9.875 -25.109 -22.062 1 96.62 186 GLN B C 1
ATOM 4326 O O . GLN B 1 186 ? -8.844 -24.656 -21.578 1 96.62 186 GLN B O 1
ATOM 4331 N N . ALA B 1 187 ? -9.945 -25.734 -23.203 1 95.31 187 ALA B N 1
ATOM 4332 C CA . ALA B 1 187 ? -8.727 -25.938 -23.984 1 95.31 187 ALA B CA 1
ATOM 4333 C C . ALA B 1 187 ? -8.906 -25.422 -25.406 1 95.31 187 ALA B C 1
ATOM 4335 O O . ALA B 1 187 ? -10 -25.5 -25.969 1 95.31 187 ALA B O 1
ATOM 4336 N N . ARG B 1 188 ? -7.832 -24.859 -25.906 1 92.62 188 ARG B N 1
ATOM 4337 C CA . ARG B 1 188 ? -7.715 -24.5 -27.312 1 92.62 188 ARG B CA 1
ATOM 4338 C C . ARG B 1 188 ? -6.527 -25.203 -27.953 1 92.62 188 ARG B C 1
ATOM 4340 O O . ARG B 1 188 ? -5.398 -25.094 -27.484 1 92.62 188 ARG B O 1
ATOM 4347 N N . TYR B 1 189 ? -6.883 -25.953 -28.969 1 89.5 189 TYR B N 1
ATOM 4348 C CA . TYR B 1 189 ? -5.848 -26.719 -29.656 1 89.5 189 TYR B CA 1
ATOM 4349 C C . TYR B 1 189 ? -5.414 -26.016 -30.938 1 89.5 189 TYR B C 1
ATOM 4351 O O . TYR B 1 189 ? -6.23 -25.375 -31.609 1 89.5 189 TYR B O 1
ATOM 4359 N N . SER B 1 190 ? -4.156 -25.641 -31.203 1 73.38 190 SER B N 1
ATOM 4360 C CA . SER B 1 190 ? -3.678 -24.922 -32.375 1 73.38 190 SER B CA 1
ATOM 4361 C C . SER B 1 190 ? -3.668 -25.844 -33.594 1 73.38 190 SER B C 1
ATOM 4363 O O . SER B 1 190 ? -2.748 -26.641 -33.781 1 73.38 190 SER B O 1
ATOM 4365 N N . PRO B 1 191 ? -4.898 -26.094 -34.25 1 59.97 191 PRO B N 1
ATOM 4366 C CA . PRO B 1 191 ? -4.695 -26.797 -35.531 1 59.97 191 PRO B CA 1
ATOM 4367 C C . PRO B 1 191 ? -4.082 -25.922 -36.594 1 59.97 191 PRO B C 1
ATOM 4369 O O . PRO B 1 191 ? -4.078 -24.688 -36.469 1 59.97 191 PRO B O 1
ATOM 4372 N N . HIS B 1 192 ? -3.178 -26.422 -37.531 1 53.91 192 HIS B N 1
ATOM 4373 C CA . HIS B 1 192 ? -3.029 -25.734 -38.812 1 53.91 192 HIS B CA 1
ATOM 4374 C C . HIS B 1 192 ? -4.379 -25.25 -39.312 1 53.91 192 HIS B C 1
ATOM 4376 O O . HIS B 1 192 ? -5.113 -26.031 -39.938 1 53.91 192 HIS B O 1
ATOM 4382 N N . GLY B 1 193 ? -5.02 -24.125 -38.719 1 52.84 193 GLY B N 1
ATOM 4383 C CA . GLY B 1 193 ? -6.227 -23.484 -39.219 1 52.84 193 GLY B CA 1
ATOM 4384 C C . GLY B 1 193 ? -7.195 -23.094 -38.125 1 52.84 193 GLY B C 1
ATOM 4385 O O . GLY B 1 193 ? -6.887 -22.25 -37.281 1 52.84 193 GLY B O 1
ATOM 4386 N N . ARG B 1 194 ? -8.305 -23.922 -38.062 1 58.53 194 ARG B N 1
ATOM 4387 C CA . ARG B 1 194 ? -9.398 -23.562 -37.156 1 58.53 194 ARG B CA 1
ATOM 4388 C C . ARG B 1 194 ? -9.133 -24.094 -35.75 1 58.53 194 ARG B C 1
ATOM 4390 O O . ARG B 1 194 ? -8.812 -25.281 -35.562 1 58.53 194 ARG B O 1
ATOM 4397 N N . TRP B 1 195 ? -9.031 -23.25 -34.812 1 67.12 195 TRP B N 1
ATOM 4398 C CA . TRP B 1 195 ? -8.883 -23.641 -33.406 1 67.12 195 TRP B CA 1
ATOM 4399 C C . TRP B 1 195 ? -10.055 -24.5 -32.938 1 67.12 195 TRP B C 1
ATOM 4401 O O . TRP B 1 195 ? -11.211 -24.188 -33.25 1 67.12 195 TRP B O 1
ATOM 4411 N N . THR B 1 196 ? -9.742 -25.656 -32.531 1 83.5 196 THR B N 1
ATOM 4412 C CA . THR B 1 196 ? -10.742 -26.484 -31.859 1 83.5 196 THR B CA 1
ATOM 4413 C C . THR B 1 196 ? -10.719 -26.234 -30.359 1 83.5 196 THR B C 1
ATOM 4415 O O . THR B 1 196 ? -9.648 -26.141 -29.75 1 83.5 196 THR B O 1
ATOM 4418 N N . SER B 1 197 ? -11.938 -25.922 -29.859 1 89 197 SER B N 1
ATOM 4419 C CA . SER B 1 197 ? -12.047 -25.672 -28.438 1 89 197 SER B CA 1
ATOM 4420 C C . SER B 1 197 ? -12.766 -26.797 -27.719 1 89 197 SER B C 1
ATOM 4422 O O . SER B 1 197 ? -13.578 -27.5 -28.328 1 89 197 SER B O 1
ATOM 4424 N N . GLU B 1 198 ? -12.391 -27.094 -26.578 1 93.5 198 GLU B N 1
ATOM 4425 C CA . GLU B 1 198 ? -12.992 -28.078 -25.688 1 93.5 198 GLU B CA 1
ATOM 4426 C C . GLU B 1 198 ? -13.258 -27.484 -24.297 1 93.5 198 GLU B C 1
ATOM 4428 O O . GLU B 1 198 ? -12.422 -26.75 -23.766 1 93.5 198 GLU B O 1
ATOM 4433 N N . GLU B 1 199 ? -14.453 -27.766 -23.781 1 94.12 199 GLU B N 1
ATOM 4434 C CA . GLU B 1 199 ? -14.812 -27.25 -22.469 1 94.12 199 GLU B CA 1
ATOM 4435 C C . GLU B 1 199 ? -15.016 -28.391 -21.469 1 94.12 199 GLU B C 1
ATOM 4437 O O . GLU B 1 199 ? -15.047 -29.562 -21.844 1 94.12 199 GLU B O 1
ATOM 4442 N N . ASN B 1 200 ? -15.023 -28.047 -20.234 1 95.81 200 ASN B N 1
ATOM 4443 C CA . ASN B 1 200 ? -15.352 -28.938 -19.141 1 95.81 200 ASN B CA 1
ATOM 4444 C C . ASN B 1 200 ? -14.336 -30.078 -19.016 1 95.81 200 ASN B C 1
ATOM 4446 O O . ASN B 1 200 ? -14.711 -31.234 -18.828 1 95.81 200 ASN B O 1
ATOM 4450 N N . ILE B 1 201 ? -13.125 -29.734 -19.219 1 96.69 201 ILE B N 1
ATOM 4451 C CA . ILE B 1 201 ? -12.055 -30.703 -19.062 1 96.69 201 ILE B CA 1
ATOM 4452 C C . ILE B 1 201 ? -11.695 -30.859 -17.594 1 96.69 201 ILE B C 1
ATOM 4454 O O . ILE B 1 201 ? -11.391 -29.859 -16.922 1 96.69 201 ILE B O 1
ATOM 4458 N N . LYS B 1 202 ? -11.711 -32.094 -17.125 1 96.25 202 LYS B N 1
ATOM 4459 C CA . LYS B 1 202 ? -11.414 -32.344 -15.719 1 96.25 202 LYS B CA 1
ATOM 4460 C C . LYS B 1 202 ? -9.906 -32.344 -15.469 1 96.25 202 LYS B C 1
ATOM 4462 O O . LYS B 1 202 ? -9.117 -32.531 -16.406 1 96.25 202 LYS B O 1
ATOM 4467 N N . TRP B 1 203 ? -9.5 -32.188 -14.172 1 96.44 203 TRP B N 1
ATOM 4468 C CA . TRP B 1 203 ? -8.102 -32.125 -13.742 1 96.44 203 TRP B CA 1
ATOM 4469 C C . TRP B 1 203 ? -7.348 -33.375 -14.133 1 96.44 203 TRP B C 1
ATOM 4471 O O . TRP B 1 203 ? -6.168 -33.312 -14.484 1 96.44 203 TRP B O 1
ATOM 4481 N N . GLU B 1 204 ? -8 -34.531 -14.156 1 93.69 204 GLU B N 1
ATOM 4482 C CA . GLU B 1 204 ? -7.367 -35.844 -14.352 1 93.69 204 GLU B CA 1
ATOM 4483 C C . GLU B 1 204 ? -6.887 -36 -15.789 1 93.69 204 GLU B C 1
ATOM 4485 O O . GLU B 1 204 ? -6.066 -36.875 -16.078 1 93.69 204 GLU B O 1
ATOM 4490 N N . ARG B 1 205 ? -7.336 -35.156 -16.672 1 96 205 ARG B N 1
ATOM 4491 C CA . ARG B 1 205 ? -6.973 -35.312 -18.078 1 96 205 ARG B CA 1
ATOM 4492 C C . ARG B 1 205 ? -5.844 -34.344 -18.453 1 96 205 ARG B C 1
ATOM 4494 O O . ARG B 1 205 ? -5.48 -34.25 -19.625 1 96 205 ARG B O 1
ATOM 4501 N N . LEU B 1 206 ? -5.398 -33.688 -17.453 1 96.94 206 LEU B N 1
ATOM 4502 C CA . LEU B 1 206 ? -4.367 -32.688 -17.734 1 96.94 206 LEU B CA 1
ATOM 4503 C C . LEU B 1 206 ? -3.014 -33.156 -17.203 1 96.94 206 LEU B C 1
ATOM 4505 O O . LEU B 1 206 ? -2.943 -33.906 -16.234 1 96.94 206 LEU B O 1
ATOM 4509 N N . ARG B 1 207 ? -1.933 -32.656 -17.844 1 96 207 ARG B N 1
ATOM 4510 C CA . ARG B 1 207 ? -0.588 -32.906 -17.344 1 96 207 ARG B CA 1
ATOM 4511 C C . ARG B 1 207 ? 0.381 -31.828 -17.797 1 96 207 ARG B C 1
ATOM 4513 O O . ARG B 1 207 ? 0.141 -31.172 -18.812 1 96 207 ARG B O 1
ATOM 4520 N N . VAL B 1 208 ? 1.387 -31.656 -16.969 1 95.62 208 VAL B N 1
ATOM 4521 C CA . VAL B 1 208 ? 2.535 -30.875 -17.406 1 95.62 208 VAL B CA 1
ATOM 4522 C C . VAL B 1 208 ? 3.291 -31.625 -18.5 1 95.62 208 VAL B C 1
ATOM 4524 O O . VAL B 1 208 ? 3.545 -32.812 -18.375 1 95.62 208 VAL B O 1
ATOM 4527 N N . PRO B 1 209 ? 3.566 -30.938 -19.547 1 93.19 209 PRO B N 1
ATOM 4528 C CA . PRO B 1 209 ? 4.379 -31.625 -20.547 1 93.19 209 PRO B CA 1
ATOM 4529 C C . PRO B 1 209 ? 5.66 -32.219 -19.969 1 93.19 209 PRO B C 1
ATOM 4531 O O . PRO B 1 209 ? 6.445 -31.5 -19.344 1 93.19 209 PRO B O 1
ATOM 4534 N N . PRO B 1 210 ? 5.797 -33.438 -20.172 1 90 210 PRO B N 1
ATOM 4535 C CA . PRO B 1 210 ? 6.984 -34.062 -19.594 1 90 210 PRO B CA 1
ATOM 4536 C C . PRO B 1 210 ? 8.273 -33.656 -20.297 1 90 210 PRO B C 1
ATOM 4538 O O . PRO B 1 210 ? 9.359 -33.75 -19.719 1 90 210 PRO B O 1
ATOM 4541 N N . ILE B 1 211 ? 8.148 -33.25 -21.531 1 87.81 211 ILE B N 1
ATOM 4542 C CA . ILE B 1 211 ? 9.312 -32.844 -22.297 1 87.81 211 ILE B CA 1
ATOM 4543 C C . ILE B 1 211 ? 9.086 -31.438 -22.859 1 87.81 211 ILE B C 1
ATOM 4545 O O . ILE B 1 211 ? 7.953 -31.062 -23.141 1 87.81 211 ILE B O 1
ATOM 4549 N N . GLY B 1 212 ? 10.148 -30.766 -23.047 1 84.31 212 GLY B N 1
ATOM 4550 C CA . GLY B 1 212 ? 10.078 -29.391 -23.516 1 84.31 212 GLY B CA 1
ATOM 4551 C C . GLY B 1 212 ? 10.062 -29.266 -25.031 1 84.31 212 GLY B C 1
ATOM 4552 O O . GLY B 1 212 ? 10.164 -28.172 -25.578 1 84.31 212 GLY B O 1
ATOM 4553 N N . THR B 1 213 ? 9.883 -30.344 -25.703 1 83.25 213 THR B N 1
ATOM 4554 C CA . THR B 1 213 ? 9.898 -30.328 -27.172 1 83.25 213 THR B CA 1
ATOM 4555 C C . THR B 1 213 ? 8.602 -29.734 -27.719 1 83.25 213 THR B C 1
ATOM 4557 O O . THR B 1 213 ? 7.512 -30.125 -27.297 1 83.25 213 THR B O 1
ATOM 4560 N N . SER B 1 214 ? 8.758 -28.859 -28.656 1 87.5 214 SER B N 1
ATOM 4561 C CA . SER B 1 214 ? 7.602 -28.266 -29.328 1 87.5 214 SER B CA 1
ATOM 4562 C C . SER B 1 214 ? 6.77 -29.328 -30.031 1 87.5 214 SER B C 1
ATOM 4564 O O . SER B 1 214 ? 7.316 -30.297 -30.578 1 87.5 214 SER B O 1
ATOM 4566 N N . PRO B 1 215 ? 5.504 -29.078 -30.062 1 89.75 215 PRO B N 1
ATOM 4567 C CA . PRO B 1 215 ? 4.641 -30.062 -30.719 1 89.75 215 PRO B CA 1
ATOM 4568 C C . PRO B 1 215 ? 4.883 -30.141 -32.219 1 89.75 215 PRO B C 1
ATOM 4570 O O . PRO B 1 215 ? 4.395 -31.062 -32.906 1 89.75 215 PRO B O 1
ATOM 4573 N N . HIS B 1 216 ? 5.645 -29.266 -32.719 1 89.12 216 HIS B N 1
ATOM 4574 C CA . HIS B 1 216 ? 5.895 -29.266 -34.156 1 89.12 216 HIS B CA 1
ATOM 4575 C C . HIS B 1 216 ? 7.262 -29.859 -34.5 1 89.12 216 HIS B C 1
ATOM 4577 O O . HIS B 1 216 ? 7.637 -29.969 -35.656 1 89.12 216 HIS B O 1
ATOM 4583 N N . VAL B 1 217 ? 7.934 -30.266 -33.469 1 91.31 217 VAL B N 1
ATOM 4584 C CA . VAL B 1 217 ? 9.289 -30.766 -33.656 1 91.31 217 VAL B CA 1
ATOM 4585 C C . VAL B 1 217 ? 9.344 -32.25 -33.281 1 91.31 217 VAL B C 1
ATOM 4587 O O . VAL B 1 217 ? 8.719 -32.656 -32.312 1 91.31 217 VAL B O 1
ATOM 4590 N N . LEU B 1 218 ? 10.133 -32.969 -34.031 1 92.88 218 LEU B N 1
ATOM 4591 C CA . LEU B 1 218 ? 10.336 -34.375 -33.781 1 92.88 218 LEU B CA 1
ATOM 4592 C C . LEU B 1 218 ? 11.133 -34.594 -32.5 1 92.88 218 LEU B C 1
ATOM 4594 O O . LEU B 1 218 ? 12.18 -33.969 -32.312 1 92.88 218 LEU B O 1
ATOM 4598 N N . HIS B 1 219 ? 10.57 -35.375 -31.672 1 92.31 219 HIS B N 1
ATOM 4599 C CA . HIS B 1 219 ? 11.289 -35.781 -30.453 1 92.31 219 HIS B CA 1
ATOM 4600 C C . HIS B 1 219 ? 12.359 -36.812 -30.766 1 92.31 219 HIS B C 1
ATOM 4602 O O . HIS B 1 219 ? 12.094 -37.812 -31.438 1 92.31 219 HIS B O 1
ATOM 4608 N N . ILE B 1 220 ? 13.5 -36.562 -30.25 1 87.88 220 ILE B N 1
ATOM 4609 C CA . ILE B 1 220 ? 14.586 -37.5 -30.438 1 87.88 220 ILE B CA 1
ATOM 4610 C C . ILE B 1 220 ? 14.406 -38.688 -29.5 1 87.88 220 ILE B C 1
ATOM 4612 O O . ILE B 1 220 ? 14.422 -38.531 -28.266 1 87.88 220 ILE B O 1
ATOM 4616 N N . SER B 1 221 ? 14.328 -39.875 -30.094 1 88.69 221 SER B N 1
ATOM 4617 C CA . SER B 1 221 ? 14.094 -41.094 -29.312 1 88.69 221 SER B CA 1
ATOM 4618 C C . SER B 1 221 ? 15.398 -41.656 -28.781 1 88.69 221 SER B C 1
ATOM 4620 O O . SER B 1 221 ? 16.172 -42.25 -29.531 1 88.69 221 SER B O 1
ATOM 4622 N N . TYR B 1 222 ? 15.633 -41.656 -27.547 1 83.75 222 TYR B N 1
ATOM 4623 C CA . TYR B 1 222 ? 16.875 -42.156 -26.969 1 83.75 222 TYR B CA 1
ATOM 4624 C C . TYR B 1 222 ? 16.703 -43.562 -26.422 1 83.75 222 TYR B C 1
ATOM 4626 O O . TYR B 1 222 ? 17.672 -44.25 -26.078 1 83.75 222 TYR B O 1
ATOM 4634 N N . CYS B 1 223 ? 15.578 -44.094 -26.516 1 85.94 223 CYS B N 1
ATOM 4635 C CA . CYS B 1 223 ? 15.297 -45.344 -25.781 1 85.94 223 CYS B CA 1
ATOM 4636 C C . CYS B 1 223 ? 15.109 -46.5 -26.734 1 85.94 223 CYS B C 1
ATOM 4638 O O . CYS B 1 223 ? 14.75 -47.594 -26.297 1 85.94 223 CYS B O 1
ATOM 4640 N N . LEU B 1 224 ? 15.32 -46.375 -27.984 1 89.06 224 LEU B N 1
ATOM 4641 C CA . LEU B 1 224 ? 14.906 -47.344 -28.969 1 89.06 224 LEU B CA 1
ATOM 4642 C C . LEU B 1 224 ? 15.664 -48.656 -28.781 1 89.06 224 LEU B C 1
ATOM 4644 O O . LEU B 1 224 ? 15.078 -49.75 -28.891 1 89.06 224 LEU B O 1
ATOM 4648 N N . GLU B 1 225 ? 16.844 -48.562 -28.422 1 86.62 225 GLU B N 1
ATOM 4649 C CA . GLU B 1 225 ? 17.672 -49.75 -28.266 1 86.62 225 GLU B CA 1
ATOM 4650 C C . GLU B 1 225 ? 17.281 -50.562 -27.031 1 86.62 225 GLU B C 1
ATOM 4652 O O . GLU B 1 225 ? 17.453 -51.781 -26.984 1 86.62 225 GLU B O 1
ATOM 4657 N N . ASP B 1 226 ? 16.703 -49.969 -26.156 1 88.5 226 ASP B N 1
ATOM 4658 C CA . ASP B 1 226 ? 16.406 -50.594 -24.875 1 88.5 226 ASP B CA 1
ATOM 4659 C C . ASP B 1 226 ? 14.969 -51.094 -24.812 1 88.5 226 ASP B C 1
ATOM 4661 O O . ASP B 1 226 ? 14.555 -51.688 -23.812 1 88.5 226 ASP B O 1
ATOM 4665 N N . LEU B 1 227 ? 14.258 -50.875 -25.828 1 92.62 227 LEU B N 1
ATOM 4666 C CA . LEU B 1 227 ? 12.852 -51.25 -25.797 1 92.62 227 LEU B CA 1
ATOM 4667 C C . LEU B 1 227 ? 12.688 -52.781 -25.812 1 92.62 227 LEU B C 1
ATOM 4669 O O . LEU B 1 227 ? 13.359 -53.469 -26.578 1 92.62 227 LEU B O 1
ATOM 4673 N N . ARG B 1 228 ? 11.852 -53.281 -24.938 1 91.31 228 ARG B N 1
ATOM 4674 C CA . ARG B 1 228 ? 11.523 -54.688 -24.828 1 91.31 228 ARG B CA 1
ATOM 4675 C C . ARG B 1 228 ? 10.016 -54.906 -24.812 1 91.31 228 ARG B C 1
ATOM 4677 O O . ARG B 1 228 ? 9.266 -54.031 -24.391 1 91.31 228 ARG B O 1
ATOM 4684 N N . PRO B 1 229 ? 9.664 -56.094 -25.312 1 92.44 229 PRO B N 1
ATOM 4685 C CA . PRO B 1 229 ? 8.227 -56.375 -25.219 1 92.44 229 PRO B CA 1
ATOM 4686 C C . PRO B 1 229 ? 7.676 -56.188 -23.812 1 92.44 229 PRO B C 1
ATOM 4688 O O . PRO B 1 229 ? 8.297 -56.625 -22.844 1 92.44 229 PRO B O 1
ATOM 4691 N N . GLY B 1 230 ? 6.527 -55.438 -23.719 1 92.5 230 GLY B N 1
ATOM 4692 C CA . GLY B 1 230 ? 5.934 -55.188 -22.422 1 92.5 230 GLY B CA 1
ATOM 4693 C C . GLY B 1 230 ? 6.18 -53.75 -21.938 1 92.5 230 GLY B C 1
ATOM 4694 O O . GLY B 1 230 ? 5.473 -53.25 -21.062 1 92.5 230 GLY B O 1
ATOM 4695 N N . ASP B 1 231 ? 7.195 -53.188 -22.547 1 95.25 231 ASP B N 1
ATOM 4696 C CA . ASP B 1 231 ? 7.48 -51.812 -22.172 1 95.25 231 ASP B CA 1
ATOM 4697 C C . ASP B 1 231 ? 6.336 -50.875 -22.578 1 95.25 231 ASP B C 1
ATOM 4699 O O . ASP B 1 231 ? 5.742 -51.031 -23.641 1 95.25 231 ASP B O 1
ATOM 4703 N N . HIS B 1 232 ? 6.031 -49.906 -21.734 1 96.38 232 HIS B N 1
ATOM 4704 C CA . HIS B 1 232 ? 5.055 -48.875 -22.047 1 96.38 232 HIS B CA 1
ATOM 4705 C C . HIS B 1 232 ? 5.715 -47.656 -22.703 1 96.38 232 HIS B C 1
ATOM 4707 O O . HIS B 1 232 ? 6.816 -47.25 -22.312 1 96.38 232 HIS B O 1
ATOM 4713 N N . ILE B 1 233 ? 5.086 -47.125 -23.719 1 96.31 233 ILE B N 1
ATOM 4714 C CA . ILE B 1 233 ? 5.707 -46.031 -24.453 1 96.31 233 ILE B CA 1
ATOM 4715 C C . ILE B 1 233 ? 4.648 -45 -24.812 1 96.31 233 ILE B C 1
ATOM 4717 O O . ILE B 1 233 ? 3.449 -45.25 -24.672 1 96.31 233 ILE B O 1
ATOM 4721 N N . GLU B 1 234 ? 5.078 -43.812 -25.188 1 96.31 234 GLU B N 1
ATOM 4722 C CA . GLU B 1 234 ? 4.324 -42.812 -25.953 1 96.31 234 GLU B CA 1
ATOM 4723 C C . GLU B 1 234 ? 5.027 -42.469 -27.266 1 96.31 234 GLU B C 1
ATOM 4725 O O . GLU B 1 234 ? 6.258 -42.375 -27.312 1 96.31 234 GLU B O 1
ATOM 4730 N N . ILE B 1 235 ? 4.281 -42.344 -28.266 1 95.31 235 ILE B N 1
ATOM 4731 C CA . ILE B 1 235 ? 4.863 -42.031 -29.562 1 95.31 235 ILE B CA 1
ATOM 4732 C C . ILE B 1 235 ? 4.188 -40.812 -30.156 1 95.31 235 ILE B C 1
ATOM 4734 O O . ILE B 1 235 ? 2.977 -40.625 -30.016 1 95.31 235 ILE B O 1
ATOM 4738 N N . GLN B 1 236 ? 4.945 -40 -30.797 1 95.5 236 GLN B N 1
ATOM 4739 C CA . GLN B 1 236 ? 4.41 -38.875 -31.531 1 95.5 236 GLN B CA 1
ATOM 4740 C C . GLN B 1 236 ? 3.67 -39.344 -32.781 1 95.5 236 GLN B C 1
ATOM 4742 O O . GLN B 1 236 ? 4.121 -40.25 -33.5 1 95.5 236 GLN B O 1
ATOM 4747 N N . TRP B 1 237 ? 2.559 -38.75 -33 1 93.81 237 TRP B N 1
ATOM 4748 C CA . TRP B 1 237 ? 1.817 -39.031 -34.219 1 93.81 237 TRP B CA 1
ATOM 4749 C C . TRP B 1 237 ? 1.096 -37.781 -34.719 1 93.81 237 TRP B C 1
ATOM 4751 O O . TRP B 1 237 ? 0.588 -37 -33.938 1 93.81 237 TRP B O 1
ATOM 4761 N N . ARG B 1 238 ? 1.071 -37.625 -36.062 1 91.06 238 ARG B N 1
ATOM 4762 C CA . ARG B 1 238 ? 0.308 -36.531 -36.688 1 91.06 238 ARG B CA 1
ATOM 4763 C C . ARG B 1 238 ? -0.286 -36.969 -38 1 91.06 238 ARG B C 1
ATOM 4765 O O . ARG B 1 238 ? 0.258 -37.875 -38.688 1 91.06 238 ARG B O 1
ATOM 4772 N N . ARG B 1 239 ? -1.313 -36.344 -38.312 1 86.75 239 ARG B N 1
ATOM 4773 C CA . ARG B 1 239 ? -2.029 -36.688 -39.531 1 86.75 239 ARG B CA 1
ATOM 4774 C C . ARG B 1 239 ? -1.262 -36.25 -40.781 1 86.75 239 ARG B C 1
ATOM 4776 O O . ARG B 1 239 ? -1.188 -36.969 -41.75 1 86.75 239 ARG B O 1
ATOM 4783 N N . ASN B 1 240 ? -0.819 -35.094 -40.656 1 87 240 ASN B N 1
ATOM 4784 C CA . ASN B 1 240 ? 0.012 -34.531 -41.75 1 87 240 ASN B CA 1
ATOM 4785 C C . ASN B 1 240 ? 1.091 -33.625 -41.188 1 87 240 ASN B C 1
ATOM 4787 O O . ASN B 1 240 ? 1.067 -33.25 -40.031 1 87 240 ASN B O 1
ATOM 4791 N N . LYS B 1 241 ? 1.981 -33.25 -42.031 1 84.38 241 LYS B N 1
ATOM 4792 C CA . LYS B 1 241 ? 3.176 -32.531 -41.594 1 84.38 241 LYS B CA 1
ATOM 4793 C C . LYS B 1 241 ? 2.832 -31.109 -41.156 1 84.38 241 LYS B C 1
ATOM 4795 O O . LYS B 1 241 ? 3.627 -30.453 -40.469 1 84.38 241 LYS B O 1
ATOM 4800 N N . GLU B 1 242 ? 1.622 -30.656 -41.469 1 83.25 242 GLU B N 1
ATOM 4801 C CA . GLU B 1 242 ? 1.204 -29.312 -41.094 1 83.25 242 GLU B CA 1
ATOM 4802 C C . GLU B 1 242 ? 0.631 -29.297 -39.656 1 83.25 242 GLU B C 1
ATOM 4804 O O . GLU B 1 242 ? 0.548 -28.234 -39.031 1 83.25 242 GLU B O 1
ATOM 4809 N N . PHE B 1 243 ? 0.312 -30.469 -39.188 1 86.5 243 PHE B N 1
ATOM 4810 C CA . PHE B 1 243 ? -0.317 -30.578 -37.875 1 86.5 243 PHE B CA 1
ATOM 4811 C C . PHE B 1 243 ? 0.722 -30.859 -36.812 1 86.5 243 PHE B C 1
ATOM 4813 O O . PHE B 1 243 ? 1.759 -31.469 -37.062 1 86.5 243 PHE B O 1
ATOM 4820 N N . PRO B 1 244 ? 0.464 -30.375 -35.688 1 90.62 244 PRO B N 1
ATOM 4821 C CA . PRO B 1 244 ? 1.362 -30.703 -34.562 1 90.62 244 PRO B CA 1
ATOM 4822 C C . PRO B 1 244 ? 1.271 -32.188 -34.156 1 90.62 244 PRO B C 1
ATOM 4824 O O . PRO B 1 244 ? 0.282 -32.844 -34.469 1 90.62 244 PRO B O 1
ATOM 4827 N N . TYR B 1 245 ? 2.316 -32.625 -33.5 1 92.5 245 TYR B N 1
ATOM 4828 C CA . TYR B 1 245 ? 2.312 -33.969 -32.969 1 92.5 245 TYR B CA 1
ATOM 4829 C C . TYR B 1 245 ? 1.413 -34.062 -31.75 1 92.5 245 TYR B C 1
ATOM 4831 O O . TYR B 1 245 ? 1.363 -33.156 -30.938 1 92.5 245 TYR B O 1
ATOM 4839 N N . GLY B 1 246 ? 0.724 -35.156 -31.656 1 93.69 246 GLY B N 1
ATOM 4840 C CA . GLY B 1 246 ? 0.216 -35.656 -30.391 1 93.69 246 GLY B CA 1
ATOM 4841 C C . GLY B 1 246 ? 0.967 -36.875 -29.906 1 93.69 246 GLY B C 1
ATOM 4842 O O . GLY B 1 246 ? 1.76 -37.469 -30.641 1 93.69 246 GLY B O 1
ATOM 4843 N N . TRP B 1 247 ? 0.795 -37.156 -28.641 1 95.62 247 TRP B N 1
ATOM 4844 C CA . TRP B 1 247 ? 1.384 -38.375 -28.094 1 95.62 247 TRP B CA 1
ATOM 4845 C C . TRP B 1 247 ? 0.34 -39.469 -27.969 1 95.62 247 TRP B C 1
ATOM 4847 O O . TRP B 1 247 ? -0.774 -39.219 -27.5 1 95.62 247 TRP B O 1
ATOM 4857 N N . TRP B 1 248 ? 0.674 -40.625 -28.406 1 95.25 248 TRP B N 1
ATOM 4858 C CA . TRP B 1 248 ? -0.211 -41.781 -28.281 1 95.25 248 TRP B CA 1
ATOM 4859 C C . TRP B 1 248 ? 0.419 -42.875 -27.406 1 95.25 248 TRP B C 1
ATOM 4861 O O . TRP B 1 248 ? 1.616 -43.156 -27.516 1 95.25 248 TRP B O 1
ATOM 4871 N N . TYR B 1 249 ? -0.379 -43.438 -26.578 1 96.19 249 TYR B N 1
ATOM 4872 C CA . TYR B 1 249 ? 0.064 -44.5 -25.688 1 96.19 249 TYR B CA 1
ATOM 4873 C C . TYR B 1 249 ? 0.065 -45.844 -26.406 1 96.19 249 TYR B C 1
ATOM 4875 O O . TYR B 1 249 ? -0.848 -46.156 -27.188 1 96.19 249 TYR B O 1
ATOM 4883 N N . GLY B 1 250 ? 1.103 -46.625 -26.125 1 95.75 250 GLY B N 1
ATOM 4884 C CA . GLY B 1 250 ? 1.213 -48 -26.641 1 95.75 250 GLY B CA 1
ATOM 4885 C C . GLY B 1 250 ? 2.129 -48.875 -25.797 1 95.75 250 GLY B C 1
ATOM 4886 O O . GLY B 1 250 ? 2.639 -48.438 -24.766 1 95.75 250 GLY B O 1
ATOM 4887 N N . VAL B 1 251 ? 2.15 -50.094 -26.234 1 95.88 251 VAL B N 1
ATOM 4888 C CA . VAL B 1 251 ? 3.021 -51.062 -25.594 1 95.88 251 VAL B CA 1
ATOM 4889 C C . VAL B 1 251 ? 3.865 -51.781 -26.656 1 95.88 251 VAL B C 1
ATOM 4891 O O . VAL B 1 251 ? 3.402 -52 -27.781 1 95.88 251 VAL B O 1
ATOM 4894 N N . VAL B 1 252 ? 5.051 -52.031 -26.25 1 95.06 252 VAL B N 1
ATOM 4895 C CA . VAL B 1 252 ? 5.906 -52.812 -27.156 1 95.06 252 VAL B CA 1
ATOM 4896 C C . VAL B 1 252 ? 5.449 -54.25 -27.219 1 95.06 252 VAL B C 1
ATOM 4898 O O . VAL B 1 252 ? 5.301 -54.906 -26.172 1 95.06 252 VAL B O 1
ATOM 4901 N N . GLY B 1 253 ? 5.164 -54.688 -28.375 1 92.5 253 GLY B N 1
ATOM 4902 C CA . GLY B 1 253 ? 4.684 -56.062 -28.562 1 92.5 253 GLY B CA 1
ATOM 4903 C C . GLY B 1 253 ? 5.766 -57 -29.031 1 92.5 253 GLY B C 1
ATOM 4904 O O . GLY B 1 253 ? 6.953 -56.688 -28.984 1 92.5 253 GLY B O 1
ATOM 4905 N N . HIS B 1 254 ? 5.305 -58.188 -29.375 1 89.94 254 HIS B N 1
ATOM 4906 C CA . HIS B 1 254 ? 6.188 -59.25 -29.891 1 89.94 254 HIS B CA 1
ATOM 4907 C C . HIS B 1 254 ? 6.109 -59.344 -31.406 1 89.94 254 HIS B C 1
ATOM 4909 O O . HIS B 1 254 ? 5.066 -59.062 -32 1 89.94 254 HIS B O 1
ATOM 4915 N N . LEU B 1 255 ? 7.25 -59.75 -31.953 1 86.88 255 LEU B N 1
ATOM 4916 C CA . LEU B 1 255 ? 7.246 -60.031 -33.375 1 86.88 255 LEU B CA 1
ATOM 4917 C C . LEU B 1 255 ? 6.355 -61.219 -33.719 1 86.88 255 LEU B C 1
ATOM 4919 O O . LEU B 1 255 ? 6.105 -62.062 -32.844 1 86.88 255 LEU B O 1
ATOM 4923 N N . GLU B 1 256 ? 5.793 -61.188 -34.906 1 78.38 256 GLU B N 1
ATOM 4924 C CA . GLU B 1 256 ? 4.906 -62.281 -35.312 1 78.38 256 GLU B CA 1
ATOM 4925 C C . GLU B 1 256 ? 5.57 -63.656 -35.125 1 78.38 256 GLU B C 1
ATOM 4927 O O . GLU B 1 256 ? 4.902 -64.625 -34.812 1 78.38 256 GLU B O 1
ATOM 4932 N N . SER B 1 257 ? 6.891 -63.625 -35.312 1 76.12 257 SER B N 1
ATOM 4933 C CA . SER B 1 257 ? 7.648 -64.875 -35.25 1 76.12 257 SER B CA 1
ATOM 4934 C C . SER B 1 257 ? 7.852 -65.312 -33.812 1 76.12 257 SER B C 1
ATOM 4936 O O . SER B 1 257 ? 8.172 -66.5 -33.531 1 76.12 257 SER B O 1
ATOM 4938 N N . CYS B 1 258 ? 7.59 -64.375 -32.938 1 80 258 CYS B N 1
ATOM 4939 C CA . CYS B 1 258 ? 7.852 -64.625 -31.531 1 80 258 CYS B CA 1
ATOM 4940 C C . CYS B 1 258 ? 6.613 -65.188 -30.844 1 80 258 CYS B C 1
ATOM 4942 O O . CYS B 1 258 ? 5.512 -64.688 -31.016 1 80 258 CYS B O 1
ATOM 4944 N N . GLN B 1 259 ? 6.418 -66.5 -30.547 1 68.88 259 GLN B N 1
ATOM 4945 C CA . GLN B 1 259 ? 5.281 -67.125 -29.859 1 68.88 259 GLN B CA 1
ATOM 4946 C C . GLN B 1 259 ? 5.164 -66.625 -28.422 1 68.88 259 GLN B C 1
ATOM 4948 O O . GLN B 1 259 ? 4.457 -67.188 -27.609 1 68.88 259 GLN B O 1
ATOM 4953 N N . GLY B 1 260 ? 5.648 -65.375 -28.094 1 63.16 260 GLY B N 1
ATOM 4954 C CA . GLY B 1 260 ? 5.41 -64.688 -26.828 1 63.16 260 GLY B CA 1
ATOM 4955 C C . GLY B 1 260 ? 6.043 -65.375 -25.641 1 63.16 260 GLY B C 1
ATOM 4956 O O . GLY B 1 260 ? 5.754 -65.062 -24.484 1 63.16 260 GLY B O 1
ATOM 4957 N N . HIS B 1 261 ? 6.707 -66.562 -25.812 1 61.47 261 HIS B N 1
ATOM 4958 C CA . HIS B 1 261 ? 7.152 -67.312 -24.656 1 61.47 261 HIS B CA 1
ATOM 4959 C C . HIS B 1 261 ? 8.453 -66.75 -24.094 1 61.47 261 HIS B C 1
ATOM 4961 O O . HIS B 1 261 ? 9.312 -66.312 -24.859 1 61.47 261 HIS B O 1
ATOM 4967 N N . GLY B 1 262 ? 8.469 -66.312 -22.922 1 58.72 262 GLY B N 1
ATOM 4968 C CA . GLY B 1 262 ? 9.477 -65.688 -22.109 1 58.72 262 GLY B CA 1
ATOM 4969 C C . GLY B 1 262 ? 10.883 -66.188 -22.344 1 58.72 262 GLY B C 1
ATOM 4970 O O . GLY B 1 262 ? 11.836 -65.438 -22.422 1 58.72 262 GLY B O 1
ATOM 4971 N N . ASN B 1 263 ? 11.047 -67.5 -22.484 1 60.97 263 ASN B N 1
ATOM 4972 C CA . ASN B 1 263 ? 12.383 -68.062 -22.484 1 60.97 263 ASN B CA 1
ATOM 4973 C C . ASN B 1 263 ? 13.016 -68 -23.875 1 60.97 263 ASN B C 1
ATOM 4975 O O . ASN B 1 263 ? 14.227 -68.188 -24.016 1 60.97 263 ASN B O 1
ATOM 4979 N N . HIS B 1 264 ? 12.266 -67.625 -24.859 1 68.12 264 HIS B N 1
ATOM 4980 C CA . HIS B 1 264 ? 12.836 -67.688 -26.203 1 68.12 264 HIS B CA 1
ATOM 4981 C C . HIS B 1 264 ? 12.508 -66.375 -26.969 1 68.12 264 HIS B C 1
ATOM 4983 O O . HIS B 1 264 ? 12.508 -66.375 -28.188 1 68.12 264 HIS B O 1
ATOM 4989 N N . CYS B 1 265 ? 12.273 -65.312 -26.281 1 78.31 265 CYS B N 1
ATOM 4990 C CA . CYS B 1 265 ? 11.93 -64.062 -26.953 1 78.31 265 CYS B CA 1
ATOM 4991 C C . CYS B 1 265 ? 13.18 -63.344 -27.406 1 78.31 265 CYS B C 1
ATOM 4993 O O . CYS B 1 265 ? 14.008 -62.969 -26.594 1 78.31 265 CYS B O 1
ATOM 4995 N N . HIS B 1 266 ? 13.398 -63.25 -28.75 1 80.38 266 HIS B N 1
ATOM 4996 C CA . HIS B 1 266 ? 14.523 -62.531 -29.328 1 80.38 266 HIS B CA 1
ATOM 4997 C C . HIS B 1 266 ? 14.062 -61.219 -29.938 1 80.38 266 HIS B C 1
ATOM 4999 O O . HIS B 1 266 ? 14.75 -60.656 -30.797 1 80.38 266 HIS B O 1
ATOM 5005 N N . CYS B 1 267 ? 12.883 -60.781 -29.484 1 86.69 267 CYS B N 1
ATOM 5006 C CA . CYS B 1 267 ? 12.328 -59.562 -30.062 1 86.69 267 CYS B CA 1
ATOM 5007 C C . CYS B 1 267 ? 13.234 -58.375 -29.781 1 86.69 267 CYS B C 1
ATOM 5009 O O . CYS B 1 267 ? 13.312 -57.438 -30.594 1 86.69 267 CYS B O 1
ATOM 5011 N N . HIS B 1 268 ? 14.031 -58.469 -28.672 1 83.88 268 HIS B N 1
ATOM 5012 C CA . HIS B 1 268 ? 14.867 -57.344 -28.281 1 83.88 268 HIS B CA 1
ATOM 5013 C C . HIS B 1 268 ? 16.109 -57.219 -29.172 1 83.88 268 HIS B C 1
ATOM 5015 O O . HIS B 1 268 ? 16.766 -56.188 -29.203 1 83.88 268 HIS B O 1
ATOM 5021 N N . ASN B 1 269 ? 16.297 -58.281 -29.844 1 83.62 269 ASN B N 1
ATOM 5022 C CA . ASN B 1 269 ? 17.5 -58.312 -30.672 1 83.62 269 ASN B CA 1
ATOM 5023 C C . ASN B 1 269 ? 17.172 -57.938 -32.125 1 83.62 269 ASN B C 1
ATOM 5025 O O . ASN B 1 269 ? 18.078 -57.75 -32.938 1 83.62 269 ASN B O 1
ATOM 5029 N N . ASP B 1 270 ? 15.93 -57.844 -32.406 1 86.88 270 ASP B N 1
ATOM 5030 C CA . ASP B 1 270 ? 15.531 -57.531 -33.781 1 86.88 270 ASP B CA 1
ATOM 5031 C C . ASP B 1 270 ? 15.609 -56.031 -34.031 1 86.88 270 ASP B C 1
ATOM 5033 O O . ASP B 1 270 ? 15.414 -55.219 -33.125 1 86.88 270 ASP B O 1
ATOM 5037 N N . ASP B 1 271 ? 15.852 -55.688 -35.25 1 88.81 271 ASP B N 1
ATOM 5038 C CA . ASP B 1 271 ? 15.922 -54.281 -35.656 1 88.81 271 ASP B CA 1
ATOM 5039 C C . ASP B 1 271 ? 14.531 -53.656 -35.688 1 88.81 271 ASP B C 1
ATOM 5041 O O . ASP B 1 271 ? 14.391 -52.438 -35.594 1 88.81 271 ASP B O 1
ATOM 5045 N N . MET B 1 272 ? 13.602 -54.469 -35.844 1 89.25 272 MET B N 1
ATOM 5046 C CA . MET B 1 272 ? 12.234 -53.969 -35.906 1 89.25 272 MET B CA 1
ATOM 5047 C C . MET B 1 272 ? 11.523 -54.125 -34.562 1 89.25 272 MET B C 1
ATOM 5049 O O . MET B 1 272 ? 11.664 -55.156 -33.906 1 89.25 272 MET B O 1
ATOM 5053 N N . VAL B 1 273 ? 10.891 -53.094 -34.219 1 91.56 273 VAL B N 1
ATOM 5054 C CA . VAL B 1 273 ? 10.109 -53.125 -32.969 1 91.56 273 VAL B CA 1
ATOM 5055 C C . VAL B 1 273 ? 8.625 -52.969 -33.312 1 91.56 273 VAL B C 1
ATOM 5057 O O . VAL B 1 273 ? 8.234 -52.125 -34.094 1 91.56 273 VAL B O 1
ATOM 5060 N N . ILE B 1 274 ? 7.832 -53.844 -32.656 1 92.44 274 ILE B N 1
ATOM 5061 C CA . ILE B 1 274 ? 6.387 -53.781 -32.844 1 92.44 274 ILE B CA 1
ATOM 5062 C C . ILE B 1 274 ? 5.75 -52.938 -31.734 1 92.44 274 ILE B C 1
ATOM 5064 O O . ILE B 1 274 ? 5.996 -53.188 -30.562 1 92.44 274 ILE B O 1
ATOM 5068 N N . LEU B 1 275 ? 5.035 -52 -32.156 1 94.38 275 LEU B N 1
ATOM 5069 C CA . LEU B 1 275 ? 4.242 -51.219 -31.219 1 94.38 275 LEU B CA 1
ATOM 5070 C C . LEU B 1 275 ? 2.768 -51.594 -31.297 1 94.38 275 LEU B C 1
ATOM 5072 O O . LEU B 1 275 ? 2.205 -51.719 -32.375 1 94.38 275 LEU B O 1
ATOM 5076 N N . GLU B 1 276 ? 2.215 -51.781 -30.125 1 94.44 276 GLU B N 1
ATOM 5077 C CA . GLU B 1 276 ? 0.82 -52.188 -30.062 1 94.44 276 GLU B CA 1
ATOM 5078 C C . GLU B 1 276 ? -0.056 -51.125 -29.406 1 94.44 276 GLU B C 1
ATOM 5080 O O . GLU B 1 276 ? 0.306 -50.594 -28.359 1 94.44 276 GLU B O 1
ATOM 5085 N N . PHE B 1 277 ? -1.131 -50.875 -30.078 1 93.19 277 PHE B N 1
ATOM 5086 C CA . PHE B 1 277 ? -2.164 -50 -29.578 1 93.19 277 PHE B CA 1
ATOM 5087 C C . PHE B 1 277 ? -3.436 -50.781 -29.25 1 93.19 277 PHE B C 1
ATOM 5089 O O . PHE B 1 277 ? -4.352 -50.844 -30.062 1 93.19 277 PHE B O 1
ATOM 5096 N N . ASN B 1 278 ? -3.535 -51.156 -28.016 1 88.44 278 ASN B N 1
ATOM 5097 C CA . ASN B 1 278 ? -4.516 -52.156 -27.594 1 88.44 278 ASN B CA 1
ATOM 5098 C C . ASN B 1 278 ? -5.906 -51.531 -27.438 1 88.44 278 ASN B C 1
ATOM 5100 O O . ASN B 1 278 ? -6.883 -52.25 -27.219 1 88.44 278 ASN B O 1
ATOM 5104 N N . GLN B 1 279 ? -5.973 -50.281 -27.547 1 86.31 279 GLN B N 1
ATOM 5105 C CA . GLN B 1 279 ? -7.281 -49.625 -27.516 1 86.31 279 GLN B CA 1
ATOM 5106 C C . GLN B 1 279 ? -8.055 -49.906 -28.797 1 86.31 279 GLN B C 1
ATOM 5108 O O . GLN B 1 279 ? -9.273 -49.719 -28.859 1 86.31 279 GLN B O 1
ATOM 5113 N N . TYR B 1 280 ? -7.367 -50.312 -29.766 1 87.62 280 TYR B N 1
ATOM 5114 C CA . TYR B 1 280 ? -8.008 -50.594 -31.031 1 87.62 280 TYR B CA 1
ATOM 5115 C C . TYR B 1 280 ? -8.281 -52.094 -31.172 1 87.62 280 TYR B C 1
ATOM 5117 O O . TYR B 1 280 ? -7.535 -52.906 -30.625 1 87.62 280 TYR B O 1
ATOM 5125 N N . THR B 1 281 ? -9.328 -52.438 -31.891 1 86.44 281 THR B N 1
ATOM 5126 C CA . THR B 1 281 ? -9.688 -53.844 -32.094 1 86.44 281 THR B CA 1
ATOM 5127 C C . THR B 1 281 ? -8.633 -54.562 -32.938 1 86.44 281 THR B C 1
ATOM 5129 O O . THR B 1 281 ? -7.973 -53.938 -33.781 1 86.44 281 THR B O 1
ATOM 5132 N N . PRO B 1 282 ? -8.727 -55.938 -32.625 1 83.44 282 PRO B N 1
ATOM 5133 C CA . PRO B 1 282 ? -7.828 -56.688 -33.5 1 83.44 282 PRO B CA 1
ATOM 5134 C C . PRO B 1 282 ? -8.219 -56.625 -34.969 1 83.44 282 PRO B C 1
ATOM 5136 O O . PRO B 1 282 ? -9.406 -56.656 -35.312 1 83.44 282 PRO B O 1
ATOM 5139 N N . GLY B 1 283 ? -7.426 -56.312 -35.875 1 82.88 283 GLY B N 1
ATOM 5140 C CA . GLY B 1 283 ? -7.715 -56.188 -37.281 1 82.88 283 GLY B CA 1
ATOM 5141 C C . GLY B 1 283 ? -7.629 -54.75 -37.75 1 82.88 283 GLY B C 1
ATOM 5142 O O . GLY B 1 283 ? -7.562 -54.5 -38.969 1 82.88 283 GLY B O 1
ATOM 5143 N N . SER B 1 284 ? -7.75 -53.906 -36.844 1 85.56 284 SER B N 1
ATOM 5144 C CA . SER B 1 284 ? -7.625 -52.5 -37.219 1 85.56 284 SER B CA 1
ATOM 5145 C C . SER B 1 284 ? -6.227 -52.188 -37.719 1 85.56 284 SER B C 1
ATOM 5147 O O . SER B 1 284 ? -5.238 -52.719 -37.219 1 85.56 284 SER B O 1
ATOM 5149 N N . ARG B 1 285 ? -6.184 -51.312 -38.625 1 84.69 285 ARG B N 1
ATOM 5150 C CA . ARG B 1 285 ? -4.895 -50.906 -39.156 1 84.69 285 ARG B CA 1
ATOM 5151 C C . ARG B 1 285 ? -4.078 -50.156 -38.125 1 84.69 285 ARG B C 1
ATOM 5153 O O . ARG B 1 285 ? -2.855 -50.031 -38.25 1 84.69 285 ARG B O 1
ATOM 5160 N N . TRP B 1 286 ? -4.754 -49.656 -37.156 1 87.06 286 TRP B N 1
ATOM 5161 C CA . TRP B 1 286 ? -4.094 -48.812 -36.156 1 87.06 286 TRP B CA 1
ATOM 5162 C C . TRP B 1 286 ? -3.613 -49.625 -34.969 1 87.06 286 TRP B C 1
ATOM 5164 O O . TRP B 1 286 ? -2.957 -49.125 -34.062 1 87.06 286 TRP B O 1
ATOM 5174 N N . ARG B 1 287 ? -3.877 -50.844 -34.906 1 90.19 287 ARG B N 1
ATOM 5175 C CA . ARG B 1 287 ? -3.619 -51.719 -33.781 1 90.19 287 ARG B CA 1
ATOM 5176 C C . ARG B 1 287 ? -2.123 -51.938 -33.594 1 90.19 287 ARG B C 1
ATOM 5178 O O . ARG B 1 287 ? -1.651 -52.094 -32.438 1 90.19 287 ARG B O 1
ATOM 5185 N N . GLN B 1 288 ? -1.455 -51.906 -34.75 1 91.69 288 GLN B N 1
ATOM 5186 C CA . GLN B 1 288 ? -0.03 -52.219 -34.656 1 91.69 288 GLN B CA 1
ATOM 5187 C C . GLN B 1 288 ? 0.77 -51.406 -35.656 1 91.69 288 GLN B C 1
ATOM 5189 O O . GLN B 1 288 ? 0.262 -51.062 -36.719 1 91.69 288 GLN B O 1
ATOM 5194 N N . THR B 1 289 ? 1.882 -51.062 -35.25 1 90.75 289 THR B N 1
ATOM 5195 C CA . THR B 1 289 ? 2.844 -50.469 -36.188 1 90.75 289 THR B CA 1
ATOM 5196 C C . THR B 1 289 ? 4.258 -50.938 -35.875 1 90.75 289 THR B C 1
ATOM 5198 O O . THR B 1 289 ? 4.504 -51.531 -34.812 1 90.75 289 THR B O 1
ATOM 5201 N N . MET B 1 290 ? 5.066 -50.844 -36.906 1 89.94 290 MET B N 1
ATOM 5202 C CA . MET B 1 290 ? 6.453 -51.281 -36.75 1 89.94 290 MET B CA 1
ATOM 5203 C C . MET B 1 290 ? 7.414 -50.094 -36.938 1 89.94 290 MET B C 1
ATOM 5205 O O . MET B 1 290 ? 7.219 -49.281 -37.844 1 89.94 290 MET B O 1
ATOM 5209 N N . ILE B 1 291 ? 8.414 -50.094 -36.094 1 89.19 291 ILE B N 1
ATOM 5210 C CA . ILE B 1 291 ? 9.43 -49.062 -36.219 1 89.19 291 ILE B CA 1
ATOM 5211 C C . ILE B 1 291 ? 10.82 -49.688 -36.219 1 89.19 291 ILE B C 1
ATOM 5213 O O . ILE B 1 291 ? 10.992 -50.781 -35.688 1 89.19 291 ILE B O 1
ATOM 5217 N N . ASN B 1 292 ? 11.711 -48.906 -36.844 1 88.62 292 ASN B N 1
ATOM 5218 C CA . ASN B 1 292 ? 13.094 -49.375 -36.875 1 88.62 292 ASN B CA 1
ATOM 5219 C C . ASN B 1 292 ? 13.891 -48.844 -35.688 1 88.62 292 ASN B C 1
ATOM 5221 O O . ASN B 1 292 ? 13.914 -47.625 -35.469 1 88.62 292 ASN B O 1
ATOM 5225 N N . ARG B 1 293 ? 14.602 -49.688 -34.938 1 85.31 293 ARG B N 1
ATOM 5226 C CA . ARG B 1 293 ? 15.352 -49.344 -33.75 1 85.31 293 ARG B CA 1
ATOM 5227 C C . ARG B 1 293 ? 16.531 -48.438 -34.094 1 85.31 293 ARG B C 1
ATOM 5229 O O . ARG B 1 293 ? 16.938 -47.594 -33.281 1 85.31 293 ARG B O 1
ATOM 5236 N N . LYS B 1 294 ? 17.156 -48.625 -35.156 1 77.44 294 LYS B N 1
ATOM 5237 C CA . LYS B 1 294 ? 18.422 -47.969 -35.469 1 77.44 294 LYS B CA 1
ATOM 5238 C C . LYS B 1 294 ? 18.156 -46.625 -36.125 1 77.44 294 LYS B C 1
ATOM 5240 O O . LYS B 1 294 ? 18.859 -45.625 -35.844 1 77.44 294 LYS B O 1
ATOM 5245 N N . HIS B 1 295 ? 17.219 -46.562 -36.969 1 75.12 295 HIS B N 1
ATOM 5246 C CA . HIS B 1 295 ? 17.016 -45.344 -37.75 1 75.12 295 HIS B CA 1
ATOM 5247 C C . HIS B 1 295 ? 15.578 -44.844 -37.656 1 75.12 295 HIS B C 1
ATOM 5249 O O . HIS B 1 295 ? 14.789 -45.031 -38.594 1 75.12 295 HIS B O 1
ATOM 5255 N N . HIS B 1 296 ? 15.273 -44.469 -36.406 1 77.25 296 HIS B N 1
ATOM 5256 C CA . HIS B 1 296 ? 13.883 -44.031 -36.406 1 77.25 296 HIS B CA 1
ATOM 5257 C C . HIS B 1 296 ? 13.789 -42.5 -36.469 1 77.25 296 HIS B C 1
ATOM 5259 O O . HIS B 1 296 ? 14.266 -41.812 -35.562 1 77.25 296 HIS B O 1
ATOM 5265 N N . ARG B 1 297 ? 13.336 -42.031 -37.562 1 82.81 297 ARG B N 1
ATOM 5266 C CA . ARG B 1 297 ? 12.898 -40.656 -37.781 1 82.81 297 ARG B CA 1
ATOM 5267 C C . ARG B 1 297 ? 11.391 -40.594 -38.031 1 82.81 297 ARG B C 1
ATOM 5269 O O . ARG B 1 297 ? 10.648 -41.469 -37.594 1 82.81 297 ARG B O 1
ATOM 5276 N N . GLU B 1 298 ? 10.938 -39.562 -38.5 1 87.56 298 GLU B N 1
ATOM 5277 C CA . GLU B 1 298 ? 9.516 -39.5 -38.844 1 87.56 298 GLU B CA 1
ATOM 5278 C C . GLU B 1 298 ? 9.18 -40.438 -40 1 87.56 298 GLU B C 1
ATOM 5280 O O . GLU B 1 298 ? 9.828 -40.375 -41.031 1 87.56 298 GLU B O 1
ATOM 5285 N N . GLN B 1 299 ? 8.289 -41.375 -39.688 1 84.94 299 GLN B N 1
ATOM 5286 C CA . GLN B 1 299 ? 7.875 -42.312 -40.719 1 84.94 299 GLN B CA 1
ATOM 5287 C C . GLN B 1 299 ? 6.359 -42.344 -40.906 1 84.94 299 GLN B C 1
ATOM 5289 O O . GLN B 1 299 ? 5.625 -42.156 -39.906 1 84.94 299 GLN B O 1
ATOM 5294 N N . GLY B 1 300 ? 5.953 -42.469 -42.156 1 84.75 300 GLY B N 1
ATOM 5295 C CA . GLY B 1 300 ? 4.523 -42.562 -42.406 1 84.75 300 GLY B CA 1
ATOM 5296 C C . GLY B 1 300 ? 4.121 -42 -43.75 1 84.75 300 GLY B C 1
ATOM 5297 O O . GLY B 1 300 ? 4.973 -41.75 -44.625 1 84.75 300 GLY B O 1
ATOM 5298 N N . ASN B 1 301 ? 2.895 -42.062 -43.906 1 85.12 301 ASN B N 1
ATOM 5299 C CA . ASN B 1 301 ? 2.336 -41.531 -45.156 1 85.12 301 ASN B CA 1
ATOM 5300 C C . ASN B 1 301 ? 1.05 -40.75 -44.906 1 85.12 301 ASN B C 1
ATOM 5302 O O . ASN B 1 301 ? 0.576 -40.688 -43.75 1 85.12 301 ASN B O 1
ATOM 5306 N N . GLN B 1 302 ? 0.524 -40.156 -45.906 1 84 302 GLN B N 1
ATOM 5307 C CA . GLN B 1 302 ? -0.626 -39.281 -45.781 1 84 302 GLN B CA 1
ATOM 5308 C C . GLN B 1 302 ? -1.881 -40.062 -45.406 1 84 302 GLN B C 1
ATOM 5310 O O . GLN B 1 302 ? -2.822 -39.469 -44.844 1 84 302 GLN B O 1
ATOM 5315 N N . ILE B 1 303 ? -1.88 -41.312 -45.656 1 80.94 303 ILE B N 1
ATOM 5316 C CA . ILE B 1 303 ? -3.057 -42.125 -45.375 1 80.94 303 ILE B CA 1
ATOM 5317 C C . ILE B 1 303 ? -3.045 -42.562 -43.906 1 80.94 303 ILE B C 1
ATOM 5319 O O . ILE B 1 303 ? -4.039 -42.406 -43.188 1 80.94 303 ILE B O 1
ATOM 5323 N N . ASP B 1 304 ? -1.952 -42.969 -43.375 1 82.5 304 ASP B N 1
ATOM 5324 C CA . ASP B 1 304 ? -1.859 -43.562 -42.062 1 82.5 304 ASP B CA 1
ATOM 5325 C C . ASP B 1 304 ? -1.354 -42.531 -41.031 1 82.5 304 ASP B C 1
ATOM 5327 O O . ASP B 1 304 ? -1.517 -42.719 -39.844 1 82.5 304 ASP B O 1
ATOM 5331 N N . GLY B 1 305 ? -0.819 -41.469 -41.562 1 90.25 305 GLY B N 1
ATOM 5332 C CA . GLY B 1 305 ? -0.225 -40.469 -40.656 1 90.25 305 GLY B CA 1
ATOM 5333 C C . GLY B 1 305 ? 1.265 -40.656 -40.469 1 90.25 305 GLY B C 1
ATOM 5334 O O . GLY B 1 305 ? 1.879 -41.5 -41.125 1 90.25 305 GLY B O 1
ATOM 5335 N N . PHE B 1 306 ? 1.798 -39.844 -39.688 1 92.62 306 PHE B N 1
ATOM 5336 C CA . PHE B 1 306 ? 3.244 -39.844 -39.5 1 92.62 306 PHE B CA 1
ATOM 5337 C C . PHE B 1 306 ? 3.604 -40.156 -38.031 1 92.62 306 PHE B C 1
ATOM 5339 O O . PHE B 1 306 ? 3.127 -39.5 -37.125 1 92.62 306 PHE B O 1
ATOM 5346 N N . TYR B 1 307 ? 4.406 -41.188 -37.875 1 93 307 TYR B N 1
ATOM 5347 C CA . TYR B 1 307 ? 4.914 -41.594 -36.562 1 93 307 TYR B CA 1
ATOM 5348 C C . TYR B 1 307 ? 6.258 -40.938 -36.281 1 93 307 TYR B C 1
ATOM 5350 O O . TYR B 1 307 ? 7.152 -40.938 -37.125 1 93 307 TYR B O 1
ATOM 5358 N N . GLY B 1 308 ? 6.277 -40.281 -35.094 1 93.56 308 GLY B N 1
ATOM 5359 C CA . GLY B 1 308 ? 7.484 -39.562 -34.75 1 93.56 308 GLY B CA 1
ATOM 5360 C C . GLY B 1 308 ? 8.242 -40.156 -33.594 1 93.56 308 GLY B C 1
ATOM 5361 O O . GLY B 1 308 ? 8.469 -41.375 -33.562 1 93.56 308 GLY B O 1
ATOM 5362 N N . GLY B 1 309 ? 8.711 -39.281 -32.719 1 93.19 309 GLY B N 1
ATOM 5363 C CA . GLY B 1 309 ? 9.562 -39.719 -31.609 1 93.19 309 GLY B CA 1
ATOM 5364 C C . GLY B 1 309 ? 8.836 -40.594 -30.609 1 93.19 309 GLY B C 1
ATOM 5365 O O . GLY B 1 309 ? 7.613 -40.5 -30.469 1 93.19 309 GLY B O 1
ATOM 5366 N N . ILE B 1 310 ? 9.641 -41.406 -29.906 1 94.44 310 ILE B N 1
ATOM 5367 C CA . ILE B 1 310 ? 9.117 -42.344 -28.922 1 94.44 310 ILE B CA 1
ATOM 5368 C C . ILE B 1 310 ? 9.766 -42.094 -27.562 1 94.44 310 ILE B C 1
ATOM 5370 O O . ILE B 1 310 ? 10.969 -41.844 -27.484 1 94.44 310 ILE B O 1
ATOM 5374 N N . ARG B 1 311 ? 8.945 -42.094 -26.594 1 94.5 311 ARG B N 1
ATOM 5375 C CA . ARG B 1 311 ? 9.406 -41.969 -25.203 1 94.5 311 ARG B CA 1
ATOM 5376 C C . ARG B 1 311 ? 8.992 -43.188 -24.391 1 94.5 311 ARG B C 1
ATOM 5378 O O . ARG B 1 311 ? 7.828 -43.594 -24.406 1 94.5 311 ARG B O 1
ATOM 5385 N N . LYS B 1 312 ? 9.961 -43.75 -23.766 1 95.44 312 LYS B N 1
ATOM 5386 C CA . LYS B 1 312 ? 9.68 -44.875 -22.875 1 95.44 312 LYS B CA 1
ATOM 5387 C C . LYS B 1 312 ? 9.148 -44.375 -21.531 1 95.44 312 LYS B C 1
ATOM 5389 O O . LYS B 1 312 ? 9.688 -43.406 -20.953 1 95.44 312 LYS B O 1
ATOM 5394 N N . LEU B 1 313 ? 8.039 -44.938 -21.156 1 95.88 313 LEU B N 1
ATOM 5395 C CA . LEU B 1 313 ? 7.445 -44.562 -19.875 1 95.88 313 LEU B CA 1
ATOM 5396 C C . LEU B 1 313 ? 8.055 -45.344 -18.719 1 95.88 313 LEU B C 1
ATOM 5398 O O . LEU B 1 313 ? 7.934 -46.562 -18.688 1 95.88 313 LEU B O 1
ATOM 5402 N N . GLU B 1 314 ? 8.719 -44.656 -17.844 1 90.31 314 GLU B N 1
ATOM 5403 C CA . GLU B 1 314 ? 9.383 -45.344 -16.734 1 90.31 314 GLU B CA 1
ATOM 5404 C C . GLU B 1 314 ? 8.641 -45.094 -15.43 1 90.31 314 GLU B C 1
ATOM 5406 O O . GLU B 1 314 ? 8.719 -45.938 -14.516 1 90.31 314 GLU B O 1
ATOM 5411 N N . SER B 1 315 ? 7.906 -44.094 -15.398 1 91.69 315 SER B N 1
ATOM 5412 C CA . SER B 1 315 ? 7.215 -43.75 -14.164 1 91.69 315 SER B CA 1
ATOM 5413 C C . SER B 1 315 ? 5.918 -44.531 -14.016 1 91.69 315 SER B C 1
ATOM 5415 O O . SER B 1 315 ? 5.086 -44.531 -14.93 1 91.69 315 SER B O 1
ATOM 5417 N N . LYS B 1 316 ? 5.727 -45.125 -12.875 1 93.25 316 LYS B N 1
ATOM 5418 C CA . LYS B 1 316 ? 4.496 -45.875 -12.594 1 93.25 316 LYS B CA 1
ATOM 5419 C C . LYS B 1 316 ? 3.285 -44.938 -12.609 1 93.25 316 LYS B C 1
ATOM 5421 O O . LYS B 1 316 ? 2.189 -45.344 -13 1 93.25 316 LYS B O 1
ATOM 5426 N N . GLU B 1 317 ? 3.57 -43.781 -12.195 1 91.81 317 GLU B N 1
ATOM 5427 C CA . GLU B 1 317 ? 2.488 -42.812 -12.148 1 91.81 317 GLU B CA 1
ATOM 5428 C C . GLU B 1 317 ? 1.98 -42.469 -13.547 1 91.81 317 GLU B C 1
ATOM 5430 O O . GLU B 1 317 ? 0.771 -42.438 -13.781 1 91.81 317 GLU B O 1
ATOM 5435 N N . GLU B 1 318 ? 2.895 -42.312 -14.445 1 93.62 318 GLU B N 1
ATOM 5436 C CA . GLU B 1 318 ? 2.504 -42 -15.812 1 93.62 318 GLU B CA 1
ATOM 5437 C C . GLU B 1 318 ? 1.768 -43.188 -16.453 1 93.62 318 GLU B C 1
ATOM 5439 O O . GLU B 1 318 ? 0.763 -43 -17.141 1 93.62 318 GLU B O 1
ATOM 5444 N N . ILE B 1 319 ? 2.268 -44.312 -16.203 1 95.5 319 ILE B N 1
ATOM 5445 C CA . ILE B 1 319 ? 1.649 -45.5 -16.75 1 95.5 319 ILE B CA 1
ATOM 5446 C C . ILE B 1 319 ? 0.243 -45.688 -16.172 1 95.5 319 ILE B C 1
ATOM 5448 O O . ILE B 1 319 ? -0.704 -45.969 -16.922 1 95.5 319 ILE B O 1
ATOM 5452 N N . SER B 1 320 ? 0.177 -45.5 -14.914 1 94.56 320 SER B N 1
ATOM 5453 C CA . SER B 1 320 ? -1.118 -45.625 -14.25 1 94.56 320 SER B CA 1
ATOM 5454 C C . SER B 1 320 ? -2.117 -44.594 -14.805 1 94.56 320 SER B C 1
ATOM 5456 O O . SER B 1 320 ? -3.303 -44.906 -14.953 1 94.56 320 SER B O 1
ATOM 5458 N N . MET B 1 321 ? -1.671 -43.5 -15.117 1 93.62 321 MET B N 1
ATOM 5459 C CA . MET B 1 321 ? -2.543 -42.469 -15.68 1 93.62 321 MET B CA 1
ATOM 5460 C C . MET B 1 321 ? -3.119 -42.938 -17.016 1 93.62 321 MET B C 1
ATOM 5462 O O . MET B 1 321 ? -4.32 -42.781 -17.25 1 93.62 321 MET B O 1
ATOM 5466 N N . TRP B 1 322 ? -2.303 -43.469 -17.844 1 94.62 322 TRP B N 1
ATOM 5467 C CA . TRP B 1 322 ? -2.76 -43.938 -19.141 1 94.62 322 TRP B CA 1
ATOM 5468 C C . TRP B 1 322 ? -3.758 -45.094 -18.953 1 94.62 322 TRP B C 1
ATOM 5470 O O . TRP B 1 322 ? -4.773 -45.156 -19.656 1 94.62 322 TRP B O 1
ATOM 5480 N N . LYS B 1 323 ? -3.482 -45.906 -18.031 1 91.38 323 LYS B N 1
ATOM 5481 C CA . LYS B 1 323 ? -4.355 -47.062 -17.781 1 91.38 323 LYS B CA 1
ATOM 5482 C C . LYS B 1 323 ? -5.723 -46.594 -17.281 1 91.38 323 LYS B C 1
ATOM 5484 O O . LYS B 1 323 ? -6.746 -47.188 -17.625 1 91.38 323 LYS B O 1
ATOM 5489 N N . ASN B 1 324 ? -5.727 -45.562 -16.562 1 91.81 324 ASN B N 1
ATOM 5490 C CA . ASN B 1 324 ? -6.969 -45.031 -16 1 91.81 324 ASN B CA 1
ATOM 5491 C C . ASN B 1 324 ? -7.836 -44.406 -17.078 1 91.81 324 ASN B C 1
ATOM 5493 O O . ASN B 1 324 ? -9.047 -44.25 -16.906 1 91.81 324 ASN B O 1
ATOM 5497 N N . LEU B 1 325 ? -7.199 -44.031 -18.172 1 90.69 325 LEU B N 1
ATOM 5498 C CA . LEU B 1 325 ? -7.922 -43.375 -19.25 1 90.69 325 LEU B CA 1
ATOM 5499 C C . LEU B 1 325 ? -8.414 -44.375 -20.281 1 90.69 325 LEU B C 1
ATOM 5501 O O . LEU B 1 325 ? -9.016 -43.969 -21.281 1 90.69 325 LEU B O 1
ATOM 5505 N N . TRP B 1 326 ? -8.219 -45.562 -19.938 1 85.5 326 TRP B N 1
ATOM 5506 C CA . TRP B 1 326 ? -8.617 -46.625 -20.844 1 85.5 326 TRP B CA 1
ATOM 5507 C C . TRP B 1 326 ? -10.117 -46.594 -21.109 1 85.5 326 TRP B C 1
ATOM 5509 O O . TRP B 1 326 ? -10.914 -46.469 -20.172 1 85.5 326 TRP B O 1
ATOM 5519 N N . PRO B 1 327 ? -10.414 -46.656 -22.406 1 77.81 327 PRO B N 1
ATOM 5520 C CA . PRO B 1 327 ? -11.844 -46.594 -22.719 1 77.81 327 PRO B CA 1
ATOM 5521 C C . PRO B 1 327 ? -12.594 -47.844 -22.234 1 77.81 327 PRO B C 1
ATOM 5523 O O . PRO B 1 327 ? -11.984 -48.906 -22.047 1 77.81 327 PRO B O 1
ATOM 5526 N N . THR B 1 328 ? -13.812 -47.594 -21.875 1 69.5 328 THR B N 1
ATOM 5527 C CA . THR B 1 328 ? -14.664 -48.719 -21.469 1 69.5 328 THR B CA 1
ATOM 5528 C C . THR B 1 328 ? -14.93 -49.656 -22.641 1 69.5 328 THR B C 1
ATOM 5530 O O . THR B 1 328 ? -15.078 -50.875 -22.453 1 69.5 328 THR B O 1
ATOM 5533 N N . LYS B 1 329 ? -15.008 -49.062 -23.812 1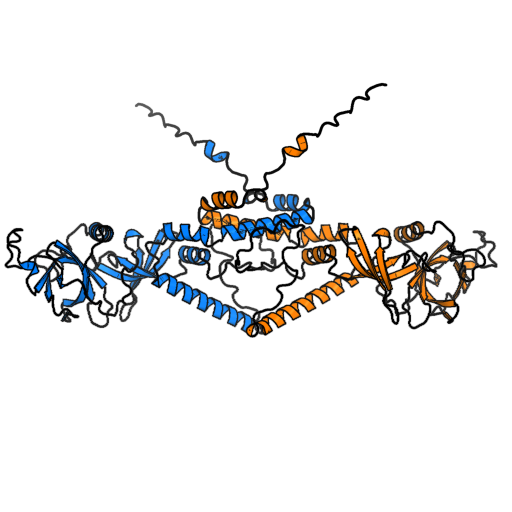 66.88 329 LYS B N 1
ATOM 5534 C CA . LYS B 1 329 ? -15.227 -49.906 -25 1 66.88 329 LYS B CA 1
ATOM 5535 C C . LYS B 1 329 ? -14.102 -49.719 -26.016 1 66.88 329 LYS B C 1
ATOM 5537 O O . LYS B 1 329 ? -13.578 -48.625 -26.156 1 66.88 329 LYS B O 1
ATOM 5542 N N . VAL B 1 330 ? -13.633 -50.938 -26.438 1 64.75 330 VAL B N 1
ATOM 5543 C CA . VAL B 1 330 ? -12.609 -50.938 -27.484 1 64.75 330 VAL B CA 1
ATOM 5544 C C . VAL B 1 330 ? -13.109 -50.125 -28.672 1 64.75 330 VAL B C 1
ATOM 5546 O O . VAL B 1 330 ? -14.281 -50.188 -29.047 1 64.75 330 VAL B O 1
ATOM 5549 N N . VAL B 1 331 ? -12.227 -49.25 -29.234 1 66.69 331 VAL B N 1
ATOM 5550 C CA . VAL B 1 331 ? -12.594 -48.344 -30.312 1 66.69 331 VAL B CA 1
ATOM 5551 C C . VAL B 1 331 ? -12.594 -49.094 -31.641 1 66.69 331 VAL B C 1
ATOM 5553 O O . VAL B 1 331 ? -11.625 -49.781 -31.969 1 66.69 331 VAL B O 1
ATOM 5556 N N . GLU B 1 332 ? -13.781 -49.188 -32.281 1 61.38 332 GLU B N 1
ATOM 5557 C CA . GLU B 1 332 ? -13.922 -49.844 -33.562 1 61.38 332 GLU B CA 1
ATOM 5558 C C . GLU B 1 332 ? -13.609 -48.875 -34.719 1 61.38 332 GLU B C 1
ATOM 5560 O O . GLU B 1 332 ? -14.156 -47.781 -34.781 1 61.38 332 GLU B O 1
ATOM 5565 N N . TYR B 1 333 ? -12.398 -48.719 -35.062 1 58.19 333 TYR B N 1
ATOM 5566 C CA . TYR B 1 333 ? -12.258 -47.938 -36.281 1 58.19 333 TYR B CA 1
ATOM 5567 C C . TYR B 1 333 ? -12.023 -48.875 -37.469 1 58.19 333 TYR B C 1
ATOM 5569 O O . TYR B 1 333 ? -11.438 -49.938 -37.312 1 58.19 333 TYR B O 1
#

Foldseek 3Di:
DDPPDPPPPPPPPPVPPPPPPPPVVDPPVVVVVVLVPDDPVVVVVVVVVVVVVVPVVQALVVLVVVCCVPPVFFDDPQQLVVLVVVLVVVVVVVVVCVVVVVPPPDDDPDDDVDDDPPPDPPDPDVPVCPPPDDRSNGSSNVVVCQLVQVDWGKWKFQCPVLVPPNRFQKIAIWTWTADNVLRAIKTWHDFLDDIDIDTRHHPLGIGHPPDPDWQLDFDDAPCLLVADFFFKKWWWWDLDNRGGTMIHIWTWHADPPAPPDPVDGCRSVDQKIKTADFLADPPDPRGIDIAGSPDDAWDDDNVNTIIGYMGTDDDPVVVVSSVVSRDPDRDYD/DDPPDPPPPPPPPPVPPPVPCPPLVDPPVVVVVVLVPDDPVVVVVVVVVVVVVVPVVQALVVLVVVCCVPPVFFDDPQQLVVLVVVLVVVVVVVVVCVVVVVPPPDDDPDDQDADCCDSPPPDPPVPVCPPPTDRSNGSSNVVVCQLVQVDWGKWKFQCPVLVPPNRFQKIAIWTWTADNVLRAIKTWHDFLDDTDIDPRHHPLGIGHPPDPDWQLDFDDAPCLLVADFFFKKWWWWDLDNRGGTMIHIWTWHADPVAPPDPVDGCQSVDQKIKTADFLADPPDPRGIDIAGSPDDAWDDDNVNTIIGYMGTDDDPVVVVSSVVSRDPHRDYD

Sequence (666 aa):
MPLKKKSLVSYNEEDERNKFFCLLDLPDLALDCILENLSASELCSVATVCKSLRDRSRSDYLWRKHMERKWSKVIGDAAFRQWQCHVDSRNRENMKKFFNQRNKKGVFAFLYGFDPFIWMKSKSQKVRESRSSIPDDSIMALYLCLESGKFWFPAQVYNRENGHAGFMLSCYDAQLSYDSRTDTFQARYSPHGRWTSEENIKWERLRVPPIGTSPHVLHISYCLEDLRPGDHIEIQWRRNKEFPYGWWYGVVGHLESCQGHGNHCHCHNDDMVILEFNQYTPGSRWRQTMINRKHHREQGNQIDGFYGGIRKLESKEEISMWKNLWPTKVVEYMPLKKKSLVSYNEEDERNKFFCLLDLPDLALDCILENLSASELCSVATVCKSLRDRSRSDYLWRKHMERKWSKVIGDAAFRQWQCHVDSRNRENMKKFFNQRNKKGVFAFLYGFDPFIWMKSKSQKVRESRSSIPDDSIMALYLCLESGKFWFPAQVYNRENGHAGFMLSCYDAQLSYDSRTDTFQARYSPHGRWTSEENIKWERLRVPPIGTSPHVLHISYCLEDLRPGDHIEIQWRRNKEFPYGWWYGVVGHLESCQGHGNHCHCHNDDMVILEFNQYTPGSRWRQTMINRKHHREQGNQIDGFYGGIRKLESKEEISMWKNLWPTKVVEY

pLDDT: mean 76.72, std 22.94, range [24.05, 97.81]

InterPro domains:
  IPR001810 F-box domain [PF12937] (24-66)
  IPR001810 F-box domain [PS50181] (20-66)
  IPR001810 F-box domain [SM00256] (26-66)
  IPR036047 F-box-like domain superfamily [SSF81383] (19-286)

Solvent-accessible surface area (backbone atoms only — not comparable to full-atom values): 38131 Å² total; per-residue (Å²): 131,84,80,76,78,78,77,76,78,76,78,73,68,72,77,64,67,74,57,65,77,45,77,77,71,47,51,70,65,55,51,48,55,55,56,65,70,45,51,72,68,52,30,50,47,50,30,50,48,21,49,51,51,22,52,57,52,58,29,50,77,58,34,48,53,56,43,50,72,73,38,51,59,40,54,40,70,68,24,50,53,52,47,52,49,50,44,51,52,49,50,49,49,49,49,45,42,58,63,46,37,76,76,48,85,73,75,81,79,74,67,81,90,60,90,60,91,82,71,87,70,72,88,79,72,85,61,84,71,79,66,69,66,77,58,69,84,37,50,47,44,50,51,51,35,40,54,68,30,76,42,70,34,53,29,27,32,45,20,48,79,80,23,51,93,75,24,55,55,24,35,33,64,27,40,31,28,38,37,66,89,76,64,23,27,35,37,38,33,78,45,77,72,70,67,47,73,44,68,76,38,53,73,88,36,46,30,40,65,90,60,90,68,52,50,80,50,80,49,83,51,83,47,49,75,72,51,40,67,71,39,42,33,34,31,27,37,23,59,45,93,71,38,47,40,28,35,33,56,36,30,29,39,64,46,89,86,42,85,73,48,82,93,72,61,59,52,59,74,45,58,56,42,35,39,30,24,80,60,35,39,92,85,32,79,74,22,51,48,77,45,46,45,84,71,67,58,77,44,69,44,80,85,84,14,34,37,42,21,46,44,74,58,80,50,66,66,61,53,49,52,57,60,71,58,52,67,92,60,70,44,84,110,132,82,79,75,78,78,77,76,76,76,78,73,66,73,78,63,67,75,56,65,77,45,78,77,70,47,51,71,64,55,49,49,54,56,56,66,71,45,51,73,67,51,30,50,48,50,28,49,48,21,49,49,52,23,51,57,50,58,29,50,76,59,34,45,53,56,41,50,72,72,38,52,58,43,54,38,68,68,25,50,51,50,46,52,48,51,43,51,52,47,51,49,49,48,50,45,41,60,63,45,46,76,74,53,89,72,80,81,82,67,86,77,79,78,67,61,108,27,86,67,72,68,87,77,74,82,59,84,70,80,68,70,64,75,56,69,84,36,49,47,44,50,52,51,35,40,54,69,30,76,43,70,34,53,28,26,30,44,22,49,78,81,24,51,94,78,24,55,55,23,35,33,64,28,40,32,27,37,37,64,90,76,64,24,25,33,37,38,33,80,44,80,71,70,66,48,74,43,69,76,39,53,72,88,36,46,31,40,64,90,60,91,68,52,50,79,50,80,49,84,51,83,46,49,75,72,50,39,68,72,39,43,35,34,31,26,37,24,60,44,91,73,38,47,38,28,35,34,57,34,31,29,39,64,44,88,87,42,84,77,48,80,91,72,60,59,52,60,73,45,58,56,43,34,38,29,24,80,58,35,39,92,84,30,78,73,21,51,50,76,44,46,45,84,72,67,59,78,45,69,44,80,85,82,14,34,38,41,22,46,43,73,59,81,50,66,66,61,52,50,51,55,60,70,58,53,68,94,60,72,44,84,111

Secondary structure (DSSP, 8-state):
------------GGGTTT----GGGS-HHHHHHHHHTS-HHHHHHHHHHHHHHHHHHT-HHHHHHHHHHHHTTT--HHHHHHHHHHHHHHHHHHHHHHHHTTT-------STT----SS----------------TTSHHHHHHHHHHT---EEEEEETGGGGGGGTTTEEEEEEEEEETTTTEEEEEE--SSSPEEEEEE-GGGEE--SS---TTSPPP---GGG--TT-EEEEEEESSTTSPPEEEEEEE---TT----GGG--GGGSSEEEEE-TTBPTT-TTSEEEEESSS---EEETTTEEEEEEEE---HHHHHHHHHT--SS-B--/------------GGGGTT----GGGS-HHHHHHHHHTS-HHHHHHHHHHHHHHHHHHT-HHHHHHHHHHHHTTT--HHHHHHHHHHHHHHHHHHHHHHHHTTT-S-----SSS--SS-GGG--------------TTSHHHHHHHHHHT---EEEEEETGGGGGGGTTTEEEEEEEEEETTTTEEEEEE--SSSPEEEEEE-GGGEE--SS---TTSPPP---GGG--TT-EEEEEEESSTTSPPEEEEEEE---TT----GGG--GGGSSEEEEE-TTBPTT-TTSEEEEESSS---EEETTTEEEEEEEE---HHHHHHHHHT--SS-B--

Radius of gyration: 42.47 Å; Cα contacts (8 Å, |Δi|>4): 957; chains: 2; bounding box: 71×134×114 Å

Nearest PDB structures (foldseek):
  1f5r-assembly1_A  TM=2.414E-01  e=6.552E-02  Rattus norvegicus
  6m3b-assembly1_A  TM=2.367E-01  e=5.850E-02  Homo sapiens
  4niy-assembly2_B  TM=2.370E-01  e=6.191E-02  Bos taurus
  1fdp-assembly1_A  TM=2.658E-01  e=2.153E-01  Homo sapiens
  9b62-assembly1_E  TM=1.537E-01  e=6.817E+00  Homo sapiens